Protein AF-0000000078815552 (afdb_homodimer)

Solvent-accessible surface area (backbone atoms only — not comparable to full-atom values): 40279 Å² total; per-residue (Å²): 134,92,68,81,83,82,70,83,75,73,75,78,74,70,74,72,69,67,62,75,64,76,67,77,46,48,68,78,55,46,72,42,76,74,44,77,63,88,58,35,80,41,53,44,34,20,23,29,90,99,52,77,32,37,40,38,39,32,40,37,45,21,59,86,49,72,93,37,74,49,42,36,37,35,36,31,92,84,50,76,76,31,65,83,67,84,56,28,61,30,85,40,57,49,60,27,29,29,32,58,44,54,43,52,50,35,32,32,42,68,57,72,46,49,81,28,51,40,27,32,41,48,63,73,41,54,68,53,65,68,58,59,75,42,44,90,73,35,43,63,34,39,41,90,92,56,60,40,59,69,58,48,58,72,62,58,48,47,31,35,42,38,58,28,63,84,36,76,44,86,57,51,65,58,32,58,73,68,70,41,27,50,44,66,52,43,37,88,72,38,45,35,52,62,11,25,31,49,48,29,31,58,57,18,45,48,49,67,36,38,69,52,16,48,57,57,49,59,54,44,60,55,56,31,50,51,50,32,48,54,44,68,70,43,91,67,79,62,52,30,32,33,70,47,59,73,54,77,80,24,29,62,41,58,11,55,58,31,32,66,38,45,44,37,43,50,28,41,33,33,60,65,60,73,83,37,76,56,92,51,64,42,69,40,49,51,69,46,48,46,55,51,39,41,68,14,54,28,35,33,44,47,62,65,35,77,26,48,65,27,39,36,36,43,43,56,87,55,52,80,19,47,12,51,68,70,51,36,31,31,25,51,59,55,41,49,49,97,70,62,18,44,34,46,71,19,50,37,45,71,31,43,42,56,55,35,47,29,45,22,28,71,73,38,49,89,79,38,86,70,77,56,67,40,42,38,71,33,95,138,70,92,70,81,69,87,80,83,74,73,78,72,73,74,74,70,69,63,74,65,76,68,78,46,48,66,77,54,45,71,41,74,73,46,78,63,87,57,36,80,43,56,44,35,21,23,28,89,96,51,76,32,36,40,38,40,32,40,38,45,21,58,86,50,72,93,39,74,49,40,35,37,34,36,30,93,85,50,76,76,32,66,85,66,83,57,29,61,30,85,40,58,50,60,25,30,29,30,58,45,55,42,53,48,36,33,31,41,67,57,72,45,49,82,28,51,41,26,32,42,48,62,72,41,51,70,53,64,68,59,59,74,42,44,91,74,36,43,62,33,39,40,89,94,54,60,42,60,70,58,48,57,72,63,58,48,47,31,36,42,40,56,27,63,83,36,75,45,85,57,53,66,58,31,58,74,68,69,42,30,50,45,67,52,43,38,89,73,36,46,35,50,62,11,25,31,51,48,28,31,58,56,19,46,49,50,66,36,39,68,53,15,48,57,56,48,58,53,45,59,54,54,32,51,52,51,33,48,55,44,70,71,43,93,66,78,61,52,31,31,34,69,48,58,75,55,77,80,25,29,62,40,58,12,55,56,31,33,66,37,44,44,36,43,49,30,42,34,32,61,64,60,74,82,37,77,54,91,52,64,42,69,40,51,51,70,46,47,47,56,52,38,41,69,14,53,28,35,34,45,47,62,63,34,76,27,49,65,26,39,38,37,44,43,58,86,51,51,80,18,48,11,51,68,72,50,37,31,32,24,52,59,55,41,47,50,96,70,62,19,44,33,45,70,19,49,38,47,71,30,44,40,56,54,36,46,29,46,22,29,71,73,38,48,89,80,37,86,68,77,58,69,39,44,39,73,35,94

Radius of gyration: 33.68 Å; Cα contacts (8 Å, |Δi|>4): 1562; chains: 2; bounding box: 74×149×119 Å

pLDDT: mean 90.95, std 15.56, range [18.64, 98.88]

Sequence (758 aa):
MNALKNLSLILLLSLAFTGCHNKSSKINDFNLLLYAPEYASGFDIKGAGGKESVLITVRNPWQGADSVTTWLFIVRNGEEVPEGFAGQVLKGDAKRIVAMSSTHIAMLDAIGEVRCITGVSGIDYISNPDIQARRDSIGDVGYEGNINYELLLSLDPDLVLLYGVNGASAMESKLEELDIPFMYVGDYLEESPLGKAEWMVVLSEVTGKREKGEKAFAAIPVRYNALKKKVADSTLGTPSVMLNVPYGDSWFMPSTQSYVARLITDAGGRYIYQKNTGNASIPIDLEEAYLLASDADMWLNVGMANSLDDLKASCPKFTDTRCFKNGEVYNNNARTNTAGGNDYYESAVVNPDIVLRDLVKIFHPELVQEECVYYKQLKMNALKNLSLILLLSLAFTGCHNKSSKINDFNLLLYAPEYASGFDIKGAGGKESVLITVRNPWQGADSVTTWLFIVRNGEEVPEGFAGQVLKGDAKRIVAMSSTHIAMLDAIGEVRCITGVSGIDYISNPDIQARRDSIGDVGYEGNINYELLLSLDPDLVLLYGVNGASAMESKLEELDIPFMYVGDYLEESPLGKAEWMVVLSEVTGKREKGEKAFAAIPVRYNALKKKVADSTLGTPSVMLNVPYGDSWFMPSTQSYVARLITDAGGRYIYQKNTGNASIPIDLEEAYLLASDADMWLNVGMANSLDDLKASCPKFTDTRCFKNGEVYNNNARTNTAGGNDYYESAVVNPDIVLRDLVKIFHPELVQEECVYYKQLK

Nearest PDB structures (foldseek):
  4n01-assembly2_B  TM=7.262E-01  e=2.484E-13  Veillonella parvula DSM 2008
  5y8b-assembly1_A  TM=7.218E-01  e=3.364E-13  Roseiflexus sp. RS-1
  3tny-assembly1_A  TM=6.540E-01  e=5.477E-11  Bacillus cereus
  6all-assembly1_A  TM=6.734E-01  e=1.735E-09  Bacillus anthracis str. 'Ames Ancestor'
  3mwf-assembly1_A  TM=6.225E-01  e=2.818E-09  Staphylococcus aureus subsp. aureus N315

Secondary structure (DSSP, 8-state):
--------------------------GGG--EEEE--SS--SEEEEE-TT---EEEEEES-BTT--S-EEEEEEE-TTPPPPTT--SEEEESS-SSEEESSHHHHHHHHHTT-GGGEEEES-GGG---HHHHHTGGGSEE---TTS--HHHHHHT--SEEEE-BSSSS-TTHHHHHHTT--EEE--GGG-SSHHHHHHHHHHHHHHTT-HHHHHHHHHHHHHHHHHHHHHHHTS-----EEEE---BTTEEEEPPTTSHHHHHHHHTT-EES-----SSS-EEEEHHHHHHHHHH-SEEE--TT--SHHHHHHH-GGGTTSHHHHTT-EEES-SSB-TT--BGGGTGGGG-HHHHHHHHHHHH-GGG--SPPSS-EE--/--------------------------GGG--EEEE--SS--SEEEEE-TT---EEEEEES-BTT--S-EEEEEEE-TTPPPPTT--SEEEESS-SSEEESSHHHHHHHHHTT-GGGEEEES-GGG---HHHHHTGGGSEE---TTS--HHHHHHT--SEEEE-BSSSS-TTHHHHHHTT--EEE--GGG-SSHHHHHHHHHHHHHHTT-HHHHHHHHHHHHHHHHHHHHHHHTS-----EEEE---BTTEEEEPPTTSHHHHHHHHTT-EES-----SSS-EEEEHHHHHHHHHH-SEEE--TT--SHHHHHHH-GGGTTSHHHHTT-EEES-SSB-TT--BGGGTGGGG-HHHHHHHHHHHH-GGG--SPPSS-EE--

InterPro domains:
  IPR002491 ABC transporter periplasmic binding domain [PF01497] (97-331)
  IPR002491 ABC transporter periplasmic binding domain [PS50983] (96-367)
  IPR050902 ABC Transporter Solute-Binding [PTHR30535] (1-378)

Organism: NCBI:txid997873

Structure (mmCIF, N/CA/C/O backbone):
data_AF-0000000078815552-model_v1
#
loop_
_entity.id
_entity.type
_entity.pdbx_description
1 polymer 'Fe/B12 periplasmic-binding domain-containing protein'
#
loop_
_atom_site.group_PDB
_atom_site.id
_atom_site.type_symbol
_atom_site.label_atom_id
_atom_site.label_alt_id
_atom_site.label_comp_id
_atom_site.label_asym_id
_atom_site.label_entity_id
_atom_site.label_seq_id
_atom_site.pdbx_PDB_ins_code
_atom_site.Cartn_x
_atom_site.Cartn_y
_atom_site.Cartn_z
_atom_site.occupancy
_atom_site.B_iso_or_equiv
_atom_site.auth_seq_id
_atom_site.auth_comp_id
_atom_site.auth_asym_id
_atom_site.auth_atom_id
_atom_site.pdbx_PDB_model_num
ATOM 1 N N . MET A 1 1 ? 38.625 44.469 90.438 1 23.88 1 MET A N 1
ATOM 2 C CA . MET A 1 1 ? 38.625 43.25 89.625 1 23.88 1 MET A CA 1
ATOM 3 C C . MET A 1 1 ? 37.375 43.188 88.75 1 23.88 1 MET A C 1
ATOM 5 O O . MET A 1 1 ? 37.062 42.094 88.25 1 23.88 1 MET A O 1
ATOM 9 N N . ASN A 1 2 ? 36.656 44.219 88.75 1 23.06 2 ASN A N 1
ATOM 10 C CA . ASN A 1 2 ? 35.5 44.781 88.125 1 23.06 2 ASN A CA 1
ATOM 11 C C . ASN A 1 2 ? 35.688 44.906 86.562 1 23.06 2 ASN A C 1
ATOM 13 O O . ASN A 1 2 ? 35.438 45.938 86 1 23.06 2 ASN A O 1
ATOM 17 N N . ALA A 1 3 ? 36.906 44.125 86.125 1 24.45 3 ALA A N 1
ATOM 18 C CA . ALA A 1 3 ? 37.531 44.188 84.812 1 24.45 3 ALA A CA 1
ATOM 19 C C . ALA A 1 3 ? 36.469 43.938 83.688 1 24.45 3 ALA A C 1
ATOM 21 O O . ALA A 1 3 ? 36.469 44.656 82.688 1 24.45 3 ALA A O 1
ATOM 22 N N . LEU A 1 4 ? 36.062 42.688 83.562 1 22.42 4 LEU A N 1
ATOM 23 C CA . LEU A 1 4 ? 36.031 41.969 82.312 1 22.42 4 LEU A CA 1
ATOM 24 C C . LEU A 1 4 ? 34.938 42.469 81.375 1 22.42 4 LEU A C 1
ATOM 26 O O . LEU A 1 4 ? 34 43.125 81.875 1 22.42 4 LEU A O 1
ATOM 30 N N . LYS A 1 5 ? 34.25 41.25 80.688 1 27.47 5 LYS A N 1
ATOM 31 C CA . LYS A 1 5 ? 33.969 40.656 79.375 1 27.47 5 LYS A CA 1
ATOM 32 C C . LYS A 1 5 ? 32.656 41.188 78.812 1 27.47 5 LYS A C 1
ATOM 34 O O . LYS A 1 5 ? 31.578 40.719 79.188 1 27.47 5 LYS A O 1
ATOM 39 N N . ASN A 1 6 ? 32.344 42.469 78.875 1 28.77 6 ASN A N 1
ATOM 40 C CA . ASN A 1 6 ? 31.266 43.094 78.125 1 28.77 6 ASN A CA 1
ATOM 41 C C . ASN A 1 6 ? 31.359 42.719 76.625 1 28.77 6 ASN A C 1
ATOM 43 O O . ASN A 1 6 ? 31.812 43.531 75.812 1 28.77 6 ASN A O 1
ATOM 47 N N . LEU A 1 7 ? 31.984 41.562 76.312 1 31.48 7 LEU A N 1
ATOM 48 C CA . LEU A 1 7 ? 32.188 41.094 74.938 1 31.48 7 LEU A CA 1
ATOM 49 C C . LEU A 1 7 ? 30.922 41.281 74.125 1 31.48 7 LEU A C 1
ATOM 51 O O . LEU A 1 7 ? 29.812 41.375 74.625 1 31.48 7 LEU A O 1
ATOM 55 N N . SER A 1 8 ? 31.078 41.125 72.625 1 32.03 8 SER A N 1
ATOM 56 C CA . SER A 1 8 ? 30.75 41.312 71.188 1 32.03 8 SER A CA 1
ATOM 57 C C . SER A 1 8 ? 29.484 40.531 70.812 1 32.03 8 SER A C 1
ATOM 59 O O . SER A 1 8 ? 29.531 39.344 70.562 1 32.03 8 SER A O 1
ATOM 61 N N . LEU A 1 9 ? 28.453 40.562 71.625 1 33 9 LEU A N 1
ATOM 62 C CA . LEU A 1 9 ? 27.25 39.906 71.125 1 33 9 LEU A CA 1
ATOM 63 C C . LEU A 1 9 ? 26.828 40.438 69.75 1 33 9 LEU A C 1
ATOM 65 O O . LEU A 1 9 ? 26.125 41.469 69.688 1 33 9 LEU A O 1
ATOM 69 N N . ILE A 1 10 ? 27.734 40.969 68.938 1 35.53 10 ILE A N 1
ATOM 70 C CA . ILE A 1 10 ? 27.188 41.25 67.625 1 35.53 10 ILE A CA 1
ATOM 71 C C . ILE A 1 10 ? 26.438 40 67.125 1 35.53 10 ILE A C 1
ATOM 73 O O . ILE A 1 10 ? 27.031 38.938 66.938 1 35.53 10 ILE A O 1
ATOM 77 N N . LEU A 1 11 ? 25.219 39.812 67.5 1 32.69 11 LEU A N 1
ATOM 78 C CA . LEU A 1 11 ? 24.203 38.906 66.938 1 32.69 11 LEU A CA 1
ATOM 79 C C . LEU A 1 11 ? 24.203 38.906 65.438 1 32.69 11 LEU A C 1
ATOM 81 O O . LEU A 1 11 ? 24.016 39.969 64.812 1 32.69 11 LEU A O 1
ATOM 85 N N . LEU A 1 12 ? 24.969 37.938 64.75 1 35.16 12 LEU A N 1
ATOM 86 C CA . LEU A 1 12 ? 24.938 37.406 63.406 1 35.16 12 LEU A CA 1
ATOM 87 C C . LEU A 1 12 ? 23.516 37.219 62.938 1 35.16 12 LEU A C 1
ATOM 89 O O . LEU A 1 12 ? 22.781 36.344 63.438 1 35.16 12 LEU A O 1
ATOM 93 N N . LEU A 1 13 ? 22.734 38.344 62.75 1 35.47 13 LEU A N 1
ATOM 94 C CA . LEU A 1 13 ? 21.531 38.156 61.969 1 35.47 13 LEU A CA 1
ATOM 95 C C . LEU A 1 13 ? 21.828 37.375 60.688 1 35.47 13 LEU A C 1
ATOM 97 O O . LEU A 1 13 ? 22.5 37.875 59.781 1 35.47 13 LEU A O 1
ATOM 101 N N . SER A 1 14 ? 22.234 36.094 60.812 1 34.97 14 SER A N 1
ATOM 102 C CA . SER A 1 14 ? 22.219 35.219 59.656 1 34.97 14 SER A CA 1
ATOM 103 C C . SER A 1 14 ? 20.984 35.438 58.812 1 34.97 14 SER A C 1
ATOM 105 O O . SER A 1 14 ? 19.859 35.281 59.281 1 34.97 14 SER A O 1
ATOM 107 N N . LEU A 1 15 ? 21 36.469 57.969 1 38.94 15 LEU A N 1
ATOM 108 C CA . LEU A 1 15 ? 20.078 36.562 56.812 1 38.94 15 LEU A CA 1
ATOM 109 C C . LEU A 1 15 ? 19.859 35.156 56.219 1 38.94 15 LEU A C 1
ATOM 111 O O . LEU A 1 15 ? 20.797 34.562 55.688 1 38.94 15 LEU A O 1
ATOM 115 N N . ALA A 1 16 ? 19.094 34.312 56.844 1 37.41 16 ALA A N 1
ATOM 116 C CA . ALA A 1 16 ? 18.516 33.156 56.125 1 37.41 16 ALA A CA 1
ATOM 117 C C . ALA A 1 16 ? 18.047 33.562 54.719 1 37.41 16 ALA A C 1
ATOM 119 O O . ALA A 1 16 ? 16.984 34.156 54.562 1 37.41 16 ALA A O 1
ATOM 120 N N . PHE A 1 17 ? 19.016 34.031 53.938 1 37.47 17 PHE A N 1
ATOM 121 C CA . PHE A 1 17 ? 18.609 33.844 52.562 1 37.47 17 PHE A CA 1
ATOM 122 C C . PHE A 1 17 ? 17.969 32.469 52.344 1 37.47 17 PHE A C 1
ATOM 124 O O . PHE A 1 17 ? 18.656 31.469 52.281 1 37.47 17 PHE A O 1
ATOM 131 N N . THR A 1 18 ? 16.891 32.188 53.094 1 37.22 18 THR A N 1
ATOM 132 C CA . THR A 1 18 ? 16.125 31.109 52.438 1 37.22 18 THR A CA 1
ATOM 133 C C . THR A 1 18 ? 16.125 31.281 50.938 1 37.22 18 THR A C 1
ATOM 135 O O . THR A 1 18 ? 15.445 32.156 50.406 1 37.22 18 THR A O 1
ATOM 138 N N . GLY A 1 19 ? 17.281 31.344 50.375 1 36.75 19 GLY A N 1
ATOM 139 C CA . GLY A 1 19 ? 17.203 31.078 48.938 1 36.75 19 GLY A CA 1
ATOM 140 C C . GLY A 1 19 ? 16.062 30.125 48.562 1 36.75 19 GLY A C 1
ATOM 141 O O . GLY A 1 19 ? 16.016 29 49.062 1 36.75 19 GLY A O 1
ATOM 142 N N . CYS A 1 20 ? 14.797 30.562 48.594 1 39.09 20 CYS A N 1
ATOM 143 C CA . CYS A 1 20 ? 13.883 29.766 47.781 1 39.09 20 CYS A CA 1
ATOM 144 C C . CYS A 1 20 ? 14.641 29.031 46.688 1 39.09 20 CYS A C 1
ATOM 146 O O . CYS A 1 20 ? 14.961 29.609 45.656 1 39.09 20 CYS A O 1
ATOM 148 N N . HIS A 1 21 ? 15.633 28.25 47 1 41.62 21 HIS A N 1
ATOM 149 C CA . HIS A 1 21 ? 16.094 27.328 46 1 41.62 21 HIS A CA 1
ATOM 150 C C . HIS A 1 21 ? 14.945 26.828 45.125 1 41.62 21 HIS A C 1
ATOM 152 O O . HIS A 1 21 ? 14.008 26.203 45.625 1 41.62 21 HIS A O 1
ATOM 158 N N . ASN A 1 22 ? 14.484 27.594 44.219 1 47.69 22 ASN A N 1
ATOM 159 C CA . ASN A 1 22 ? 13.68 27.062 43.125 1 47.69 22 ASN A CA 1
ATOM 160 C C . ASN A 1 22 ? 13.953 25.578 42.875 1 47.69 22 ASN A C 1
ATOM 162 O O . ASN A 1 22 ? 15.031 25.203 42.438 1 47.69 22 ASN A O 1
ATOM 166 N N . LYS A 1 23 ? 13.609 24.75 43.719 1 53.34 23 LYS A N 1
ATOM 167 C CA . LYS A 1 23 ? 13.727 23.312 43.594 1 53.34 23 LYS A CA 1
ATOM 168 C C . LYS A 1 23 ? 13.5 22.859 42.156 1 53.34 23 LYS A C 1
ATOM 170 O O . LYS A 1 23 ? 12.531 23.281 41.531 1 53.34 23 LYS A O 1
ATOM 175 N N . SER A 1 24 ? 14.547 22.312 41.656 1 64.81 24 SER A N 1
ATOM 176 C CA . SER A 1 24 ? 14.508 21.672 40.312 1 64.81 24 SER A CA 1
ATOM 177 C C . SER A 1 24 ? 13.289 20.766 40.188 1 64.81 24 SER A C 1
ATOM 179 O O . SER A 1 24 ? 13.016 19.953 41.062 1 64.81 24 SER A O 1
ATOM 181 N N . SER A 1 25 ? 12.25 21.125 39.375 1 72.69 25 SER A N 1
ATOM 182 C CA . SER A 1 25 ? 11.047 20.344 39.125 1 72.69 25 SER A CA 1
ATOM 183 C C . SER A 1 25 ? 11.375 19 38.5 1 72.69 25 SER A C 1
ATOM 185 O O . SER A 1 25 ? 12.422 18.844 37.875 1 72.69 25 SER A O 1
ATOM 187 N N . LYS A 1 26 ? 10.664 17.953 38.938 1 82.06 26 LYS A N 1
ATOM 188 C CA . LYS A 1 26 ? 10.688 16.641 38.281 1 82.06 26 LYS A CA 1
ATOM 189 C C . LYS A 1 26 ? 9.625 16.547 37.188 1 82.06 26 LYS A C 1
ATOM 191 O O . LYS A 1 26 ? 8.617 17.25 37.219 1 82.06 26 LYS A O 1
ATOM 196 N N . ILE A 1 27 ? 9.922 15.836 36.219 1 87.06 27 ILE A N 1
ATOM 197 C CA . ILE A 1 27 ? 9 15.703 35.094 1 87.06 27 ILE A CA 1
ATOM 198 C C . ILE A 1 27 ? 7.621 15.289 35.594 1 87.06 27 ILE A C 1
ATOM 200 O O . ILE A 1 27 ? 6.602 15.695 35.031 1 87.06 27 ILE A O 1
ATOM 204 N N . ASN A 1 28 ? 7.594 14.57 36.719 1 89.31 28 ASN A N 1
ATOM 205 C CA . ASN A 1 28 ? 6.336 14.086 37.281 1 89.31 28 ASN A CA 1
ATOM 206 C C . ASN A 1 28 ? 5.508 15.219 37.875 1 89.31 28 ASN A C 1
ATOM 208 O O . ASN A 1 28 ? 4.309 15.055 38.125 1 89.31 28 ASN A O 1
ATOM 212 N N . ASP A 1 29 ? 6.129 16.312 38.125 1 91.81 29 ASP A N 1
ATOM 213 C CA . ASP A 1 29 ? 5.391 17.484 38.594 1 91.81 29 ASP A CA 1
ATOM 214 C C . ASP A 1 29 ? 4.457 18.031 37.531 1 91.81 29 ASP A C 1
ATOM 216 O O . ASP A 1 29 ? 3.518 18.766 37.812 1 91.81 29 ASP A O 1
ATOM 220 N N . PHE A 1 30 ? 4.715 17.719 36.312 1 94.5 30 PHE A N 1
ATOM 221 C CA . PHE A 1 30 ? 3.893 18.188 35.188 1 94.5 30 PHE A CA 1
ATOM 222 C C . PHE A 1 30 ? 2.727 17.219 34.969 1 94.5 30 PHE A C 1
ATOM 224 O O . PHE A 1 30 ? 2.688 16.531 33.938 1 94.5 30 PHE A O 1
ATOM 231 N N . ASN A 1 31 ? 1.735 17.25 35.812 1 94.06 31 ASN A N 1
ATOM 232 C CA . ASN A 1 31 ? 0.604 16.328 35.812 1 94.06 31 ASN A CA 1
ATOM 233 C C . ASN A 1 31 ? -0.723 17.078 35.688 1 94.06 31 ASN A C 1
ATOM 235 O O . ASN A 1 31 ? -1.789 16.453 35.688 1 94.06 31 ASN A O 1
ATOM 239 N N . LEU A 1 32 ? -0.614 18.469 35.594 1 95.75 32 LEU A N 1
ATOM 240 C CA . LEU A 1 32 ? -1.825 19.25 35.375 1 95.75 32 LEU A CA 1
ATOM 241 C C . LEU A 1 32 ? -2.191 19.312 33.906 1 95.75 32 LEU A C 1
ATOM 243 O O . LEU A 1 32 ? -1.433 19.844 33.094 1 95.75 32 LEU A O 1
ATOM 247 N N . LEU A 1 33 ? -3.357 18.781 33.625 1 96 33 LEU A N 1
ATOM 248 C CA . LEU A 1 33 ? -3.828 18.812 32.25 1 96 33 LEU A CA 1
ATOM 249 C C . LEU A 1 33 ? -4.262 20.219 31.844 1 96 33 LEU A C 1
ATOM 251 O O . LEU A 1 33 ? -5.293 20.703 32.312 1 96 33 LEU A O 1
ATOM 255 N N . LEU A 1 34 ? -3.461 20.859 31.062 1 96.88 34 LEU A N 1
ATOM 256 C CA . LEU A 1 34 ? -3.777 22.203 30.609 1 96.88 34 LEU A CA 1
ATOM 257 C C . LEU A 1 34 ? -4.773 22.172 29.453 1 96.88 34 LEU A C 1
ATOM 259 O O . LEU A 1 34 ? -5.551 23.109 29.266 1 96.88 34 LEU A O 1
ATOM 263 N N . TYR A 1 35 ? -4.656 21.156 28.625 1 96.62 35 TYR A N 1
ATOM 264 C CA . TYR A 1 35 ? -5.57 20.922 27.516 1 96.62 35 TYR A CA 1
ATOM 265 C C . TYR A 1 35 ? -5.84 19.438 27.328 1 96.62 35 TYR A C 1
ATOM 267 O O . TYR A 1 35 ? -4.906 18.641 27.188 1 96.62 35 TYR A O 1
ATOM 275 N N . ALA A 1 36 ? -7.078 19.141 27.312 1 91.62 36 ALA A N 1
ATOM 276 C CA . ALA A 1 36 ? -7.531 17.781 27.062 1 91.62 36 ALA A CA 1
ATOM 277 C C . ALA A 1 36 ? -8.18 17.656 25.688 1 91.62 36 ALA A C 1
ATOM 279 O O . ALA A 1 36 ? -9.312 18.125 25.484 1 91.62 36 ALA A O 1
ATOM 280 N N . PRO A 1 37 ? -7.457 17.016 24.75 1 96.94 37 PRO A N 1
ATOM 281 C CA . PRO A 1 37 ? -8.094 16.859 23.453 1 96.94 37 PRO A CA 1
ATOM 282 C C . PRO A 1 37 ? -9.422 16.109 23.531 1 96.94 37 PRO A C 1
ATOM 284 O O . PRO A 1 37 ? -9.547 15.156 24.312 1 96.94 37 PRO A O 1
ATOM 287 N N . GLU A 1 38 ? -10.359 16.516 22.75 1 97 38 GLU A N 1
ATOM 288 C CA . GLU A 1 38 ? -11.672 15.875 22.719 1 97 38 GLU A CA 1
ATOM 289 C C . GLU A 1 38 ? -11.75 14.82 21.609 1 97 38 GLU A C 1
ATOM 291 O O . GLU A 1 38 ? -12.469 13.828 21.734 1 97 38 GLU A O 1
ATOM 296 N N . TYR A 1 39 ? -11.008 15.039 20.547 1 97.81 39 TYR A N 1
ATOM 297 C CA . TYR A 1 39 ? -11.141 14.203 19.375 1 97.81 39 TYR A CA 1
ATOM 298 C C . TYR A 1 39 ? -9.828 13.5 19.047 1 97.81 39 TYR A C 1
ATOM 300 O O . TYR A 1 39 ? -9.828 12.352 18.578 1 97.81 39 TYR A O 1
ATOM 308 N N . ALA A 1 40 ? -8.695 14.18 19.266 1 97.75 40 ALA A N 1
ATOM 309 C CA . ALA A 1 40 ? -7.379 13.617 18.984 1 97.75 40 ALA A CA 1
ATOM 310 C C . ALA A 1 40 ? -6.941 12.648 20.078 1 97.75 40 ALA A C 1
ATOM 312 O O . ALA A 1 40 ? -7.309 12.812 21.234 1 97.75 40 ALA A O 1
ATOM 313 N N . SER A 1 41 ? -6.137 11.656 19.719 1 95.94 41 SER A N 1
ATOM 314 C CA . SER A 1 41 ? -5.648 10.68 20.688 1 95.94 41 SER A CA 1
ATOM 315 C C . SER A 1 41 ? -4.133 10.75 20.812 1 95.94 41 SER A C 1
ATOM 317 O O . SER A 1 41 ? -3.564 10.18 21.75 1 95.94 41 SER A O 1
ATOM 319 N N . GLY A 1 42 ? -3.486 11.5 19.969 1 96.94 42 GLY A N 1
ATOM 320 C CA . GLY A 1 42 ? -2.047 11.344 19.828 1 96.94 42 GLY A CA 1
ATOM 321 C C . GLY A 1 42 ? -1.249 12.328 20.656 1 96.94 42 GLY A C 1
ATOM 322 O O . GLY A 1 42 ? -0.017 12.32 20.625 1 96.94 42 GLY A O 1
ATOM 323 N N . PHE A 1 43 ? -1.991 13.219 21.531 1 98.06 43 PHE A N 1
ATOM 324 C CA . PHE A 1 43 ? -1.191 14.195 22.266 1 98.06 43 PHE A CA 1
ATOM 325 C C . PHE A 1 43 ? -1.891 14.609 23.547 1 98.06 43 PHE A C 1
ATOM 327 O O . PHE A 1 43 ? -3.08 14.344 23.734 1 98.06 43 PHE A O 1
ATOM 334 N N . ASP A 1 44 ? -1.136 15.188 24.406 1 97.5 44 ASP A N 1
ATOM 335 C CA . ASP A 1 44 ? -1.666 15.992 25.5 1 97.5 44 ASP A CA 1
ATOM 336 C C . ASP A 1 44 ? -0.716 17.125 25.859 1 97.5 44 ASP A C 1
ATOM 338 O O . ASP A 1 44 ? 0.418 17.172 25.375 1 97.5 44 ASP A O 1
ATOM 342 N N . ILE A 1 45 ? -1.256 18.109 26.594 1 98.31 45 ILE A N 1
ATOM 343 C CA . ILE A 1 45 ? -0.52 19.281 27.062 1 98.31 45 ILE A CA 1
ATOM 344 C C . ILE A 1 45 ? -0.674 19.391 28.578 1 98.31 45 ILE A C 1
ATOM 346 O O . ILE A 1 45 ? -1.787 19.562 29.094 1 98.31 45 ILE A O 1
ATOM 350 N N . LYS A 1 46 ? 0.483 19.328 29.25 1 97.94 46 LYS A N 1
ATOM 351 C CA . LYS A 1 46 ? 0.422 19.344 30.703 1 97.94 46 LYS A CA 1
ATOM 352 C C . LYS A 1 46 ? 1.297 20.469 31.281 1 97.94 46 LYS A C 1
ATOM 354 O O . LYS A 1 46 ? 2.307 20.828 30.672 1 97.94 46 LYS A O 1
ATOM 359 N N . GLY A 1 47 ? 0.832 21 32.344 1 97.12 47 GLY A N 1
ATOM 360 C CA . GLY A 1 47 ? 1.58 21.953 33.125 1 97.12 47 GLY A CA 1
ATOM 361 C C . GLY A 1 47 ? 1.837 21.484 34.562 1 97.12 47 GLY A C 1
ATOM 362 O O . GLY A 1 47 ? 1.619 20.297 34.875 1 97.12 47 GLY A O 1
ATOM 363 N N . ALA A 1 48 ? 2.457 22.344 35.281 1 95.62 48 ALA A N 1
ATOM 364 C CA . ALA A 1 48 ? 2.713 22.109 36.688 1 95.62 48 ALA A CA 1
ATOM 365 C C . ALA A 1 48 ? 2.271 23.312 37.531 1 95.62 48 ALA A C 1
ATOM 367 O O . ALA A 1 48 ? 2.246 24.438 37.062 1 95.62 48 ALA A O 1
ATOM 368 N N . GLY A 1 49 ? 1.891 22.969 38.812 1 93.69 49 GLY A N 1
ATOM 369 C CA . GLY A 1 49 ? 1.46 24.031 39.688 1 93.69 49 GLY A CA 1
ATOM 370 C C . GLY A 1 49 ? 2.492 25.125 39.844 1 93.69 49 GLY A C 1
ATOM 371 O O . GLY A 1 49 ? 3.648 24.859 40.188 1 93.69 49 GLY A O 1
ATOM 372 N N . GLY A 1 50 ? 1.997 26.375 39.656 1 93.5 50 GLY A N 1
ATOM 373 C CA . GLY A 1 50 ? 2.855 27.531 39.875 1 93.5 50 GLY A CA 1
ATOM 374 C C . GLY A 1 50 ? 3.873 27.719 38.75 1 93.5 50 GLY A C 1
ATOM 375 O O . GLY A 1 50 ? 4.766 28.562 38.875 1 93.5 50 GLY A O 1
ATOM 376 N N . LYS A 1 51 ? 3.828 26.953 37.719 1 95 51 LYS A N 1
ATOM 377 C CA . LYS A 1 51 ? 4.781 27.047 36.625 1 95 51 LYS A CA 1
ATOM 378 C C . LYS A 1 51 ? 4.094 27.5 35.344 1 95 51 LYS A C 1
ATOM 380 O O . LYS A 1 51 ? 2.883 27.328 35.188 1 95 51 LYS A O 1
ATOM 385 N N . GLU A 1 52 ? 4.91 28.125 34.469 1 96.44 52 GLU A N 1
ATOM 386 C CA . GLU A 1 52 ? 4.422 28.547 33.156 1 96.44 52 GLU A CA 1
ATOM 387 C C . GLU A 1 52 ? 4.914 27.609 32.062 1 96.44 52 GLU A C 1
ATOM 389 O O . GLU A 1 52 ? 4.352 27.578 30.984 1 96.44 52 GLU A O 1
ATOM 394 N N . SER A 1 53 ? 5.953 26.812 32.375 1 97.5 53 SER A N 1
ATOM 395 C CA . SER A 1 53 ? 6.48 25.844 31.422 1 97.5 53 SER A CA 1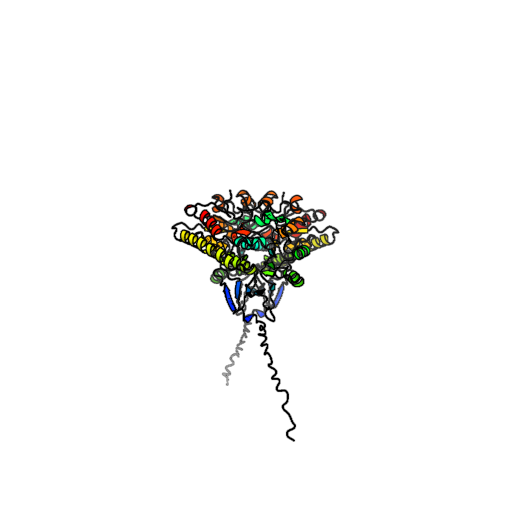
ATOM 396 C C . SER A 1 53 ? 5.473 24.734 31.156 1 97.5 53 SER A C 1
ATOM 398 O O . SER A 1 53 ? 4.602 24.469 32 1 97.5 53 SER A O 1
ATOM 400 N N . VAL A 1 54 ? 5.609 24.203 29.953 1 97.56 54 VAL A N 1
ATOM 401 C CA . VAL A 1 54 ? 4.617 23.219 29.516 1 97.56 54 VAL A CA 1
ATOM 402 C C . VAL A 1 54 ? 5.324 21.984 28.969 1 97.56 54 VAL A C 1
ATOM 404 O O . VAL A 1 54 ? 6.434 22.078 28.438 1 97.56 54 VAL A O 1
ATOM 407 N N . LEU A 1 55 ? 4.66 20.812 29.203 1 98 55 LEU A N 1
ATOM 408 C CA . LEU A 1 55 ? 5.09 19.547 28.625 1 98 55 LEU A CA 1
ATOM 409 C C . LEU A 1 55 ? 4.094 19.062 27.578 1 98 55 LEU A C 1
ATOM 411 O O . LEU A 1 55 ? 2.916 18.859 27.891 1 98 55 LEU A O 1
ATOM 415 N N . ILE A 1 56 ? 4.57 18.938 26.328 1 98.38 56 ILE A N 1
ATOM 416 C CA . ILE A 1 56 ? 3.779 18.328 25.266 1 98.38 56 ILE A CA 1
ATOM 417 C C . ILE A 1 56 ? 4.199 16.875 25.094 1 98.38 56 ILE A C 1
ATOM 419 O O . ILE A 1 56 ? 5.383 16.578 24.906 1 98.38 56 ILE A O 1
ATOM 423 N N . THR A 1 57 ? 3.225 16.031 25.203 1 97.75 57 THR A N 1
ATOM 424 C CA . THR A 1 57 ? 3.447 14.609 24.969 1 97.75 57 THR A CA 1
ATOM 425 C C . THR A 1 57 ? 2.816 14.172 23.656 1 97.75 57 THR A C 1
ATOM 427 O O . THR A 1 57 ? 1.653 14.484 23.391 1 97.75 57 THR A O 1
ATOM 430 N N . VAL A 1 58 ? 3.617 13.516 22.797 1 97.81 58 VAL A N 1
ATOM 431 C CA . VAL A 1 58 ? 3.117 12.922 21.562 1 97.81 58 VAL A CA 1
ATOM 432 C C . VAL A 1 58 ? 3.234 11.406 21.641 1 97.81 58 VAL A C 1
ATOM 434 O O . VAL A 1 58 ? 4.305 10.867 21.953 1 97.81 58 VAL A O 1
ATOM 437 N N . ARG A 1 59 ? 2.096 10.75 21.328 1 96.94 59 ARG A N 1
ATOM 438 C CA . ARG A 1 59 ? 2.051 9.289 21.422 1 96.94 59 ARG A CA 1
ATOM 439 C C . ARG A 1 59 ? 1.921 8.656 20.047 1 96.94 59 ARG A C 1
ATOM 441 O O . ARG A 1 59 ? 1.148 9.125 19.203 1 96.94 59 ARG A O 1
ATOM 448 N N . ASN A 1 60 ? 2.711 7.609 19.766 1 93.94 60 ASN A N 1
ATOM 449 C CA . ASN A 1 60 ? 2.713 6.836 18.531 1 93.94 60 ASN A CA 1
ATOM 450 C C . ASN A 1 60 ? 2.756 7.746 17.312 1 93.94 60 ASN A C 1
ATOM 452 O O . ASN A 1 60 ? 1.854 7.711 16.469 1 93.94 60 ASN A O 1
ATOM 456 N N . PRO A 1 61 ? 3.891 8.461 17.188 1 94.5 61 PRO A N 1
ATOM 457 C CA . PRO A 1 61 ? 3.982 9.562 16.234 1 94.5 61 PRO A CA 1
ATOM 458 C C . PRO A 1 61 ? 4.215 9.086 14.805 1 94.5 61 PRO A C 1
ATOM 460 O O . PRO A 1 61 ? 4.348 9.898 13.891 1 94.5 61 PRO A O 1
ATOM 463 N N . TRP A 1 62 ? 4.27 7.797 14.547 1 89.31 62 TRP A N 1
ATOM 464 C CA . TRP A 1 62 ? 4.402 7.277 13.188 1 89.31 62 TRP A CA 1
ATOM 465 C C . TRP A 1 62 ? 3.666 5.953 13.039 1 89.31 62 TRP A C 1
ATOM 467 O O . TRP A 1 62 ? 3.291 5.324 14.031 1 89.31 62 TRP A O 1
ATOM 477 N N . GLN A 1 63 ? 3.445 5.629 11.781 1 77.62 63 GLN A N 1
ATOM 478 C CA . GLN A 1 63 ? 2.725 4.391 11.5 1 77.62 63 GLN A CA 1
ATOM 479 C C . GLN A 1 63 ? 3.445 3.186 12.094 1 77.62 63 GLN A C 1
ATOM 481 O O . GLN A 1 63 ? 4.664 3.053 11.953 1 77.62 63 GLN A O 1
ATOM 486 N N . GLY A 1 64 ? 2.744 2.377 12.75 1 74.06 64 GLY A N 1
ATOM 487 C CA . GLY A 1 64 ? 3.307 1.159 13.312 1 74.06 64 GLY A CA 1
ATOM 488 C C . GLY A 1 64 ? 3.877 1.352 14.703 1 74.06 64 GLY A C 1
ATOM 489 O O . GLY A 1 64 ? 4.242 0.38 15.375 1 74.06 64 GLY A O 1
ATOM 490 N N . ALA A 1 65 ? 3.975 2.586 15.086 1 85.25 65 ALA A N 1
ATOM 491 C CA . ALA A 1 65 ? 4.465 2.834 16.438 1 85.25 65 ALA A CA 1
ATOM 492 C C . ALA A 1 65 ? 3.512 2.262 17.484 1 85.25 65 ALA A C 1
ATOM 494 O O . ALA A 1 65 ? 2.291 2.352 17.328 1 85.25 65 ALA A O 1
ATOM 495 N N . ASP A 1 66 ? 4.156 1.548 18.375 1 86.56 66 ASP A N 1
ATOM 496 C CA . ASP A 1 66 ? 3.432 1.011 19.531 1 86.56 66 ASP A CA 1
ATOM 497 C C . ASP A 1 66 ? 4.125 1.385 20.828 1 86.56 66 ASP A C 1
ATOM 499 O O . ASP A 1 66 ? 5.281 1.019 21.062 1 86.56 66 ASP A O 1
ATOM 503 N N . SER A 1 67 ? 3.424 2.127 21.609 1 92.81 67 SER A N 1
ATOM 504 C CA . SER A 1 67 ? 3.916 2.539 22.906 1 92.81 67 SER A CA 1
ATOM 505 C C . SER A 1 67 ? 5.145 3.432 22.781 1 92.81 67 SER A C 1
ATOM 507 O O . SER A 1 67 ? 6.098 3.301 23.562 1 92.81 67 SER A O 1
ATOM 509 N N . VAL A 1 68 ? 5.168 4.164 21.766 1 94.69 68 VAL A N 1
ATOM 510 C CA . VAL A 1 68 ? 6.227 5.152 21.594 1 94.69 68 VAL A CA 1
ATOM 511 C C . VAL A 1 68 ? 5.734 6.527 22.031 1 94.69 68 VAL A C 1
ATOM 513 O O . VAL A 1 68 ? 4.652 6.965 21.625 1 94.69 68 VAL A O 1
ATOM 516 N N . THR A 1 69 ? 6.543 7.129 22.875 1 96.25 69 THR A N 1
ATOM 517 C CA . THR A 1 69 ? 6.203 8.469 23.344 1 96.25 69 THR A CA 1
ATOM 518 C C . THR A 1 69 ? 7.363 9.43 23.125 1 96.25 69 THR A C 1
ATOM 520 O O . THR A 1 69 ? 8.523 9.078 23.344 1 96.25 69 THR A O 1
ATOM 523 N N . THR A 1 70 ? 7.082 10.57 22.625 1 96.81 70 THR A N 1
ATOM 524 C CA . THR A 1 70 ? 8.055 11.656 22.516 1 96.81 70 THR A CA 1
ATOM 525 C C . THR A 1 70 ? 7.57 12.891 23.266 1 96.81 70 THR A C 1
ATOM 527 O O . THR A 1 70 ? 6.371 13.047 23.516 1 96.81 70 THR A O 1
ATOM 530 N N . TRP A 1 71 ? 8.586 13.719 23.719 1 97.44 71 TRP A N 1
ATOM 531 C CA . TRP A 1 71 ? 8.234 14.859 24.562 1 97.44 71 TRP A CA 1
ATOM 532 C C . TRP A 1 71 ? 8.906 16.141 24.062 1 97.44 71 TRP A C 1
ATOM 534 O O . TRP A 1 71 ? 10.039 16.094 23.578 1 97.44 71 TRP A O 1
ATOM 544 N N . LEU A 1 72 ? 8.156 17.172 24.188 1 98.5 72 LEU A N 1
ATOM 545 C CA . LEU A 1 72 ? 8.703 18.531 24.062 1 98.5 72 LEU A CA 1
ATOM 546 C C . LEU A 1 72 ? 8.422 19.344 25.328 1 98.5 72 LEU A C 1
ATOM 548 O O . LEU A 1 72 ? 7.266 19.484 25.734 1 98.5 72 LEU A O 1
ATOM 552 N N . PHE A 1 73 ? 9.492 19.766 26 1 98.31 73 PHE A N 1
ATOM 553 C CA . PHE A 1 73 ? 9.383 20.656 27.141 1 98.31 73 PHE A CA 1
ATOM 554 C C . PHE A 1 73 ? 9.609 22.109 26.719 1 98.31 73 PHE A C 1
ATOM 556 O O . PHE A 1 73 ? 10.664 22.438 26.172 1 98.31 73 PHE A O 1
ATOM 563 N N . ILE A 1 74 ? 8.594 22.953 26.891 1 98.5 74 ILE A N 1
ATOM 564 C CA . ILE A 1 74 ? 8.703 24.359 26.562 1 98.5 74 ILE A CA 1
ATOM 565 C C . ILE A 1 74 ? 9.008 25.172 27.828 1 98.5 74 ILE A C 1
ATOM 567 O O . ILE A 1 74 ? 8.164 25.281 28.719 1 98.5 74 ILE A O 1
ATOM 571 N N . VAL A 1 75 ? 10.148 25.781 27.875 1 97.81 75 VAL A N 1
ATOM 572 C CA . VAL A 1 75 ? 10.609 26.547 29.031 1 97.81 75 VAL A CA 1
ATOM 573 C C . VAL A 1 75 ? 10.078 27.984 28.953 1 97.81 75 VAL A C 1
ATOM 575 O O . VAL A 1 75 ? 10.328 28.688 27.984 1 97.81 75 VAL A O 1
ATOM 578 N N . ARG A 1 76 ? 9.391 28.344 29.969 1 97.25 76 ARG A N 1
ATOM 579 C CA . ARG A 1 76 ? 8.883 29.719 30.031 1 97.25 76 ARG A CA 1
ATOM 580 C C . ARG A 1 76 ? 9.266 30.375 31.359 1 97.25 76 ARG A C 1
ATOM 582 O O . ARG A 1 76 ? 9.492 29.688 32.344 1 97.25 76 ARG A O 1
ATOM 589 N N . ASN A 1 77 ? 9.438 31.703 31.312 1 95.25 77 ASN A N 1
ATOM 590 C CA . ASN A 1 77 ? 9.68 32.531 32.469 1 95.25 77 ASN A CA 1
ATOM 591 C C . ASN A 1 77 ? 11 32.156 33.156 1 95.25 77 ASN A C 1
ATOM 593 O O . ASN A 1 77 ? 11.078 32.156 34.406 1 95.25 77 ASN A O 1
ATOM 597 N N . GLY A 1 78 ? 11.891 31.719 32.375 1 92.38 78 GLY A N 1
ATOM 598 C CA . GLY A 1 78 ? 13.211 31.406 32.875 1 92.38 78 GLY A CA 1
ATOM 599 C C . GLY A 1 78 ? 13.227 30.203 33.812 1 92.38 78 GLY A C 1
ATOM 600 O O . GLY A 1 78 ? 14.18 29.984 34.531 1 92.38 78 GLY A O 1
ATOM 601 N N . GLU A 1 79 ? 12.234 29.391 33.688 1 94.94 79 GLU A N 1
ATOM 602 C CA . GLU A 1 79 ? 12.156 28.188 34.5 1 94.94 79 GLU A CA 1
ATOM 603 C C . GLU A 1 79 ? 13.172 27.141 34.062 1 94.94 79 GLU A C 1
ATOM 605 O O . GLU A 1 79 ? 13.695 27.219 32.938 1 94.94 79 GLU A O 1
ATOM 610 N N . GLU A 1 80 ? 13.484 26.25 35.031 1 93.88 80 GLU A N 1
ATOM 611 C CA . GLU A 1 80 ? 14.477 25.219 34.75 1 93.88 80 GLU A CA 1
ATOM 612 C C . GLU A 1 80 ? 13.82 23.969 34.156 1 93.88 80 GLU A C 1
ATOM 614 O O . GLU A 1 80 ? 12.68 23.641 34.5 1 93.88 80 GLU A O 1
ATOM 619 N N . VAL A 1 81 ? 14.602 23.344 33.25 1 95.25 81 VAL A N 1
ATOM 620 C CA . VAL A 1 81 ? 14.18 22.047 32.75 1 95.25 81 VAL A CA 1
ATOM 621 C C . VAL A 1 81 ? 14.25 21 33.875 1 95.25 81 VAL A C 1
ATOM 623 O O . VAL A 1 81 ? 15.188 21.016 34.688 1 95.25 81 VAL A O 1
ATOM 626 N N . PRO A 1 82 ? 13.25 20.172 33.938 1 92.56 82 PRO A N 1
ATOM 627 C CA . PRO A 1 82 ? 13.305 19.141 34.969 1 92.56 82 PRO A CA 1
ATOM 628 C C . PRO A 1 82 ? 14.578 18.281 34.875 1 92.56 82 PRO A C 1
ATOM 630 O O . PRO A 1 82 ? 15.047 17.984 33.781 1 92.56 82 PRO A O 1
ATOM 633 N N . GLU A 1 83 ? 15.023 17.938 36.062 1 88.62 83 GLU A N 1
ATOM 634 C CA . GLU A 1 83 ? 16.234 17.125 36.125 1 88.62 83 GLU A CA 1
ATOM 635 C C . GLU A 1 83 ? 16.031 15.789 35.406 1 88.62 83 GLU A C 1
ATOM 637 O O . GLU A 1 83 ? 15 15.133 35.562 1 88.62 83 GLU A O 1
ATOM 642 N N . GLY A 1 84 ? 16.984 15.461 34.562 1 89.81 84 GLY A N 1
ATOM 643 C CA . GLY A 1 84 ? 16.953 14.156 33.938 1 89.81 84 GLY A CA 1
ATOM 644 C C . GLY A 1 84 ? 16.016 14.102 32.75 1 89.81 84 GLY A C 1
ATOM 645 O O . GLY A 1 84 ? 15.797 13.031 32.156 1 89.81 84 GLY A O 1
ATOM 646 N N . PHE A 1 85 ? 15.539 15.219 32.406 1 93.88 85 PHE A N 1
ATOM 647 C CA . PHE A 1 85 ? 14.609 15.234 31.281 1 93.88 85 PHE A CA 1
ATOM 648 C C . PHE A 1 85 ? 15.312 14.812 29.984 1 93.88 85 PHE A C 1
ATOM 650 O O . PHE A 1 85 ? 16.328 15.398 29.625 1 93.88 85 PHE A O 1
ATOM 657 N N . ALA A 1 86 ? 14.727 13.719 29.266 1 90.88 86 ALA A N 1
ATOM 658 C CA . ALA A 1 86 ? 15.367 13.133 28.094 1 90.88 86 ALA A CA 1
ATOM 659 C C . ALA A 1 86 ? 14.648 13.531 26.812 1 90.88 86 ALA A C 1
ATOM 661 O O . ALA A 1 86 ? 15.039 13.117 25.719 1 90.88 86 ALA A O 1
ATOM 662 N N . GLY A 1 87 ? 13.75 14.383 26.828 1 96.12 87 GLY A N 1
ATOM 663 C CA . GLY A 1 87 ? 13.047 14.82 25.625 1 96.12 87 GLY A CA 1
ATOM 664 C C . GLY A 1 87 ? 13.625 16.078 25.016 1 96.12 87 GLY A C 1
ATOM 665 O O . GLY A 1 87 ? 14.766 16.453 25.312 1 96.12 87 GLY A O 1
ATOM 666 N N . GLN A 1 88 ? 12.906 16.656 24.094 1 98 88 GLN A N 1
ATOM 667 C CA . GLN A 1 88 ? 13.32 17.891 23.438 1 98 88 GLN A CA 1
ATOM 668 C C . GLN A 1 88 ? 12.953 19.109 24.266 1 98 88 GLN A C 1
ATOM 670 O O . GLN A 1 88 ? 11.953 19.109 24.984 1 98 88 GLN A O 1
ATOM 675 N N . VAL A 1 89 ? 13.812 20.125 24.172 1 98 89 VAL A N 1
ATOM 676 C CA . VAL A 1 89 ? 13.594 21.328 24.953 1 98 89 VAL A CA 1
ATOM 677 C C . VAL A 1 89 ? 13.508 22.531 24.016 1 98 89 VAL A C 1
ATOM 679 O O . VAL A 1 89 ? 14.398 22.766 23.203 1 98 89 VAL A O 1
ATOM 682 N N . LEU A 1 90 ? 12.414 23.203 24.078 1 98.44 90 LEU A N 1
ATOM 683 C CA . LEU A 1 90 ? 12.227 24.484 23.406 1 98.44 90 LEU A CA 1
ATOM 684 C C . LEU A 1 90 ? 12.352 25.656 24.391 1 98.44 90 LEU A C 1
ATOM 686 O O . LEU A 1 90 ? 11.586 25.734 25.359 1 98.44 90 LEU A O 1
ATOM 690 N N . LYS A 1 91 ? 13.289 26.516 24.156 1 96.62 91 LYS A N 1
ATOM 691 C CA . LYS A 1 91 ? 13.492 27.656 25.031 1 96.62 91 LYS A CA 1
ATOM 692 C C . LYS A 1 91 ? 12.586 28.828 24.641 1 96.62 91 LYS A C 1
ATOM 694 O O . LYS A 1 91 ? 12.938 29.609 23.75 1 96.62 91 LYS A O 1
ATOM 699 N N . GLY A 1 92 ? 11.484 28.969 25.328 1 96.56 92 GLY A N 1
ATOM 700 C CA . GLY A 1 92 ? 10.508 29.984 25 1 96.56 92 GLY A CA 1
ATOM 701 C C . GLY A 1 92 ? 9.562 29.578 23.891 1 96.56 92 GLY A C 1
ATOM 702 O O . GLY A 1 92 ? 9.555 28.422 23.469 1 96.56 92 GLY A O 1
ATOM 703 N N . ASP A 1 93 ? 8.766 30.562 23.469 1 97.69 93 ASP A N 1
ATOM 704 C CA . ASP A 1 93 ? 7.832 30.312 22.375 1 97.69 93 ASP A CA 1
ATOM 705 C C . ASP A 1 93 ? 8.547 30.312 21.016 1 97.69 93 ASP A C 1
ATOM 707 O O . ASP A 1 93 ? 9.453 31.125 20.781 1 97.69 93 ASP A O 1
ATOM 711 N N . ALA A 1 94 ? 8.219 29.406 20.203 1 98.38 94 ALA A N 1
ATOM 712 C CA . ALA A 1 94 ? 8.883 29.281 18.906 1 98.38 94 ALA A CA 1
ATOM 713 C C . ALA A 1 94 ? 8.586 30.484 18.016 1 98.38 94 ALA A C 1
ATOM 715 O O . ALA A 1 94 ? 7.426 30.891 17.875 1 98.38 94 ALA A O 1
ATOM 716 N N . LYS A 1 95 ? 9.656 31.016 17.406 1 98.06 95 LYS A N 1
ATOM 717 C CA . LYS A 1 95 ? 9.531 32.156 16.5 1 98.06 95 LYS A CA 1
ATOM 718 C C . LYS A 1 95 ? 10.039 31.812 15.109 1 98.06 95 LYS A C 1
ATOM 720 O O . LYS A 1 95 ? 9.727 32.5 14.141 1 98.06 95 LYS A O 1
ATOM 725 N N . ARG A 1 96 ? 10.867 30.859 15 1 98.69 96 ARG A N 1
ATOM 726 C CA . ARG A 1 96 ? 11.422 30.344 13.758 1 98.69 96 ARG A CA 1
ATOM 727 C C . ARG A 1 96 ? 11.219 28.828 13.648 1 98.69 96 ARG A C 1
ATOM 729 O O . ARG A 1 96 ? 11.992 28.062 14.211 1 98.69 96 ARG A O 1
ATOM 736 N N . ILE A 1 97 ? 10.25 28.453 12.836 1 98.81 97 ILE A N 1
ATOM 737 C CA . ILE A 1 97 ? 9.859 27.047 12.742 1 98.81 97 ILE A CA 1
ATOM 738 C C . ILE A 1 97 ? 10.148 26.531 11.336 1 98.81 97 ILE A C 1
ATOM 740 O O . ILE A 1 97 ? 9.898 27.219 10.344 1 98.81 97 ILE A O 1
ATOM 744 N N . VAL A 1 98 ? 10.758 25.391 11.25 1 98.75 98 VAL A N 1
ATOM 745 C CA . VAL A 1 98 ? 10.836 24.641 10 1 98.75 98 VAL A CA 1
ATOM 746 C C . VAL A 1 98 ? 9.742 23.578 9.977 1 98.75 98 VAL A C 1
ATOM 748 O O . VAL A 1 98 ? 9.672 22.734 10.875 1 98.75 98 VAL A O 1
ATOM 751 N N . ALA A 1 99 ? 8.859 23.625 9.008 1 98.38 99 ALA A N 1
ATOM 752 C CA . ALA A 1 99 ? 7.738 22.703 8.859 1 98.38 99 ALA A CA 1
ATOM 753 C C . ALA A 1 99 ? 8.023 21.656 7.789 1 98.38 99 ALA A C 1
ATOM 755 O O . ALA A 1 99 ? 8.117 21.984 6.602 1 98.38 99 ALA A O 1
ATOM 756 N N . MET A 1 100 ? 7.996 20.406 8.172 1 95.94 100 MET A N 1
ATOM 757 C CA . MET A 1 100 ? 8.375 19.359 7.23 1 95.94 100 MET A CA 1
ATOM 758 C C . MET A 1 100 ? 7.148 18.766 6.543 1 95.94 100 MET A C 1
ATOM 760 O O . MET A 1 100 ? 7.27 18 5.594 1 95.94 100 MET A O 1
ATOM 764 N N . SER A 1 101 ? 5.945 19.109 6.973 1 95.19 101 SER A N 1
ATOM 765 C CA . SER A 1 101 ? 4.684 18.719 6.348 1 95.19 101 SER A CA 1
ATOM 766 C C . SER A 1 101 ? 3.838 19.938 6 1 95.19 101 SER A C 1
ATOM 768 O O . SER A 1 101 ? 3.824 20.922 6.742 1 95.19 101 SER A O 1
ATOM 770 N N . SER A 1 102 ? 3.096 19.812 4.918 1 95.69 102 SER A N 1
ATOM 771 C CA . SER A 1 102 ? 2.221 20.906 4.535 1 95.69 102 SER A CA 1
ATOM 772 C C . SER A 1 102 ? 1.084 21.078 5.539 1 95.69 102 SER A C 1
ATOM 774 O O . SER A 1 102 ? 0.544 22.188 5.684 1 95.69 102 SER A O 1
ATOM 776 N N . THR A 1 103 ? 0.743 20.047 6.27 1 97.69 103 THR A N 1
ATOM 777 C CA . THR A 1 103 ? -0.299 20.188 7.281 1 97.69 103 THR A CA 1
ATOM 778 C C . THR A 1 103 ? 0.171 21.078 8.422 1 97.69 103 THR A C 1
ATOM 780 O O . THR A 1 103 ? -0.631 21.797 9.023 1 97.69 103 THR A O 1
ATOM 783 N N . HIS A 1 104 ? 1.501 21.109 8.711 1 98.56 104 HIS A N 1
ATOM 784 C CA . HIS A 1 104 ? 2.039 22.031 9.711 1 98.56 104 HIS A CA 1
ATOM 785 C C . HIS A 1 104 ? 1.783 23.484 9.328 1 98.56 104 HIS A C 1
ATOM 787 O O . HIS A 1 104 ? 1.408 24.297 10.18 1 98.56 104 HIS A O 1
ATOM 793 N N . ILE A 1 105 ? 1.921 23.703 8.102 1 98.69 105 ILE A N 1
ATOM 794 C CA . ILE A 1 105 ? 1.739 25.047 7.562 1 98.69 105 ILE A CA 1
ATOM 795 C C . ILE A 1 105 ? 0.276 25.469 7.695 1 98.69 105 ILE A C 1
ATOM 797 O O . ILE A 1 105 ? -0.023 26.562 8.172 1 98.69 105 ILE A O 1
ATOM 801 N N . ALA A 1 106 ? -0.566 24.578 7.328 1 98.62 106 ALA A N 1
ATOM 802 C CA . ALA A 1 106 ? -1.997 24.859 7.402 1 98.62 106 ALA A CA 1
ATOM 803 C C . ALA A 1 106 ? -2.43 25.125 8.836 1 98.62 106 ALA A C 1
ATOM 805 O O . ALA A 1 106 ? -3.229 26.031 9.094 1 98.62 106 ALA A O 1
ATOM 806 N N . MET A 1 107 ? -1.923 24.375 9.75 1 98.69 107 MET A N 1
ATOM 807 C CA . MET A 1 107 ? -2.283 24.547 11.156 1 98.69 107 MET A CA 1
ATOM 808 C C . MET A 1 107 ? -1.775 25.875 11.688 1 98.69 107 MET A C 1
ATOM 810 O O . MET A 1 107 ? -2.502 26.594 12.383 1 98.69 107 MET A O 1
ATOM 814 N N . LEU A 1 108 ? -0.553 26.234 11.391 1 98.69 108 LEU A N 1
ATOM 815 C CA . LEU A 1 108 ? 0.003 27.5 11.828 1 98.69 108 LEU A CA 1
ATOM 816 C C . LEU A 1 108 ? -0.728 28.672 11.18 1 98.69 108 LEU A C 1
ATOM 818 O O . LEU A 1 108 ? -0.945 29.703 11.812 1 98.69 108 LEU A O 1
ATOM 822 N N . ASP A 1 109 ? -1.126 28.484 9.984 1 98.44 109 ASP A N 1
ATOM 823 C CA . ASP A 1 109 ? -1.904 29.516 9.297 1 98.44 109 ASP A CA 1
ATOM 824 C C . ASP A 1 109 ? -3.271 29.703 9.945 1 98.44 109 ASP A C 1
ATOM 826 O O . ASP A 1 109 ? -3.738 30.828 10.117 1 98.44 109 ASP A O 1
ATOM 830 N N . ALA A 1 110 ? -3.9 28.641 10.289 1 98 110 ALA A N 1
ATOM 831 C CA . ALA A 1 110 ? -5.234 28.656 10.883 1 98 110 ALA A CA 1
ATOM 832 C C . ALA A 1 110 ? -5.246 29.469 12.18 1 98 110 ALA A C 1
ATOM 834 O O . ALA A 1 110 ? -6.277 30.031 12.555 1 98 110 ALA A O 1
ATOM 835 N N . ILE A 1 111 ? -4.113 29.562 12.812 1 97.75 111 ILE A N 1
ATOM 836 C CA . ILE A 1 111 ? -4.066 30.297 14.078 1 97.75 111 ILE A CA 1
ATOM 837 C C . ILE A 1 111 ? -3.361 31.641 13.875 1 97.75 111 ILE A C 1
ATOM 839 O O . ILE A 1 111 ? -3.002 32.312 14.844 1 97.75 111 ILE A O 1
ATOM 843 N N . GLY A 1 112 ? -3.07 31.953 12.672 1 96.88 112 GLY A N 1
ATOM 844 C CA . GLY A 1 112 ? -2.531 33.25 12.328 1 96.88 112 GLY A CA 1
ATOM 845 C C . GLY A 1 112 ? -1.043 33.375 12.602 1 96.88 112 GLY A C 1
ATOM 846 O O . GLY A 1 112 ? -0.534 34.469 12.828 1 96.88 112 GLY A O 1
ATOM 847 N N . GLU A 1 113 ? -0.322 32.25 12.617 1 97.25 113 GLU A N 1
ATOM 848 C CA . GLU A 1 113 ? 1.092 32.281 12.984 1 97.25 113 GLU A CA 1
ATOM 849 C C . GLU A 1 113 ? 1.964 31.75 11.844 1 97.25 113 GLU A C 1
ATOM 851 O O . GLU A 1 113 ? 3.004 31.141 12.086 1 97.25 113 GLU A O 1
ATOM 856 N N . VAL A 1 114 ? 1.553 31.922 10.617 1 97.06 114 VAL A N 1
ATOM 857 C CA . VAL A 1 114 ? 2.285 31.391 9.469 1 97.06 114 VAL A CA 1
ATOM 858 C C . VAL A 1 114 ? 3.623 32.125 9.344 1 97.06 114 VAL A C 1
ATOM 860 O O . VAL A 1 114 ? 4.586 31.562 8.805 1 97.06 114 VAL A O 1
ATOM 863 N N . ARG A 1 115 ? 3.771 33.312 9.906 1 96.75 115 ARG A N 1
ATOM 864 C CA . ARG A 1 115 ? 4.969 34.125 9.773 1 96.75 115 ARG A CA 1
ATOM 865 C C . ARG A 1 115 ? 6.145 33.531 10.523 1 96.75 115 ARG A C 1
ATOM 867 O O . ARG A 1 115 ? 7.301 33.844 10.234 1 96.75 115 ARG A O 1
ATOM 874 N N . CYS A 1 116 ? 5.863 32.625 11.438 1 98.12 116 CYS A N 1
ATOM 875 C CA . CYS A 1 116 ? 6.949 32.031 12.195 1 98.12 116 CYS A CA 1
ATOM 876 C C . CYS A 1 116 ? 7.645 30.938 11.375 1 98.12 116 CYS A C 1
ATOM 878 O O . CYS A 1 116 ? 8.695 30.438 11.773 1 98.12 116 CYS A O 1
ATOM 880 N N . ILE A 1 117 ? 7.121 30.594 10.219 1 98.69 117 ILE A N 1
ATOM 881 C CA . ILE A 1 117 ? 7.723 29.562 9.375 1 98.69 117 ILE A CA 1
ATOM 882 C C . ILE A 1 117 ? 8.898 30.141 8.602 1 98.69 117 ILE A C 1
ATOM 884 O O . ILE A 1 117 ? 8.734 31.109 7.844 1 98.69 117 ILE A O 1
ATOM 888 N N . THR A 1 118 ? 10.062 29.594 8.781 1 98.56 118 THR A N 1
ATOM 889 C CA . THR A 1 118 ? 11.266 30.078 8.109 1 98.56 118 THR A CA 1
ATOM 890 C C . THR A 1 118 ? 11.773 29.047 7.109 1 98.56 118 THR A C 1
ATOM 892 O O . THR A 1 118 ? 12.602 29.359 6.25 1 98.56 118 THR A O 1
ATOM 895 N N . GLY A 1 119 ? 11.336 27.797 7.219 1 98.62 119 GLY A N 1
ATOM 896 C CA . GLY A 1 119 ? 11.734 26.734 6.32 1 98.62 119 GLY A CA 1
ATOM 897 C C . GLY A 1 119 ? 10.633 25.719 6.082 1 98.62 119 GLY A C 1
ATOM 898 O O . GLY A 1 119 ? 9.781 25.5 6.949 1 98.62 119 GLY A O 1
ATOM 899 N N . VAL A 1 120 ? 10.641 25.141 4.922 1 97.94 120 VAL A N 1
ATOM 900 C CA . VAL A 1 120 ? 9.641 24.156 4.547 1 97.94 120 VAL A CA 1
ATOM 901 C C . VAL A 1 120 ? 10.305 23.031 3.738 1 97.94 120 VAL A C 1
ATOM 903 O O . VAL A 1 120 ? 11.477 23.141 3.377 1 97.94 120 VAL A O 1
ATOM 906 N N . SER A 1 121 ? 9.531 21.953 3.559 1 94.88 121 SER A N 1
ATOM 907 C CA . SER A 1 121 ? 9.914 20.859 2.674 1 94.88 121 SER A CA 1
ATOM 908 C C . SER A 1 121 ? 9.117 20.891 1.374 1 94.88 121 SER A C 1
ATOM 910 O O . SER A 1 121 ? 7.91 20.656 1.372 1 94.88 121 SER A O 1
ATOM 912 N N . GLY A 1 122 ? 9.727 21.266 0.3 1 91.81 122 GLY A N 1
ATOM 913 C CA . GLY A 1 122 ? 9.047 21.266 -0.988 1 91.81 122 GLY A CA 1
ATOM 914 C C . GLY A 1 122 ? 8.172 22.484 -1.189 1 91.81 122 GLY A C 1
ATOM 915 O O . GLY A 1 122 ? 6.957 22.375 -1.349 1 91.81 122 GLY A O 1
ATOM 916 N N . ILE A 1 123 ? 8.805 23.562 -1.324 1 94.94 123 ILE A N 1
ATOM 917 C CA . ILE A 1 123 ? 8.086 24.844 -1.323 1 94.94 123 ILE A CA 1
ATOM 918 C C . ILE A 1 123 ? 7.199 24.938 -2.562 1 94.94 123 ILE A C 1
ATOM 920 O O . ILE A 1 123 ? 6.121 25.531 -2.52 1 94.94 123 ILE A O 1
ATOM 924 N N . ASP A 1 124 ? 7.57 24.312 -3.666 1 91.12 124 ASP A N 1
ATOM 925 C CA . ASP A 1 124 ? 6.816 24.375 -4.914 1 91.12 124 ASP A CA 1
ATOM 926 C C . ASP A 1 124 ? 5.445 23.719 -4.762 1 91.12 124 ASP A C 1
ATOM 928 O O . ASP A 1 124 ? 4.492 24.094 -5.449 1 91.12 124 ASP A O 1
ATOM 932 N N . TYR A 1 125 ? 5.309 22.844 -3.844 1 90.19 125 TYR A N 1
ATOM 933 C CA . TYR A 1 125 ? 4.098 22.031 -3.729 1 90.19 125 TYR A CA 1
ATOM 934 C C . TYR A 1 125 ? 3.162 22.594 -2.666 1 90.19 125 TYR A C 1
ATOM 936 O O . TYR A 1 125 ? 2.041 22.125 -2.494 1 90.19 125 TYR A O 1
ATOM 944 N N . ILE A 1 126 ? 3.627 23.609 -1.968 1 95.75 126 ILE A N 1
ATOM 945 C CA . ILE A 1 126 ? 2.834 24.234 -0.916 1 95.75 126 ILE A CA 1
ATOM 946 C C . ILE A 1 126 ? 1.804 25.188 -1.536 1 95.75 126 ILE A C 1
ATOM 948 O O . ILE A 1 126 ? 2.137 25.984 -2.412 1 95.75 126 ILE A O 1
ATOM 952 N N . SER A 1 127 ? 0.58 25.109 -1.093 1 96.25 127 SER A N 1
ATOM 953 C CA . SER A 1 127 ? -0.518 25.906 -1.642 1 96.25 127 SER A CA 1
ATOM 954 C C . SER A 1 127 ? -0.728 27.188 -0.845 1 96.25 127 SER A C 1
ATOM 956 O O . SER A 1 127 ? -1.333 28.141 -1.341 1 96.25 127 SER A O 1
ATOM 958 N N . ASN A 1 128 ? -0.266 27.25 0.323 1 97.88 128 ASN A N 1
ATOM 959 C CA . ASN A 1 128 ? -0.52 28.406 1.191 1 97.88 128 ASN A CA 1
ATOM 960 C C . ASN A 1 128 ? -0.064 29.703 0.545 1 97.88 128 ASN A C 1
ATOM 962 O O . ASN A 1 128 ? 1.112 29.859 0.212 1 97.88 128 ASN A O 1
ATOM 966 N N . PRO A 1 129 ? -1.01 30.641 0.444 1 96.88 129 PRO A N 1
ATOM 967 C CA . PRO A 1 129 ? -0.673 31.859 -0.303 1 96.88 129 PRO A CA 1
ATOM 968 C C . PRO A 1 129 ? 0.388 32.719 0.395 1 96.88 129 PRO A C 1
ATOM 970 O O . PRO A 1 129 ? 1.191 33.375 -0.269 1 96.88 129 PRO A O 1
ATOM 973 N N . ASP A 1 130 ? 0.415 32.688 1.675 1 97.25 130 ASP A N 1
ATOM 974 C CA . ASP A 1 130 ? 1.411 33.469 2.402 1 97.25 130 ASP A CA 1
ATOM 975 C C . ASP A 1 130 ? 2.816 32.938 2.164 1 97.25 130 ASP A C 1
ATOM 977 O O . ASP A 1 130 ? 3.748 33.688 1.902 1 97.25 130 ASP A O 1
ATOM 981 N N . ILE A 1 131 ? 2.947 31.625 2.262 1 98.12 131 ILE A N 1
ATOM 982 C CA . ILE A 1 131 ? 4.234 30.984 2.01 1 98.12 131 ILE A CA 1
ATOM 983 C C . ILE A 1 131 ? 4.688 31.281 0.583 1 98.12 131 ILE A C 1
ATOM 985 O O . ILE A 1 131 ? 5.848 31.641 0.355 1 98.12 131 ILE A O 1
ATOM 989 N N . GLN A 1 132 ? 3.777 31.203 -0.338 1 97.06 132 GLN A N 1
ATOM 990 C CA . GLN A 1 132 ? 4.133 31.438 -1.732 1 97.06 132 GLN A CA 1
ATOM 991 C C . GLN A 1 132 ? 4.508 32.906 -1.966 1 97.06 132 GLN A C 1
ATOM 993 O O . GLN A 1 132 ? 5.418 33.188 -2.738 1 97.06 132 GLN A O 1
ATOM 998 N N . ALA A 1 133 ? 3.848 33.812 -1.312 1 96.81 133 ALA A N 1
ATOM 999 C CA . ALA A 1 133 ? 4.133 35.219 -1.452 1 96.81 133 ALA A CA 1
ATOM 1000 C C . ALA A 1 133 ? 5.531 35.562 -0.945 1 96.81 133 ALA A C 1
ATOM 1002 O O . ALA A 1 133 ? 6.184 36.469 -1.456 1 96.81 133 ALA A O 1
ATOM 1003 N N . ARG A 1 134 ? 6.023 34.812 -0.024 1 96.75 134 ARG A N 1
ATOM 1004 C CA . ARG A 1 134 ? 7.332 35.094 0.558 1 96.75 134 ARG A CA 1
ATOM 1005 C C . ARG A 1 134 ? 8.305 33.938 0.255 1 96.75 134 ARG A C 1
ATOM 1007 O O . ARG A 1 134 ? 9.188 33.656 1.061 1 96.75 134 ARG A O 1
ATOM 1014 N N . ARG A 1 135 ? 8.117 33.25 -0.77 1 96.25 135 ARG A N 1
ATOM 1015 C CA . ARG A 1 135 ? 8.852 32.031 -1.09 1 96.25 135 ARG A CA 1
ATOM 1016 C C . ARG A 1 135 ? 10.359 32.281 -1.116 1 96.25 135 ARG A C 1
ATOM 1018 O O . ARG A 1 135 ? 11.148 31.391 -0.762 1 96.25 135 ARG A O 1
ATOM 1025 N N . ASP A 1 136 ? 10.766 33.531 -1.468 1 96 136 ASP A N 1
ATOM 1026 C CA . ASP A 1 136 ? 12.188 33.844 -1.571 1 96 136 ASP A CA 1
ATOM 1027 C C . ASP A 1 136 ? 12.82 34 -0.189 1 96 136 ASP A C 1
ATOM 1029 O O . ASP A 1 136 ? 14.039 33.938 -0.049 1 96 136 ASP A O 1
ATOM 1033 N N . SER A 1 137 ? 12 34.219 0.805 1 96.44 137 SER A N 1
ATOM 1034 C CA . SER A 1 137 ? 12.5 34.406 2.162 1 96.44 137 SER A CA 1
ATOM 1035 C C . SER A 1 137 ? 12.359 33.125 2.992 1 96.44 137 SER A C 1
ATOM 1037 O O . SER A 1 137 ? 12.758 33.094 4.156 1 96.44 137 SER A O 1
ATOM 1039 N N . ILE A 1 138 ? 11.797 32.094 2.463 1 97.81 138 ILE A N 1
ATOM 1040 C CA . ILE A 1 138 ? 11.594 30.812 3.139 1 97.81 138 ILE A CA 1
ATOM 1041 C C . ILE A 1 138 ? 12.578 29.766 2.596 1 97.81 138 ILE A C 1
ATOM 1043 O O . ILE A 1 138 ? 12.727 29.625 1.381 1 97.81 138 ILE A O 1
ATOM 1047 N N . GLY A 1 139 ? 13.281 29.109 3.496 1 98.12 139 GLY A N 1
ATOM 1048 C CA . GLY A 1 139 ? 14.211 28.094 3.061 1 98.12 139 GLY A CA 1
ATOM 1049 C C . GLY A 1 139 ? 13.531 26.781 2.717 1 98.12 139 GLY A C 1
ATOM 1050 O O . GLY A 1 139 ? 12.766 26.234 3.52 1 98.12 139 GLY A O 1
ATOM 1051 N N . ASP A 1 140 ? 13.719 26.297 1.539 1 97.19 140 ASP A N 1
ATOM 1052 C CA . ASP A 1 140 ? 13.352 24.922 1.203 1 97.19 140 ASP A CA 1
ATOM 1053 C C . ASP A 1 140 ? 14.461 23.953 1.578 1 97.19 140 ASP A C 1
ATOM 1055 O O . ASP A 1 140 ? 15.453 23.828 0.86 1 97.19 140 ASP A O 1
ATOM 1059 N N . VAL A 1 141 ? 14.211 23.188 2.617 1 96.81 141 VAL A N 1
ATOM 1060 C CA . VAL A 1 141 ? 15.312 22.422 3.193 1 96.81 141 VAL A CA 1
ATOM 1061 C C . VAL A 1 141 ? 15.383 21.047 2.521 1 96.81 141 VAL A C 1
ATOM 1063 O O . VAL A 1 141 ? 16.25 20.234 2.846 1 96.81 141 VAL A O 1
ATOM 1066 N N . GLY A 1 142 ? 14.469 20.797 1.658 1 91.75 142 GLY A N 1
ATOM 1067 C CA . GLY A 1 142 ? 14.492 19.516 0.952 1 91.75 142 GLY A CA 1
ATOM 1068 C C . GLY A 1 142 ? 13.562 18.484 1.559 1 91.75 142 GLY A C 1
ATOM 1069 O O . GLY A 1 142 ? 12.578 18.844 2.213 1 91.75 142 GLY A O 1
ATOM 1070 N N . TYR A 1 143 ? 13.758 17.125 1.184 1 85.19 143 TYR A N 1
ATOM 1071 C CA . TYR A 1 143 ? 12.922 16.016 1.603 1 85.19 143 TYR A CA 1
ATOM 1072 C C . TYR A 1 143 ? 13.727 15 2.4 1 85.19 143 TYR A C 1
ATOM 1074 O O . TYR A 1 143 ? 14.961 15.07 2.447 1 85.19 143 TYR A O 1
ATOM 1082 N N . GLU A 1 144 ? 12.812 14.062 2.883 1 73.94 144 GLU A N 1
ATOM 1083 C CA . GLU A 1 144 ? 13.492 13.039 3.67 1 73.94 144 GLU A CA 1
ATOM 1084 C C . GLU A 1 144 ? 14.508 12.273 2.822 1 73.94 144 GLU A C 1
ATOM 1086 O O . GLU A 1 144 ? 14.211 11.898 1.686 1 73.94 144 GLU A O 1
ATOM 1091 N N . GLY A 1 145 ? 15.711 12.242 3.012 1 71.38 145 GLY A N 1
ATOM 1092 C CA . GLY A 1 145 ? 16.797 11.578 2.311 1 71.38 145 GLY A CA 1
ATOM 1093 C C . GLY A 1 145 ? 17.75 12.547 1.629 1 71.38 145 GLY A C 1
ATOM 1094 O O . GLY A 1 145 ? 18.859 12.164 1.234 1 71.38 145 GLY A O 1
ATOM 1095 N N . ASN A 1 146 ? 17.203 13.734 1.42 1 82.5 146 ASN A N 1
ATOM 1096 C CA . ASN A 1 146 ? 18.047 14.742 0.787 1 82.5 146 ASN A CA 1
ATOM 1097 C C . ASN A 1 146 ? 17.891 16.109 1.455 1 82.5 146 ASN A C 1
ATOM 1099 O O . ASN A 1 146 ? 17.625 17.109 0.783 1 82.5 146 ASN A O 1
ATOM 1103 N N . ILE A 1 147 ? 18.125 16.094 2.717 1 92.25 147 ILE A N 1
ATOM 1104 C CA . ILE A 1 147 ? 17.953 17.328 3.479 1 92.25 147 ILE A CA 1
ATOM 1105 C C . ILE A 1 147 ? 19.203 18.188 3.354 1 92.25 147 ILE A C 1
ATOM 1107 O O . ILE A 1 147 ? 20.328 17.688 3.459 1 92.25 147 ILE A O 1
ATOM 1111 N N . ASN A 1 148 ? 19.062 19.453 3.105 1 95.25 148 ASN A N 1
ATOM 1112 C CA . ASN A 1 148 ? 20.141 20.438 3.15 1 95.25 148 ASN A CA 1
ATOM 1113 C C . ASN A 1 148 ? 20.359 20.969 4.562 1 95.25 148 ASN A C 1
ATOM 1115 O O . ASN A 1 148 ? 19.844 22.047 4.914 1 95.25 148 ASN A O 1
ATOM 1119 N N . TYR A 1 149 ? 21.203 20.312 5.309 1 96.44 149 TYR A N 1
ATOM 1120 C CA . TYR A 1 149 ? 21.391 20.656 6.715 1 96.44 149 TYR A CA 1
ATOM 1121 C C . TYR A 1 149 ? 22.141 21.969 6.863 1 96.44 149 TYR A C 1
ATOM 1123 O O . TYR A 1 149 ? 21.953 22.688 7.844 1 96.44 149 TYR A O 1
ATOM 1131 N N . GLU A 1 150 ? 23 22.297 5.898 1 97.19 150 GLU A N 1
ATOM 1132 C CA . GLU A 1 150 ? 23.641 23.594 5.934 1 97.19 150 GLU A CA 1
ATOM 1133 C C . GLU A 1 150 ? 22.625 24.734 5.883 1 97.19 150 GLU A C 1
ATOM 1135 O O . GLU A 1 150 ? 22.703 25.688 6.656 1 97.19 150 GLU A O 1
ATOM 1140 N N . LEU A 1 151 ? 21.703 24.578 4.988 1 97.75 151 LEU A N 1
ATOM 1141 C CA . LEU A 1 151 ? 20.625 25.562 4.906 1 97.75 151 LEU A CA 1
ATOM 1142 C C . LEU A 1 151 ? 19.781 25.562 6.184 1 97.75 151 LEU A C 1
ATOM 1144 O O . LEU A 1 151 ? 19.469 26.625 6.719 1 97.75 151 LEU A O 1
ATOM 1148 N N . LEU A 1 152 ? 19.484 24.406 6.645 1 98.06 152 LEU A N 1
ATOM 1149 C CA . LEU A 1 152 ? 18.688 24.281 7.863 1 98.06 152 LEU A CA 1
ATOM 1150 C C . LEU A 1 152 ? 19.344 25.047 9.016 1 98.06 152 LEU A C 1
ATOM 1152 O O . LEU A 1 152 ? 18.688 25.797 9.734 1 98.06 152 LEU A O 1
ATOM 1156 N N . LEU A 1 153 ? 20.641 24.906 9.148 1 97.62 153 LEU A N 1
ATOM 1157 C CA . LEU A 1 153 ? 21.391 25.578 10.211 1 97.62 153 LEU A CA 1
ATOM 1158 C C . LEU A 1 153 ? 21.344 27.094 10.031 1 97.62 153 LEU A C 1
ATOM 1160 O O . LEU A 1 153 ? 21.234 27.844 11.008 1 97.62 153 LEU A O 1
ATOM 1164 N N . SER A 1 154 ? 21.438 27.469 8.797 1 97.75 154 SER A N 1
ATOM 1165 C CA . SER A 1 154 ? 21.484 28.891 8.508 1 97.75 154 SER A CA 1
ATOM 1166 C C . SER A 1 154 ? 20.156 29.578 8.859 1 97.75 154 SER A C 1
ATOM 1168 O O . SER A 1 154 ? 20.125 30.781 9.125 1 97.75 154 SER A O 1
ATOM 1170 N N . LEU A 1 155 ? 19.094 28.844 8.836 1 98.19 155 LEU A N 1
ATOM 1171 C CA . LEU A 1 155 ? 17.781 29.375 9.164 1 98.19 155 LEU A CA 1
ATOM 1172 C C . LEU A 1 155 ? 17.625 29.578 10.672 1 98.19 155 LEU A C 1
ATOM 1174 O O . LEU A 1 155 ? 16.688 30.219 11.125 1 98.19 155 LEU A O 1
ATOM 1178 N N . ASP A 1 156 ? 18.484 29.016 11.414 1 97.75 156 ASP A N 1
ATOM 1179 C CA . ASP A 1 156 ? 18.531 29.125 12.875 1 97.75 156 ASP A CA 1
ATOM 1180 C C . ASP A 1 156 ? 17.156 28.828 13.484 1 97.75 156 ASP A C 1
ATOM 1182 O O . ASP A 1 156 ? 16.609 29.656 14.219 1 97.75 156 ASP A O 1
ATOM 1186 N N . PRO A 1 157 ? 16.641 27.656 13.211 1 98.56 157 PRO A N 1
ATOM 1187 C CA . PRO A 1 157 ? 15.305 27.359 13.727 1 98.56 157 PRO A CA 1
ATOM 1188 C C . PRO A 1 157 ? 15.297 27.141 15.242 1 98.56 157 PRO A C 1
ATOM 1190 O O . PRO A 1 157 ? 16.25 26.609 15.805 1 98.56 157 PRO A O 1
ATOM 1193 N N . ASP A 1 158 ? 14.094 27.578 15.867 1 98.06 158 ASP A N 1
ATOM 1194 C CA . ASP A 1 158 ? 13.828 27.234 17.266 1 98.06 158 ASP A CA 1
ATOM 1195 C C . ASP A 1 158 ? 13.336 25.797 17.391 1 98.06 158 ASP A C 1
ATOM 1197 O O . ASP A 1 158 ? 13.539 25.156 18.422 1 98.06 158 ASP A O 1
ATOM 1201 N N . LEU A 1 159 ? 12.68 25.422 16.344 1 98.81 159 LEU A N 1
ATOM 1202 C CA . LEU A 1 159 ? 11.992 24.141 16.375 1 98.81 159 LEU A CA 1
ATOM 1203 C C . LEU A 1 159 ? 11.781 23.609 14.961 1 98.81 159 LEU A C 1
ATOM 1205 O O . LEU A 1 159 ? 11.445 24.375 14.047 1 98.81 159 LEU A O 1
ATOM 1209 N N . VAL A 1 160 ? 12.039 22.344 14.773 1 98.75 160 VAL A N 1
ATOM 1210 C CA . V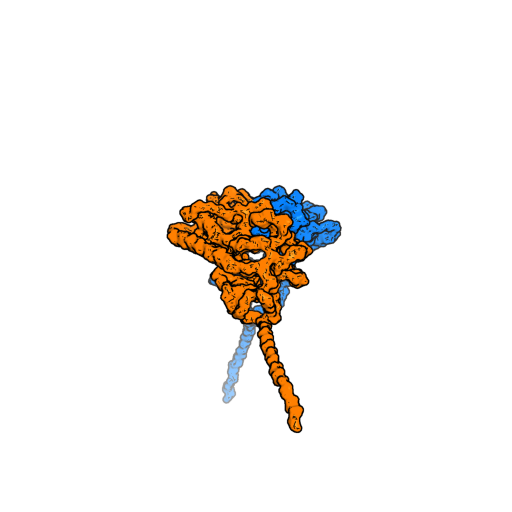AL A 1 160 ? 11.664 21.641 13.547 1 98.75 160 VAL A CA 1
ATOM 1211 C C . VAL A 1 160 ? 10.469 20.734 13.82 1 98.75 160 VAL A C 1
ATOM 1213 O O . VAL A 1 160 ? 10.492 19.922 14.75 1 98.75 160 VAL A O 1
ATOM 1216 N N . LEU A 1 161 ? 9.375 20.906 13.055 1 98.62 161 LEU A N 1
ATOM 1217 C CA . LEU A 1 161 ? 8.234 20 13.125 1 98.62 161 LEU A CA 1
ATOM 1218 C C . LEU A 1 161 ? 8.43 18.812 12.188 1 98.62 161 LEU A C 1
ATOM 1220 O O . LEU A 1 161 ? 8.656 19 10.984 1 98.62 161 LEU A O 1
ATOM 1224 N N . LEU A 1 162 ? 8.305 17.641 12.789 1 96.75 162 LEU A N 1
ATOM 1225 C CA . LEU A 1 162 ? 8.57 16.406 12.055 1 96.75 162 LEU A CA 1
ATOM 1226 C C . LEU A 1 162 ? 7.316 15.547 11.969 1 96.75 162 LEU A C 1
ATOM 1228 O O . LEU A 1 162 ? 6.34 15.789 12.688 1 96.75 162 LEU A O 1
ATOM 1232 N N . TYR A 1 163 ? 7.355 14.656 11.031 1 92.75 163 TYR A N 1
ATOM 1233 C CA . TYR A 1 163 ? 6.453 13.508 10.969 1 92.75 163 TYR A CA 1
ATOM 1234 C C . TYR A 1 163 ? 7.211 12.242 10.594 1 92.75 163 TYR A C 1
ATOM 1236 O O . TYR A 1 163 ? 8.312 12.305 10.055 1 92.75 163 TYR A O 1
ATOM 1244 N N . GLY A 1 164 ? 6.625 11.094 11.062 1 85.25 164 GLY A N 1
ATOM 1245 C CA . GLY A 1 164 ? 7.223 9.812 10.711 1 85.25 164 GLY A CA 1
ATOM 1246 C C . GLY A 1 164 ? 6.344 8.977 9.805 1 85.25 164 GLY A C 1
ATOM 1247 O O . GLY A 1 164 ? 5.121 8.953 9.961 1 85.25 164 GLY A O 1
ATOM 1248 N N . VAL A 1 165 ? 6.965 8.344 8.852 1 76.31 165 VAL A N 1
ATOM 1249 C CA . VAL A 1 165 ? 6.195 7.48 7.965 1 76.31 165 VAL A CA 1
ATOM 1250 C C . VAL A 1 165 ? 6.531 6.02 8.242 1 76.31 165 VAL A C 1
ATOM 1252 O O . VAL A 1 165 ? 5.664 5.242 8.648 1 76.31 165 VAL A O 1
ATOM 1255 N N . ASN A 1 166 ? 7.766 5.703 8.047 1 74.81 166 ASN A N 1
ATOM 1256 C CA . ASN A 1 166 ? 8.266 4.371 8.367 1 74.81 166 ASN A CA 1
ATOM 1257 C C . ASN A 1 166 ? 9.219 4.398 9.562 1 74.81 166 ASN A C 1
ATOM 1259 O O . ASN A 1 166 ? 10.398 4.066 9.43 1 74.81 166 ASN A O 1
ATOM 1263 N N . GLY A 1 167 ? 8.562 4.691 10.695 1 80 167 GLY A N 1
ATOM 1264 C CA . GLY A 1 167 ? 9.406 4.871 11.867 1 80 167 GLY A CA 1
ATOM 1265 C C . GLY A 1 167 ? 9.773 6.32 12.125 1 80 167 GLY A C 1
ATOM 1266 O O . GLY A 1 167 ? 9.109 7.23 11.633 1 80 167 GLY A O 1
ATOM 1267 N N . ALA A 1 168 ? 10.773 6.449 12.961 1 85.81 168 ALA A N 1
ATOM 1268 C CA . ALA A 1 168 ? 11.25 7.789 13.289 1 85.81 168 ALA A CA 1
ATOM 1269 C C . ALA A 1 168 ? 11.844 8.477 12.07 1 85.81 168 ALA A C 1
ATOM 1271 O O . ALA A 1 168 ? 12.352 7.816 11.156 1 85.81 168 ALA A O 1
ATOM 1272 N N . SER A 1 169 ? 11.719 9.766 12.078 1 89.44 169 SER A N 1
ATOM 1273 C CA . SER A 1 169 ? 12.289 10.555 10.992 1 89.44 169 SER A CA 1
ATOM 1274 C C . SER A 1 169 ? 13.797 10.328 10.875 1 89.44 169 SER A C 1
ATOM 1276 O O . SER A 1 169 ? 14.492 10.242 11.891 1 89.44 169 SER A O 1
ATOM 1278 N N . ALA A 1 170 ? 14.242 10.305 9.695 1 84.25 170 ALA A N 1
ATOM 1279 C CA . ALA A 1 170 ? 15.672 10.18 9.445 1 84.25 170 ALA A CA 1
ATOM 1280 C C . ALA A 1 170 ? 16.422 11.422 9.906 1 84.25 170 ALA A C 1
ATOM 1282 O O . ALA A 1 170 ? 17.641 11.391 10.07 1 84.25 170 ALA A O 1
ATOM 1283 N N . MET A 1 171 ? 15.711 12.469 10.148 1 93.19 171 MET A N 1
ATOM 1284 C CA . MET A 1 171 ? 16.312 13.734 10.547 1 93.19 171 MET A CA 1
ATOM 1285 C C . MET A 1 171 ? 16.641 13.734 12.039 1 93.19 171 MET A C 1
ATOM 1287 O O . MET A 1 171 ? 17.375 14.594 12.516 1 93.19 171 MET A O 1
ATOM 1291 N N . GLU A 1 172 ? 16.062 12.828 12.734 1 94.06 172 GLU A N 1
ATOM 1292 C CA . GLU A 1 172 ? 16.094 12.883 14.195 1 94.06 172 GLU A CA 1
ATOM 1293 C C . GLU A 1 172 ? 17.531 12.93 14.711 1 94.06 172 GLU A C 1
ATOM 1295 O O . GLU A 1 172 ? 17.891 13.836 15.461 1 94.06 172 GLU A O 1
ATOM 1300 N N . SER A 1 173 ? 18.328 12 14.312 1 94.12 173 SER A N 1
ATOM 1301 C CA . SER A 1 173 ? 19.703 11.875 14.82 1 94.12 173 SER A CA 1
ATOM 1302 C C . SER A 1 173 ? 20.516 13.117 14.5 1 94.12 173 SER A C 1
ATOM 1304 O O . SER A 1 173 ? 21.266 13.609 15.352 1 94.12 173 SER A O 1
ATOM 1306 N N . LYS A 1 174 ? 20.406 13.586 13.305 1 95.62 174 LYS A N 1
ATOM 1307 C CA . LYS A 1 174 ? 21.172 14.758 12.898 1 95.62 174 LYS A CA 1
ATOM 1308 C C . LYS A 1 174 ? 20.719 16 13.656 1 95.62 174 LYS A C 1
ATOM 1310 O O . LYS A 1 174 ? 21.531 16.844 14.016 1 95.62 174 LYS A O 1
ATOM 1315 N N . LEU A 1 175 ? 19.469 16.141 13.859 1 97.62 175 LEU A N 1
ATOM 1316 C CA . LEU A 1 175 ? 18.953 17.281 14.617 1 97.62 175 LEU A CA 1
ATOM 1317 C C . LEU A 1 175 ? 19.469 17.25 16.047 1 97.62 175 LEU A C 1
ATOM 1319 O O . LEU A 1 175 ? 19.812 18.281 16.609 1 97.62 175 LEU A O 1
ATOM 1323 N N . GLU A 1 176 ? 19.531 16.062 16.625 1 96.56 176 GLU A N 1
ATOM 1324 C CA . GLU A 1 176 ? 20.078 15.906 17.969 1 96.56 176 GLU A CA 1
ATOM 1325 C C . GLU A 1 176 ? 21.547 16.312 18 1 96.56 176 GLU A C 1
ATOM 1327 O O . GLU A 1 176 ? 21.984 17.016 18.906 1 96.56 176 GLU A O 1
ATOM 1332 N N . GLU A 1 177 ? 22.234 15.875 17.016 1 96.5 177 GLU A N 1
ATOM 1333 C CA . GLU A 1 177 ? 23.656 16.219 16.906 1 96.5 177 GLU A CA 1
ATOM 1334 C C . GLU A 1 177 ? 23.844 17.734 16.812 1 96.5 177 GLU A C 1
ATOM 1336 O O . GLU A 1 177 ? 24.797 18.266 17.391 1 96.5 177 GLU A O 1
ATOM 1341 N N . LEU A 1 178 ? 23 18.359 16.141 1 96.69 178 LEU A N 1
ATOM 1342 C CA . LEU A 1 178 ? 23.109 19.781 15.898 1 96.69 178 LEU A CA 1
ATOM 1343 C C . LEU A 1 178 ? 22.453 20.578 17.031 1 96.69 178 LEU A C 1
ATOM 1345 O O . LEU A 1 178 ? 22.469 21.812 17.016 1 96.69 178 LEU A O 1
ATOM 1349 N N . ASP A 1 179 ? 21.875 19.938 17.938 1 96.25 179 ASP A N 1
ATOM 1350 C CA . ASP A 1 179 ? 21.188 20.531 19.078 1 96.25 179 ASP A CA 1
ATOM 1351 C C . ASP A 1 179 ? 20.047 21.438 18.609 1 96.25 179 ASP A C 1
ATOM 1353 O O . ASP A 1 179 ? 19.922 22.578 19.078 1 96.25 179 ASP A O 1
ATOM 1357 N N . ILE A 1 180 ? 19.328 21 17.625 1 97.94 180 ILE A N 1
ATOM 1358 C CA . ILE A 1 180 ? 18.109 21.688 17.156 1 97.94 180 ILE A CA 1
ATOM 1359 C C . ILE A 1 180 ? 16.875 20.938 17.656 1 97.94 180 ILE A C 1
ATOM 1361 O O . ILE A 1 180 ? 16.656 19.781 17.281 1 97.94 180 ILE A O 1
ATOM 1365 N N . PRO A 1 181 ? 16.062 21.578 18.453 1 98.31 181 PRO A N 1
ATOM 1366 C CA . PRO A 1 181 ? 14.867 20.922 18.969 1 98.31 181 PRO A CA 1
ATOM 1367 C C . PRO A 1 181 ? 13.883 20.547 17.875 1 98.31 181 PRO A C 1
ATOM 1369 O O . PRO A 1 181 ? 13.742 21.281 16.891 1 98.31 181 PRO A O 1
ATOM 1372 N N . PHE A 1 182 ? 13.188 19.406 18.031 1 98.62 182 PHE A N 1
ATOM 1373 C CA . PHE A 1 182 ? 12.148 19 17.094 1 98.62 182 PHE A CA 1
ATOM 1374 C C . PHE A 1 182 ? 10.953 18.406 17.844 1 98.62 182 PHE A C 1
ATOM 1376 O O . PHE A 1 182 ? 11.047 18.094 19.031 1 98.62 182 PHE A O 1
ATOM 1383 N N . MET A 1 183 ? 9.828 18.359 17.203 1 98.56 183 MET A N 1
ATOM 1384 C CA . MET A 1 183 ? 8.602 17.75 17.703 1 98.56 183 MET A CA 1
ATOM 1385 C C . MET A 1 183 ? 7.871 17 16.594 1 98.56 183 MET A C 1
ATOM 1387 O O . MET A 1 183 ? 7.785 17.484 15.461 1 98.56 183 MET A O 1
ATOM 1391 N N . TYR A 1 184 ? 7.41 15.836 16.938 1 97.81 184 TYR A N 1
ATOM 1392 C CA . TYR A 1 184 ? 6.57 15.109 15.984 1 97.81 184 TYR A CA 1
ATOM 1393 C C . TYR A 1 184 ? 5.133 15.617 16.031 1 97.81 184 TYR A C 1
ATOM 1395 O O . TYR A 1 184 ? 4.602 15.906 17.094 1 97.81 184 TYR A O 1
ATOM 1403 N N . VAL A 1 185 ? 4.609 15.766 14.883 1 98 185 VAL A N 1
ATOM 1404 C CA . VAL A 1 185 ? 3.188 16.031 14.711 1 98 185 VAL A CA 1
ATOM 1405 C C . VAL A 1 185 ? 2.5 14.836 14.07 1 98 185 VAL A C 1
ATOM 1407 O O . VAL A 1 185 ? 2.809 14.469 12.938 1 98 185 VAL A O 1
ATOM 1410 N N . GLY A 1 186 ? 1.552 14.219 14.812 1 96.19 186 GLY A N 1
ATOM 1411 C CA . GLY A 1 186 ? 0.96 12.969 14.367 1 96.19 186 GLY A CA 1
ATOM 1412 C C . GLY A 1 186 ? -0.464 13.125 13.875 1 96.19 186 GLY A C 1
ATOM 1413 O O . GLY A 1 186 ? -1.289 12.227 14.047 1 96.19 186 GLY A O 1
ATOM 1414 N N . ASP A 1 187 ? -0.731 14.242 13.25 1 96.62 187 ASP A N 1
ATOM 1415 C CA . ASP A 1 187 ? -2.094 14.547 12.828 1 96.62 187 ASP A CA 1
ATOM 1416 C C . ASP A 1 187 ? -2.613 13.492 11.852 1 96.62 187 ASP A C 1
ATOM 1418 O O . ASP A 1 187 ? -3.764 13.055 11.945 1 96.62 187 ASP A O 1
ATOM 1422 N N . TYR A 1 188 ? -1.824 13.039 10.938 1 90.94 188 TYR A N 1
ATOM 1423 C CA . TYR A 1 188 ? -2.26 12.156 9.859 1 90.94 188 TYR A CA 1
ATOM 1424 C C . TYR A 1 188 ? -2.607 10.773 10.391 1 90.94 188 TYR A C 1
ATOM 1426 O O . TYR A 1 188 ? -3.232 9.977 9.688 1 90.94 188 TYR A O 1
ATOM 1434 N N . LEU A 1 189 ? -2.281 10.508 11.609 1 91.31 189 LEU A N 1
ATOM 1435 C CA . LEU A 1 189 ? -2.512 9.203 12.219 1 91.31 189 LEU A CA 1
ATOM 1436 C C . LEU A 1 189 ? -3.863 9.156 12.922 1 91.31 189 LEU A C 1
ATOM 1438 O O . LEU A 1 189 ? -4.336 8.086 13.305 1 91.31 189 LEU A O 1
ATOM 1442 N N . GLU A 1 190 ? -4.465 10.312 13.094 1 94.75 190 GLU A N 1
ATOM 1443 C CA . GLU A 1 190 ? -5.762 10.367 13.766 1 94.75 190 GLU A CA 1
ATOM 1444 C C . GLU A 1 190 ? -6.852 9.719 12.906 1 94.75 190 GLU A C 1
ATOM 1446 O O . GLU A 1 190 ? -6.91 9.945 11.695 1 94.75 190 GLU A O 1
ATOM 1451 N N . GLU A 1 191 ? -7.734 8.953 13.5 1 92.38 191 GLU A N 1
ATOM 1452 C CA . GLU A 1 191 ? -8.859 8.359 12.789 1 92.38 191 GLU A CA 1
ATOM 1453 C C . GLU A 1 191 ? -10.047 9.32 12.719 1 92.38 191 GLU A C 1
ATOM 1455 O O . GLU A 1 191 ? -10.945 9.148 11.898 1 92.38 191 GLU A O 1
ATOM 1460 N N . SER A 1 192 ? -10.039 10.305 13.531 1 95.62 192 SER A N 1
ATOM 1461 C CA . SER A 1 192 ? -11.078 11.328 13.539 1 95.62 192 SER A CA 1
ATOM 1462 C C . SER A 1 192 ? -10.68 12.531 12.688 1 95.62 192 SER A C 1
ATOM 1464 O O . SER A 1 192 ? -9.609 13.109 12.883 1 95.62 192 SER A O 1
ATOM 1466 N N . PRO A 1 193 ? -11.609 12.867 11.773 1 97.44 193 PRO A N 1
ATOM 1467 C CA . PRO A 1 193 ? -11.312 14.094 11.039 1 97.44 193 PRO A CA 1
ATOM 1468 C C . PRO A 1 193 ? -11.117 15.297 11.961 1 97.44 193 PRO A C 1
ATOM 1470 O O . PRO A 1 193 ? -10.227 16.125 11.727 1 97.44 193 PRO A O 1
ATOM 1473 N N . LEU A 1 194 ? -11.914 15.367 13.016 1 98.62 194 LEU A N 1
ATOM 1474 C CA . LEU A 1 194 ? -11.789 16.453 13.977 1 98.62 194 LEU A CA 1
ATOM 1475 C C . LEU A 1 194 ? -10.516 16.297 14.805 1 98.62 194 LEU A C 1
ATOM 1477 O O . LEU A 1 194 ? -9.898 17.297 15.188 1 98.62 194 LEU A O 1
ATOM 1481 N N . GLY A 1 195 ? -10.172 15.07 15.062 1 98.38 195 GLY A N 1
ATOM 1482 C CA . GLY A 1 195 ? -8.922 14.82 15.766 1 98.38 195 GLY A CA 1
ATOM 1483 C C . GLY A 1 195 ? -7.707 15.328 15.008 1 98.38 195 GLY A C 1
ATOM 1484 O O . GLY A 1 195 ? -6.762 15.836 15.617 1 98.38 195 GLY A O 1
ATOM 1485 N N . LYS A 1 196 ? -7.742 15.203 13.672 1 98.12 196 LYS A N 1
ATOM 1486 C CA . LYS A 1 196 ? -6.664 15.75 12.844 1 98.12 196 LYS A CA 1
ATOM 1487 C C . LYS A 1 196 ? -6.555 17.266 13.016 1 98.12 196 LYS A C 1
ATOM 1489 O O . LYS A 1 196 ? -5.461 17.781 13.242 1 98.12 196 LYS A O 1
ATOM 1494 N N . ALA A 1 197 ? -7.625 17.891 13.016 1 98.69 197 ALA A N 1
ATOM 1495 C CA . ALA A 1 197 ? -7.664 19.344 13.117 1 98.69 197 ALA A CA 1
ATOM 1496 C C . ALA A 1 197 ? -7.219 19.812 14.5 1 98.69 197 ALA A C 1
ATOM 1498 O O . ALA A 1 197 ? -6.609 20.875 14.641 1 98.69 197 ALA A O 1
ATOM 1499 N N . GLU A 1 198 ? -7.508 19.016 15.469 1 98.75 198 GLU A N 1
ATOM 1500 C CA . GLU A 1 198 ? -7.277 19.406 16.859 1 98.75 198 GLU A CA 1
ATOM 1501 C C . GLU A 1 198 ? -5.789 19.578 17.141 1 98.75 198 GLU A C 1
ATOM 1503 O O . GLU A 1 198 ? -5.406 20.234 18.109 1 98.75 198 GLU A O 1
ATOM 1508 N N . TRP A 1 199 ? -4.965 19.094 16.297 1 98.69 199 TRP A N 1
ATOM 1509 C CA . TRP A 1 199 ? -3.518 19.234 16.438 1 98.69 199 TRP A CA 1
ATOM 1510 C C . TRP A 1 199 ? -3.084 20.688 16.281 1 98.69 199 TRP A C 1
ATOM 1512 O O . TRP A 1 199 ? -1.977 21.062 16.672 1 98.69 199 TRP A O 1
ATOM 1522 N N . MET A 1 200 ? -3.951 21.531 15.734 1 98.69 200 MET A N 1
ATOM 1523 C CA . MET A 1 200 ? -3.613 22.953 15.633 1 98.69 200 MET A CA 1
ATOM 1524 C C . MET A 1 200 ? -3.426 23.562 17.016 1 98.69 200 MET A C 1
ATOM 1526 O O . MET A 1 200 ? -2.686 24.531 17.172 1 98.69 200 MET A O 1
ATOM 1530 N N . VAL A 1 201 ? -4.031 22.938 18.016 1 98.69 201 VAL A N 1
ATOM 1531 C CA . VAL A 1 201 ? -3.902 23.438 19.375 1 98.69 201 VAL A CA 1
ATOM 1532 C C . VAL A 1 201 ? -2.479 23.203 19.875 1 98.69 201 VAL A C 1
ATOM 1534 O O . VAL A 1 201 ? -1.907 24.062 20.562 1 98.69 201 VAL A O 1
ATOM 1537 N N . VAL A 1 202 ? -1.914 22.094 19.547 1 98.62 202 VAL A N 1
ATOM 1538 C CA . VAL A 1 202 ? -0.534 21.797 19.922 1 98.62 202 VAL A CA 1
ATOM 1539 C C . VAL A 1 202 ? 0.397 22.844 19.312 1 98.62 202 VAL A C 1
ATOM 1541 O O . VAL A 1 202 ? 1.27 23.375 20.016 1 98.62 202 VAL A O 1
ATOM 1544 N N . LEU A 1 203 ? 0.189 23.141 18.062 1 98.69 203 LEU A N 1
ATOM 1545 C CA . LEU A 1 203 ? 1.065 24.094 17.391 1 98.69 203 LEU A CA 1
ATOM 1546 C C . LEU A 1 203 ? 0.853 25.5 17.938 1 98.69 203 LEU A C 1
ATOM 1548 O O . LEU A 1 203 ? 1.788 26.312 17.984 1 98.69 203 LEU A O 1
ATOM 1552 N N . SER A 1 204 ? -0.364 25.766 18.391 1 98.62 204 SER A N 1
ATOM 1553 C CA . SER A 1 204 ? -0.597 27.047 19.047 1 98.62 204 SER A CA 1
ATOM 1554 C C . SER A 1 204 ? 0.133 27.125 20.391 1 98.62 204 SER A C 1
ATOM 1556 O O . SER A 1 204 ? 0.63 28.188 20.766 1 98.62 204 SER A O 1
ATOM 1558 N N . GLU A 1 205 ? 0.21 26.031 21.094 1 98.5 205 GLU A N 1
ATOM 1559 C CA . GLU A 1 205 ? 0.976 26 22.328 1 98.5 205 GLU A CA 1
ATOM 1560 C C . GLU A 1 205 ? 2.453 26.281 22.078 1 98.5 205 GLU A C 1
ATOM 1562 O O . GLU A 1 205 ? 3.078 27.047 22.797 1 98.5 205 GLU A O 1
ATOM 1567 N N . VAL A 1 206 ? 2.949 25.75 21.047 1 98.19 206 VAL A N 1
ATOM 1568 C CA . VAL A 1 206 ? 4.359 25.859 20.688 1 98.19 206 VAL A CA 1
ATOM 1569 C C . VAL A 1 206 ? 4.691 27.328 20.391 1 98.19 206 VAL A C 1
ATOM 1571 O O . VAL A 1 206 ? 5.797 27.781 20.688 1 98.19 206 VAL A O 1
ATOM 1574 N N . THR A 1 207 ? 3.74 28.078 19.906 1 98.31 207 THR A N 1
ATOM 1575 C CA . THR A 1 207 ? 3.961 29.469 19.547 1 98.31 207 THR A CA 1
ATOM 1576 C C . THR A 1 207 ? 3.504 30.406 20.656 1 98.31 207 THR A C 1
ATOM 1578 O O . THR A 1 207 ? 3.48 31.625 20.484 1 98.31 207 THR A O 1
ATOM 1581 N N . GLY A 1 208 ? 3.051 29.891 21.734 1 97.5 208 GLY A N 1
ATOM 1582 C CA . GLY A 1 208 ? 2.652 30.688 22.875 1 97.5 208 GLY A CA 1
ATOM 1583 C C . GLY A 1 208 ? 1.272 31.297 22.734 1 97.5 208 GLY A C 1
ATOM 1584 O O . GLY A 1 208 ? 0.982 32.344 23.344 1 97.5 208 GLY A O 1
ATOM 1585 N N . LYS A 1 209 ? 0.474 30.703 21.922 1 97 209 LYS A N 1
ATOM 1586 C CA . LYS A 1 209 ? -0.847 31.25 21.609 1 97 209 LYS A CA 1
ATOM 1587 C C . LYS A 1 209 ? -1.927 30.172 21.766 1 97 209 LYS A C 1
ATOM 1589 O O . LYS A 1 209 ? -2.791 30.016 20.906 1 97 209 LYS A O 1
ATOM 1594 N N . ARG A 1 210 ? -1.873 29.422 22.844 1 97.31 210 ARG A N 1
ATOM 1595 C CA . ARG A 1 210 ? -2.785 28.297 23 1 97.31 210 ARG A CA 1
ATOM 1596 C C . ARG A 1 210 ? -4.238 28.75 22.938 1 97.31 210 ARG A C 1
ATOM 1598 O O . ARG A 1 210 ? -5.07 28.109 22.297 1 97.31 210 ARG A O 1
ATOM 1605 N N . GLU A 1 211 ? -4.57 29.844 23.594 1 96.19 211 GLU A N 1
ATOM 1606 C CA . GLU A 1 211 ? -5.945 30.328 23.625 1 96.19 211 GLU A CA 1
ATOM 1607 C C . GLU A 1 211 ? -6.461 30.625 22.219 1 96.19 211 GLU A C 1
ATOM 1609 O O . GLU A 1 211 ? -7.621 30.344 21.906 1 96.19 211 GLU A O 1
ATOM 1614 N N . LYS A 1 212 ? -5.609 31.156 21.438 1 95.94 212 LYS A N 1
ATOM 1615 C CA . LYS A 1 212 ? -5.977 31.422 20.047 1 95.94 212 LYS A CA 1
ATOM 1616 C C . LYS A 1 212 ? -6.293 30.141 19.297 1 95.94 212 LYS A C 1
ATOM 1618 O O . LYS A 1 212 ? -7.246 30.078 18.516 1 95.94 212 LYS A O 1
ATOM 1623 N N . GLY A 1 213 ? -5.449 29.141 19.516 1 97.75 213 GLY A N 1
ATOM 1624 C CA . GLY A 1 213 ? -5.672 27.859 18.891 1 97.75 213 GLY A CA 1
ATOM 1625 C C . GLY A 1 213 ? -6.945 27.172 19.344 1 97.75 213 GLY A C 1
ATOM 1626 O O . GLY A 1 213 ? -7.68 26.594 18.547 1 97.75 213 GLY A O 1
ATOM 1627 N N . GLU A 1 214 ? -7.203 27.234 20.641 1 97.94 214 GLU A N 1
ATOM 1628 C CA . GLU A 1 214 ? -8.43 26.672 21.188 1 97.94 214 GLU A CA 1
ATOM 1629 C C . GLU A 1 214 ? -9.664 27.328 20.578 1 97.94 214 GLU A C 1
ATOM 1631 O O . GLU A 1 214 ? -10.633 26.641 20.234 1 97.94 214 GLU A O 1
ATOM 1636 N N . LYS A 1 215 ? -9.586 28.625 20.484 1 97.19 215 LYS A N 1
ATOM 1637 C CA . LYS A 1 215 ? -10.703 29.375 19.906 1 97.19 215 LYS A CA 1
ATOM 1638 C C . LYS A 1 215 ? -10.898 29.016 18.438 1 97.19 215 LYS A C 1
ATOM 1640 O O . LYS A 1 215 ? -12.031 28.812 17.984 1 97.19 215 LYS A O 1
ATOM 1645 N N . ALA A 1 216 ? -9.82 28.969 17.688 1 97.12 216 ALA A N 1
ATOM 1646 C CA . ALA A 1 216 ? -9.883 28.625 16.266 1 97.12 216 ALA A CA 1
ATOM 1647 C C . ALA A 1 216 ? -10.469 27.234 16.062 1 97.12 216 ALA A C 1
ATOM 1649 O O . ALA A 1 216 ? -11.281 27.016 15.164 1 97.12 216 ALA A O 1
ATOM 1650 N N . PHE A 1 217 ? -10.07 26.312 16.969 1 98.38 217 PHE A N 1
ATOM 1651 C CA . PHE A 1 217 ? -10.547 24.938 16.844 1 98.38 217 PHE A CA 1
ATOM 1652 C C . PHE A 1 217 ? -12.008 24.828 17.266 1 98.38 217 PHE A C 1
ATOM 1654 O O . PHE A 1 217 ? -12.781 24.078 16.672 1 98.38 217 PHE A O 1
ATOM 1661 N N . ALA A 1 218 ? -12.43 25.531 18.219 1 97.69 218 ALA A N 1
ATOM 1662 C CA . ALA A 1 218 ? -13.734 25.391 18.875 1 97.69 218 ALA A CA 1
ATOM 1663 C C . ALA A 1 218 ? -14.867 25.562 17.859 1 97.69 218 ALA A C 1
ATOM 1665 O O . ALA A 1 218 ? -15.922 24.938 17.984 1 97.69 218 ALA A O 1
ATOM 1666 N N . ALA A 1 219 ? -14.641 26.328 16.844 1 97.25 219 ALA A N 1
ATOM 1667 C CA . ALA A 1 219 ? -15.68 26.625 15.859 1 97.25 219 ALA A CA 1
ATOM 1668 C C . ALA A 1 219 ? -15.859 25.469 14.883 1 97.25 219 ALA A C 1
ATOM 1670 O O . ALA A 1 219 ? -16.938 25.297 14.297 1 97.25 219 ALA A O 1
ATOM 1671 N N . ILE A 1 220 ? -14.906 24.656 14.672 1 98.56 220 ILE A N 1
ATOM 1672 C CA . ILE A 1 220 ? -14.875 23.641 13.625 1 98.56 220 ILE A CA 1
ATOM 1673 C C . ILE A 1 220 ? -15.844 22.516 13.977 1 98.56 220 ILE A C 1
ATOM 1675 O O . ILE A 1 220 ? -16.719 22.172 13.188 1 98.56 220 ILE A O 1
ATOM 1679 N N . PRO A 1 221 ? -15.789 21.969 15.203 1 98.56 221 PRO A N 1
ATOM 1680 C CA . PRO A 1 221 ? -16.734 20.906 15.547 1 98.56 221 PRO A CA 1
ATOM 1681 C C . PRO A 1 221 ? -18.188 21.375 15.508 1 98.56 221 PRO A C 1
ATOM 1683 O O . PRO A 1 221 ? -19.094 20.609 15.188 1 98.56 221 PRO A O 1
ATOM 1686 N N . VAL A 1 222 ? -18.422 22.641 15.82 1 98.44 222 VAL A N 1
ATOM 1687 C CA . VAL A 1 222 ? -19.781 23.172 15.789 1 98.44 222 VAL A CA 1
ATOM 1688 C C . VAL A 1 222 ? -20.328 23.109 14.367 1 98.44 222 VAL A C 1
ATOM 1690 O O . VAL A 1 222 ? -21.422 22.609 14.148 1 98.44 222 VAL A O 1
ATOM 1693 N N . ARG A 1 223 ? -19.531 23.594 13.438 1 98.38 223 ARG A N 1
ATOM 1694 C CA . ARG A 1 223 ? -19.969 23.578 12.039 1 98.38 223 ARG A CA 1
ATOM 1695 C C . ARG A 1 223 ? -20.062 22.156 11.516 1 98.38 223 ARG A C 1
ATOM 1697 O O . ARG A 1 223 ? -21.031 21.797 10.836 1 98.38 223 ARG A O 1
ATOM 1704 N N . TYR A 1 224 ? -19.109 21.312 11.852 1 98.75 224 TYR A N 1
ATOM 1705 C CA . TYR A 1 224 ? -19.078 19.922 11.422 1 98.75 224 TYR A CA 1
ATOM 1706 C C . TYR A 1 224 ? -20.297 19.172 11.914 1 98.75 224 TYR A C 1
ATOM 1708 O O . TYR A 1 224 ? -21 18.516 11.125 1 98.75 224 TYR A O 1
ATOM 1716 N N . ASN A 1 225 ? -20.578 19.281 13.18 1 98.56 225 ASN A N 1
ATOM 1717 C CA . ASN A 1 225 ? -21.656 18.5 13.789 1 98.56 225 ASN A CA 1
ATOM 1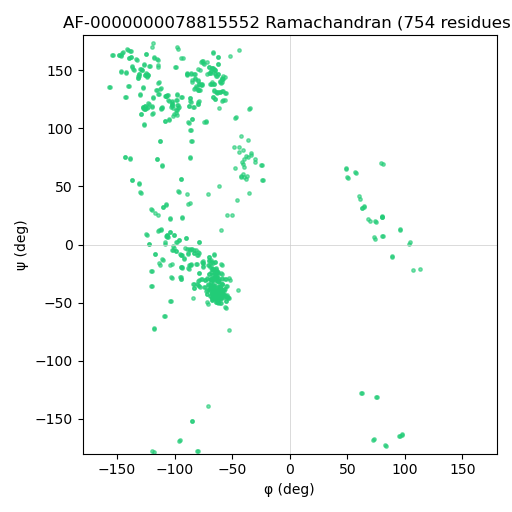718 C C . ASN A 1 225 ? -23.031 19.031 13.391 1 98.56 225 ASN A C 1
ATOM 1720 O O . ASN A 1 225 ? -23.984 18.25 13.289 1 98.56 225 ASN A O 1
ATOM 1724 N N . ALA A 1 226 ? -23.109 20.312 13.148 1 98.25 226 ALA A N 1
ATOM 1725 C CA . ALA A 1 226 ? -24.375 20.859 12.648 1 98.25 226 ALA A CA 1
ATOM 1726 C C . ALA A 1 226 ? -24.734 20.25 11.305 1 98.25 226 ALA A C 1
ATOM 1728 O O . ALA A 1 226 ? -25.891 19.891 11.07 1 98.25 226 ALA A O 1
ATOM 1729 N N . LEU A 1 227 ? -23.781 20.188 10.469 1 98.25 227 LEU A N 1
ATOM 1730 C CA . LEU A 1 227 ? -24.016 19.609 9.148 1 98.25 227 LEU A CA 1
ATOM 1731 C C . LEU A 1 227 ? -24.312 18.109 9.25 1 98.25 227 LEU A C 1
ATOM 1733 O O . LEU A 1 227 ? -25.203 17.609 8.578 1 98.25 227 LEU A O 1
ATOM 1737 N N . LYS A 1 228 ? -23.578 17.422 10.031 1 98.19 228 LYS A N 1
ATOM 1738 C CA . LYS A 1 228 ? -23.797 15.992 10.281 1 98.19 228 LYS A CA 1
ATOM 1739 C C . LYS A 1 228 ? -25.234 15.734 10.75 1 98.19 228 LYS A C 1
ATOM 1741 O O . LYS A 1 228 ? -25.891 14.805 10.273 1 98.19 228 LYS A O 1
ATOM 1746 N N . LYS A 1 229 ? -25.672 16.547 11.641 1 97.88 229 LYS A N 1
ATOM 1747 C CA . LYS A 1 229 ? -27.031 16.422 12.148 1 97.88 229 LYS A CA 1
ATOM 1748 C C . LYS A 1 229 ? -28.062 16.688 11.055 1 97.88 229 LYS A C 1
ATOM 1750 O O . LYS A 1 229 ? -29.078 16 10.961 1 97.88 229 LYS A O 1
ATOM 1755 N N . LYS A 1 230 ? -27.781 17.688 10.297 1 97.69 230 LYS A N 1
ATOM 1756 C CA . LYS A 1 230 ? -28.672 18 9.18 1 97.69 230 LYS A CA 1
ATOM 1757 C C . LYS A 1 230 ? -28.828 16.797 8.25 1 97.69 230 LYS A C 1
ATOM 1759 O O . LYS A 1 230 ? -29.922 16.516 7.785 1 97.69 230 LYS A O 1
ATOM 1764 N N . VAL A 1 231 ? -27.766 16.141 7.965 1 97.94 231 VAL A N 1
ATOM 1765 C CA . VAL A 1 231 ? -27.766 14.961 7.105 1 97.94 231 VAL A CA 1
ATOM 1766 C C . VAL A 1 231 ? -28.578 13.844 7.77 1 97.94 231 VAL A C 1
ATOM 1768 O O . VAL A 1 231 ? -29.438 13.227 7.133 1 97.94 231 VAL A O 1
ATOM 1771 N N . ALA A 1 232 ? -28.297 13.57 9.008 1 95.88 232 ALA A N 1
ATOM 1772 C CA . ALA A 1 232 ? -28.969 12.508 9.75 1 95.88 232 ALA A CA 1
ATOM 1773 C C . ALA A 1 232 ? -30.469 12.742 9.812 1 95.88 232 ALA A C 1
ATOM 1775 O O . ALA A 1 232 ? -31.266 11.789 9.797 1 95.88 232 ALA A O 1
ATOM 1776 N N . ASP A 1 233 ? -30.797 13.977 9.875 1 95.88 233 ASP A N 1
ATOM 1777 C CA . ASP A 1 233 ? -32.219 14.344 10 1 95.88 233 ASP A CA 1
ATOM 1778 C C . ASP A 1 233 ? -32.906 14.266 8.648 1 95.88 233 ASP A C 1
ATOM 1780 O O . ASP A 1 233 ? -34.156 14.281 8.594 1 95.88 233 ASP A O 1
ATOM 1784 N N . SER A 1 234 ? -32.062 14.086 7.734 1 91.06 234 SER A N 1
ATOM 1785 C CA . SER A 1 234 ? -32.656 14.047 6.406 1 91.06 234 SER A CA 1
ATOM 1786 C C . SER A 1 234 ? -33.156 12.648 6.07 1 91.06 234 SER A C 1
ATOM 1788 O O . SER A 1 234 ? -32.75 11.664 6.688 1 91.06 234 SER A O 1
ATOM 1790 N N . THR A 1 235 ? -34.312 12.391 5.422 1 84.69 235 THR A N 1
ATOM 1791 C CA . THR A 1 235 ? -34.875 11.117 5.008 1 84.69 235 THR A CA 1
ATOM 1792 C C . THR A 1 235 ? -34.344 10.711 3.633 1 84.69 235 THR A C 1
ATOM 1794 O O . THR A 1 235 ? -35.031 10.047 2.863 1 84.69 235 THR A O 1
ATOM 1797 N N . LEU A 1 236 ? -33.094 11.047 3.443 1 88.94 236 LEU A N 1
ATOM 1798 C CA . LEU A 1 236 ? -32.562 10.781 2.119 1 88.94 236 LEU A CA 1
ATOM 1799 C C . LEU A 1 236 ? -31.859 9.422 2.08 1 88.94 236 LEU A C 1
ATOM 1801 O O . LEU A 1 236 ? -31.578 8.836 3.127 1 88.94 236 LEU A O 1
ATOM 1805 N N . GLY A 1 237 ? -31.688 8.875 0.871 1 92.94 237 GLY A N 1
ATOM 1806 C CA . GLY A 1 237 ? -31.016 7.602 0.688 1 92.94 237 GLY A CA 1
ATOM 1807 C C . GLY A 1 237 ? -29.531 7.648 1.041 1 92.94 237 GLY A C 1
ATOM 1808 O O . GLY A 1 237 ? -28.984 8.719 1.279 1 92.94 237 GLY A O 1
ATOM 1809 N N . THR A 1 238 ? -28.953 6.504 1.183 1 97 238 THR A N 1
ATOM 1810 C CA . THR A 1 238 ? -27.547 6.348 1.531 1 97 238 THR A CA 1
ATOM 1811 C C . THR A 1 238 ? -26.766 5.738 0.37 1 97 238 THR A C 1
ATOM 1813 O O . THR A 1 238 ? -26.656 4.516 0.269 1 97 238 THR A O 1
ATOM 1816 N N . PRO A 1 239 ? -26.281 6.625 -0.488 1 98 239 PRO A N 1
ATOM 1817 C CA . PRO A 1 239 ? -25.516 6.078 -1.618 1 98 239 PRO A CA 1
ATOM 1818 C C . PRO A 1 239 ? -24.312 5.262 -1.178 1 98 239 PRO A C 1
ATOM 1820 O O . PRO A 1 239 ? -23.625 5.621 -0.21 1 98 239 PRO A O 1
ATOM 1823 N N . SER A 1 240 ? -24.031 4.109 -1.857 1 98.44 240 SER A N 1
ATOM 1824 C CA . SER A 1 240 ? -22.844 3.301 -1.629 1 98.44 240 SER A CA 1
ATOM 1825 C C . SER A 1 240 ? -21.625 3.908 -2.318 1 98.44 240 SER A C 1
ATOM 1827 O O . SER A 1 240 ? -21.719 4.406 -3.443 1 98.44 240 SER A O 1
ATOM 1829 N N . VAL A 1 241 ? -20.484 3.891 -1.607 1 98.69 241 VAL A N 1
ATOM 1830 C CA . VAL A 1 241 ? -19.328 4.664 -2.074 1 98.69 241 VAL A CA 1
ATOM 1831 C C . VAL A 1 241 ? -18.094 3.77 -2.148 1 98.69 241 VAL A C 1
ATOM 1833 O O . VAL A 1 241 ? -17.688 3.176 -1.146 1 98.69 241 VAL A O 1
ATOM 1836 N N . MET A 1 242 ? -17.5 3.584 -3.338 1 98.31 242 MET A N 1
ATOM 1837 C CA . MET A 1 242 ? -16.203 2.961 -3.547 1 98.31 242 MET A CA 1
ATOM 1838 C C . MET A 1 242 ? -15.078 3.984 -3.402 1 98.31 242 MET A C 1
ATOM 1840 O O . MET A 1 242 ? -15.289 5.176 -3.637 1 98.31 242 MET A O 1
ATOM 1844 N N . LEU A 1 243 ? -13.883 3.5 -2.881 1 97.5 243 LEU A N 1
ATOM 1845 C CA . LEU A 1 243 ? -12.75 4.391 -2.652 1 97.5 243 LEU A CA 1
ATOM 1846 C C . LEU A 1 243 ? -11.516 3.91 -3.412 1 97.5 243 LEU A C 1
ATOM 1848 O O . LEU A 1 243 ? -11.305 2.705 -3.559 1 97.5 243 LEU A O 1
ATOM 1852 N N . ASN A 1 244 ? -10.719 4.891 -3.865 1 95.88 244 ASN A N 1
ATOM 1853 C CA . ASN A 1 244 ? -9.352 4.68 -4.328 1 95.88 244 ASN A CA 1
ATOM 1854 C C . ASN A 1 244 ? -9.32 3.979 -5.684 1 95.88 244 ASN A C 1
ATOM 1856 O O . ASN A 1 244 ? -10.289 4.047 -6.445 1 95.88 244 ASN A O 1
ATOM 1860 N N . VAL A 1 245 ? -8.117 3.506 -6.07 1 94 245 VAL A N 1
ATOM 1861 C CA . VAL A 1 245 ? -7.859 2.871 -7.359 1 94 245 VAL A CA 1
ATOM 1862 C C . VAL A 1 245 ? -6.949 1.66 -7.172 1 94 245 VAL A C 1
ATOM 1864 O O . VAL A 1 245 ? -6.371 1.474 -6.098 1 94 245 VAL A O 1
ATOM 1867 N N . PRO A 1 246 ? -6.887 0.878 -8.195 1 91.62 246 PRO A N 1
ATOM 1868 C CA . PRO A 1 246 ? -5.992 -0.275 -8.102 1 91.62 246 PRO A CA 1
ATOM 1869 C C . PRO A 1 246 ? -4.527 0.128 -7.934 1 91.62 246 PRO A C 1
ATOM 1871 O O . PRO A 1 246 ? -4.109 1.177 -8.43 1 91.62 246 PRO A O 1
ATOM 1874 N N . TYR A 1 247 ? -3.781 -0.681 -7.203 1 88.94 247 TYR A N 1
ATOM 1875 C CA . TYR A 1 247 ? -2.328 -0.623 -7.102 1 88.94 247 TYR A CA 1
ATOM 1876 C C . TYR A 1 247 ? -1.707 -1.991 -7.359 1 88.94 247 TYR A C 1
ATOM 1878 O O . TYR A 1 247 ? -1.84 -2.904 -6.543 1 88.94 247 TYR A O 1
ATOM 1886 N N . GLY A 1 248 ? -1.011 -1.985 -8.523 1 80.12 248 GLY A N 1
ATOM 1887 C CA . GLY A 1 248 ? -0.598 -3.312 -8.953 1 80.12 248 GLY A CA 1
ATOM 1888 C C . GLY A 1 248 ? -1.765 -4.234 -9.242 1 80.12 248 GLY A C 1
ATOM 1889 O O . GLY A 1 248 ? -2.67 -3.881 -10 1 80.12 248 GLY A O 1
ATOM 1890 N N . ASP A 1 249 ? -1.707 -5.434 -8.602 1 78.62 249 ASP A N 1
ATOM 1891 C CA . ASP A 1 249 ? -2.758 -6.422 -8.82 1 78.62 249 ASP A CA 1
ATOM 1892 C C . ASP A 1 249 ? -3.705 -6.492 -7.629 1 78.62 249 ASP A C 1
ATOM 1894 O O . ASP A 1 249 ? -4.355 -7.516 -7.402 1 78.62 249 ASP A O 1
ATOM 1898 N N . SER A 1 250 ? -3.707 -5.441 -6.906 1 86.81 250 SER A N 1
ATOM 1899 C CA . SER A 1 250 ? -4.547 -5.418 -5.715 1 86.81 250 SER A CA 1
ATOM 1900 C C . SER A 1 250 ? -5.266 -4.082 -5.57 1 86.81 250 SER A C 1
ATOM 1902 O O . SER A 1 250 ? -4.973 -3.129 -6.297 1 86.81 250 SER A O 1
ATOM 1904 N N . TRP A 1 251 ? -6.277 -4.133 -4.785 1 92.25 251 TRP A N 1
ATOM 1905 C CA . TRP A 1 251 ? -7.016 -2.947 -4.367 1 92.25 251 TRP A CA 1
ATOM 1906 C C . TRP A 1 251 ? -6.969 -2.787 -2.85 1 92.25 251 TRP A C 1
ATOM 1908 O O . TRP A 1 251 ? -7.484 -3.631 -2.115 1 92.25 251 TRP A O 1
ATOM 1918 N N . PHE A 1 252 ? -6.395 -1.676 -2.379 1 92.44 252 PHE A N 1
ATOM 1919 C CA . PHE A 1 252 ? -6.27 -1.475 -0.94 1 92.44 252 PHE A CA 1
ATOM 1920 C C . PHE A 1 252 ? -7.52 -0.81 -0.377 1 92.44 252 PHE A C 1
ATOM 1922 O O . PHE A 1 252 ? -7.867 0.307 -0.769 1 92.44 252 PHE A O 1
ATOM 1929 N N . MET A 1 253 ? -8.125 -1.533 0.509 1 94.75 253 MET A N 1
ATOM 1930 C CA . MET A 1 253 ? -9.375 -1.047 1.098 1 94.75 253 MET A CA 1
ATOM 1931 C C . MET A 1 253 ? -9.133 -0.484 2.494 1 94.75 253 MET A C 1
ATOM 1933 O O . MET A 1 253 ? -8.672 -1.2 3.385 1 94.75 253 MET A O 1
ATOM 1937 N N . PRO A 1 254 ? -9.5 0.785 2.705 1 94.81 254 PRO A N 1
ATOM 1938 C CA . PRO A 1 254 ? -9.383 1.358 4.047 1 94.81 254 PRO A CA 1
ATOM 1939 C C . PRO A 1 254 ? -10.25 0.643 5.078 1 94.81 254 PRO A C 1
ATOM 1941 O O . PRO A 1 254 ? -11.203 -0.053 4.711 1 94.81 254 PRO A O 1
ATOM 1944 N N . SER A 1 255 ? -9.891 0.855 6.348 1 94.44 255 SER A N 1
ATOM 1945 C CA . SER A 1 255 ? -10.695 0.376 7.465 1 94.44 255 SER A CA 1
ATOM 1946 C C . SER A 1 255 ? -12 1.154 7.578 1 94.44 255 SER A C 1
ATOM 1948 O O . SER A 1 255 ? -12.07 2.324 7.191 1 94.44 255 SER A O 1
ATOM 1950 N N . THR A 1 256 ? -12.992 0.463 8.141 1 95.88 256 THR A N 1
ATOM 1951 C CA . THR A 1 256 ? -14.258 1.139 8.406 1 95.88 256 THR A CA 1
ATOM 1952 C C . THR A 1 256 ? -14.086 2.223 9.469 1 95.88 256 THR A C 1
ATOM 1954 O O . THR A 1 256 ? -14.961 3.07 9.648 1 95.88 256 THR A O 1
ATOM 1957 N N . GLN A 1 257 ? -12.898 2.252 10.086 1 92.81 257 GLN A N 1
ATOM 1958 C CA . GLN A 1 257 ? -12.617 3.227 11.133 1 92.81 257 GLN A CA 1
ATOM 1959 C C . GLN A 1 257 ? -11.758 4.371 10.609 1 92.81 257 GLN A C 1
ATOM 1961 O O . GLN A 1 257 ? -11.469 5.324 11.336 1 92.81 257 GLN A O 1
ATOM 1966 N N . SER A 1 258 ? -11.352 4.258 9.398 1 93.88 258 SER A N 1
ATOM 1967 C CA . SER A 1 258 ? -10.5 5.289 8.82 1 93.88 258 SER A CA 1
ATOM 1968 C C . SER A 1 258 ? -11.219 6.637 8.766 1 93.88 258 SER A C 1
ATOM 1970 O O . SER A 1 258 ? -12.453 6.688 8.766 1 93.88 258 SER A O 1
ATOM 1972 N N . TYR A 1 259 ? -10.469 7.715 8.758 1 94.56 259 TYR A N 1
ATOM 1973 C CA . TYR A 1 259 ? -11.055 9.055 8.719 1 94.56 259 TYR A CA 1
ATOM 1974 C C . TYR A 1 259 ? -11.914 9.234 7.477 1 94.56 259 TYR A C 1
ATOM 1976 O O . TYR A 1 259 ? -12.961 9.891 7.531 1 94.56 259 TYR A O 1
ATOM 1984 N N . VAL A 1 260 ? -11.531 8.609 6.363 1 96.38 260 VAL A N 1
ATOM 1985 C CA . VAL A 1 260 ? -12.289 8.773 5.125 1 96.38 260 VAL A CA 1
ATOM 1986 C C . VAL A 1 260 ? -13.617 8.031 5.227 1 96.38 260 VAL A C 1
ATOM 1988 O O . VAL A 1 260 ? -14.648 8.539 4.793 1 96.38 260 VAL A O 1
ATOM 1991 N N . ALA A 1 261 ? -13.594 6.805 5.789 1 97.19 261 ALA A N 1
ATOM 1992 C CA . ALA A 1 261 ? -14.836 6.066 5.988 1 97.19 261 ALA A CA 1
ATOM 1993 C C . ALA A 1 261 ? -15.789 6.82 6.918 1 97.19 261 ALA A C 1
ATOM 1995 O O . ALA A 1 261 ? -17 6.863 6.68 1 97.19 261 ALA A O 1
ATOM 1996 N N . ARG A 1 262 ? -15.258 7.422 7.902 1 96.88 262 ARG A N 1
ATOM 1997 C CA . ARG A 1 262 ? -16.062 8.203 8.836 1 96.88 262 ARG A CA 1
ATOM 1998 C C . ARG A 1 262 ? -16.688 9.414 8.148 1 96.88 262 ARG A C 1
ATOM 2000 O O . ARG A 1 262 ? -17.859 9.727 8.352 1 96.88 262 ARG A O 1
ATOM 2007 N N . LEU A 1 263 ? -15.898 10.094 7.383 1 98.56 263 LEU A N 1
ATOM 2008 C CA . LEU A 1 263 ? -16.406 11.242 6.637 1 98.56 263 LEU A CA 1
ATOM 2009 C C . LEU A 1 263 ? -17.547 10.828 5.715 1 98.56 263 LEU A C 1
ATOM 2011 O O . LEU A 1 263 ? -18.547 11.531 5.613 1 98.56 263 LEU A O 1
ATOM 2015 N N . ILE A 1 264 ? -17.375 9.703 5.039 1 98.56 264 ILE A N 1
ATOM 2016 C CA . ILE A 1 264 ? -18.406 9.195 4.141 1 98.56 264 ILE A CA 1
ATOM 2017 C C . ILE A 1 264 ? -19.688 8.93 4.93 1 98.56 264 ILE A C 1
ATOM 2019 O O . ILE A 1 264 ? -20.781 9.352 4.527 1 98.56 264 ILE A O 1
ATOM 2023 N N . THR A 1 265 ? -19.562 8.281 6.078 1 97.88 265 THR A N 1
ATOM 2024 C CA . THR A 1 265 ? -20.703 7.961 6.922 1 97.88 265 THR A CA 1
ATOM 2025 C C . THR A 1 265 ? -21.375 9.227 7.438 1 97.88 265 THR A C 1
ATOM 2027 O O . THR A 1 265 ? -22.594 9.367 7.367 1 97.88 265 THR A O 1
ATOM 2030 N N . ASP A 1 266 ? -20.578 10.148 7.914 1 98.12 266 ASP A N 1
ATOM 2031 C CA . ASP A 1 266 ? -21.094 11.398 8.461 1 98.12 266 ASP A CA 1
ATOM 2032 C C . ASP A 1 266 ? -21.797 12.211 7.375 1 98.12 266 ASP A C 1
ATOM 2034 O O . ASP A 1 266 ? -22.719 12.984 7.664 1 98.12 266 ASP A O 1
ATOM 2038 N N . ALA A 1 267 ? -21.391 12.055 6.164 1 98.62 267 ALA A N 1
ATOM 2039 C CA . ALA A 1 267 ? -21.953 12.797 5.039 1 98.62 267 ALA A CA 1
ATOM 2040 C C . ALA A 1 267 ? -23.203 12.094 4.5 1 98.62 267 ALA A C 1
ATOM 2042 O O . ALA A 1 267 ? -23.828 12.578 3.561 1 98.62 267 ALA A O 1
ATOM 2043 N N . GLY A 1 268 ? -23.547 10.922 5.035 1 98.25 268 GLY A N 1
ATOM 2044 C CA . GLY A 1 268 ? -24.766 10.227 4.637 1 98.25 268 GLY A CA 1
ATOM 2045 C C . GLY A 1 268 ? -24.531 9.18 3.564 1 98.25 268 GLY A C 1
ATOM 2046 O O . GLY A 1 268 ? -25.484 8.727 2.912 1 98.25 268 GLY A O 1
ATOM 2047 N N . GLY A 1 269 ? -23.297 8.844 3.32 1 98.31 269 GLY A N 1
ATOM 2048 C CA . GLY A 1 269 ? -22.969 7.75 2.426 1 98.31 269 GLY A CA 1
ATOM 2049 C C . GLY A 1 269 ? -22.672 6.449 3.154 1 98.31 269 GLY A C 1
ATOM 2050 O O . GLY A 1 269 ? -22.609 6.426 4.383 1 98.31 269 GLY A O 1
ATOM 2051 N N . ARG A 1 270 ? -22.578 5.379 2.375 1 98.19 270 ARG A N 1
ATOM 2052 C CA . ARG A 1 270 ? -22.188 4.074 2.895 1 98.19 270 ARG A CA 1
ATOM 2053 C C . ARG A 1 270 ? -20.906 3.576 2.217 1 98.19 270 ARG A C 1
ATOM 2055 O O . ARG A 1 270 ? -20.906 3.289 1.018 1 98.19 270 ARG A O 1
ATOM 2062 N N . TYR A 1 271 ? -19.859 3.506 3.016 1 98.06 271 TYR A N 1
ATOM 2063 C CA . TYR A 1 271 ? -18.641 2.895 2.516 1 98.06 271 TYR A CA 1
ATOM 2064 C C . TYR A 1 271 ? -18.875 1.43 2.16 1 98.06 271 TYR A C 1
ATOM 2066 O O . TYR A 1 271 ? -19.359 0.655 2.98 1 98.06 271 TYR A O 1
ATOM 2074 N N . ILE A 1 272 ? -18.438 1.077 0.987 1 97.38 272 ILE A N 1
ATOM 2075 C CA . ILE A 1 272 ? -18.938 -0.147 0.369 1 97.38 272 ILE A CA 1
ATOM 2076 C C . ILE A 1 272 ? -18.266 -1.359 1.006 1 97.38 272 ILE A C 1
ATOM 2078 O O . ILE A 1 272 ? -18.844 -2.449 1.049 1 97.38 272 ILE A O 1
ATOM 2082 N N . TYR A 1 273 ? -17.078 -1.217 1.469 1 96.19 273 TYR A N 1
ATOM 2083 C CA . TYR A 1 273 ? -16.344 -2.354 1.997 1 96.19 273 TYR A CA 1
ATOM 2084 C C . TYR A 1 273 ? -16.391 -2.375 3.52 1 96.19 273 TYR A C 1
ATOM 2086 O O . TYR A 1 273 ? -15.602 -1.688 4.18 1 96.19 273 TYR A O 1
ATOM 2094 N N . GLN A 1 274 ? -17.062 -3.348 4.086 1 94.19 274 GLN A N 1
ATOM 2095 C CA . GLN A 1 274 ? -17.375 -3.348 5.516 1 94.19 274 GLN A CA 1
ATOM 2096 C C . GLN A 1 274 ? -16.547 -4.402 6.25 1 94.19 274 GLN A C 1
ATOM 2098 O O . GLN A 1 274 ? -16.547 -4.445 7.484 1 94.19 274 GLN A O 1
ATOM 2103 N N . LYS A 1 275 ? -15.727 -5.105 5.57 1 88.06 275 LYS A N 1
ATOM 2104 C CA . LYS A 1 275 ? -15.094 -6.277 6.16 1 88.06 275 LYS A CA 1
ATOM 2105 C C . LYS A 1 275 ? -13.805 -5.898 6.891 1 88.06 275 LYS A C 1
ATOM 2107 O O . LYS A 1 275 ? -13.289 -6.68 7.691 1 88.06 275 LYS A O 1
ATOM 2112 N N . ASN A 1 276 ? -13.227 -4.766 6.555 1 91.5 276 ASN A N 1
ATOM 2113 C CA . ASN A 1 276 ? -12.008 -4.328 7.215 1 91.5 276 ASN A CA 1
ATOM 2114 C C . ASN A 1 276 ? -12.305 -3.533 8.484 1 91.5 276 ASN A C 1
ATOM 2116 O O . ASN A 1 276 ? -12.641 -2.35 8.414 1 91.5 276 ASN A O 1
ATOM 2120 N N . THR A 1 277 ? -12.102 -4.164 9.656 1 88.5 277 THR A N 1
ATOM 2121 C CA . THR A 1 277 ? -12.391 -3.506 10.922 1 88.5 277 THR A CA 1
ATOM 2122 C C . THR A 1 277 ? -11.102 -3.219 11.688 1 88.5 277 THR A C 1
ATOM 2124 O O . THR A 1 277 ? -11.148 -2.912 12.883 1 88.5 277 THR A O 1
ATOM 2127 N N . GLY A 1 278 ? -10.07 -3.359 11.008 1 82.75 278 GLY A N 1
ATOM 2128 C CA . GLY A 1 278 ? -8.781 -3.076 11.625 1 82.75 278 GLY A CA 1
ATOM 2129 C C . GLY A 1 278 ? -8.406 -1.605 11.578 1 82.75 278 GLY A C 1
ATOM 2130 O O . GLY A 1 278 ? -9.281 -0.737 11.633 1 82.75 278 GLY A O 1
ATOM 2131 N N . ASN A 1 279 ? -7.07 -1.267 11.562 1 78.88 279 ASN A N 1
ATOM 2132 C CA . ASN A 1 279 ? -6.602 0.116 11.586 1 78.88 279 ASN A CA 1
ATOM 2133 C C . ASN A 1 279 ? -5.695 0.424 10.398 1 78.88 279 ASN A C 1
ATOM 2135 O O . ASN A 1 279 ? -5.016 1.452 10.383 1 78.88 279 ASN A O 1
ATOM 2139 N N . ALA A 1 280 ? -5.668 -0.528 9.547 1 80.75 280 ALA A N 1
ATOM 2140 C CA . ALA A 1 280 ? -4.879 -0.341 8.336 1 80.75 280 ALA A CA 1
ATOM 2141 C C . ALA A 1 280 ? -5.668 -0.754 7.094 1 80.75 280 ALA A C 1
ATOM 2143 O O . ALA A 1 280 ? -6.668 -1.468 7.199 1 80.75 280 ALA A O 1
ATOM 2144 N N . SER A 1 281 ? -5.227 -0.225 5.941 1 88.44 281 SER A N 1
ATOM 2145 C CA . SER A 1 281 ? -5.812 -0.712 4.695 1 88.44 281 SER A CA 1
ATOM 2146 C C . SER A 1 281 ? -5.406 -2.156 4.422 1 88.44 281 SER A C 1
ATOM 2148 O O . SER A 1 281 ? -4.301 -2.572 4.77 1 88.44 281 SER A O 1
ATOM 2150 N N . ILE A 1 282 ? -6.281 -2.838 3.82 1 86.88 282 ILE A N 1
ATOM 2151 C CA . ILE A 1 282 ? -5.973 -4.215 3.457 1 86.88 282 ILE A CA 1
ATOM 2152 C C . ILE A 1 282 ? -6.164 -4.41 1.955 1 86.88 282 ILE A C 1
ATOM 2154 O O . ILE A 1 282 ? -7.062 -3.812 1.357 1 86.88 282 ILE A O 1
ATOM 2158 N N . PRO A 1 283 ? -5.332 -5.227 1.356 1 87.06 283 PRO A N 1
ATOM 2159 C CA . PRO A 1 283 ? -5.496 -5.508 -0.072 1 87.06 283 PRO A CA 1
ATOM 2160 C C . PRO A 1 283 ? -6.586 -6.539 -0.35 1 87.06 283 PRO A C 1
ATOM 2162 O O . PRO A 1 283 ? -6.75 -7.492 0.416 1 87.06 283 PRO A O 1
ATOM 2165 N N . ILE A 1 284 ? -7.371 -6.348 -1.409 1 87.06 284 ILE A N 1
ATOM 2166 C CA . ILE A 1 284 ? -8.273 -7.355 -1.953 1 87.06 284 ILE A CA 1
ATOM 2167 C C . ILE A 1 284 ? -7.969 -7.578 -3.432 1 87.06 284 ILE A C 1
ATOM 2169 O O . ILE A 1 284 ? -7.293 -6.766 -4.062 1 87.06 284 ILE A O 1
ATOM 2173 N N . ASP A 1 285 ? -8.477 -8.672 -3.93 1 81.75 285 ASP A N 1
ATOM 2174 C CA . ASP A 1 285 ? -8.281 -8.984 -5.34 1 81.75 285 ASP A CA 1
ATOM 2175 C C . ASP A 1 285 ? -9.047 -8.008 -6.23 1 81.75 285 ASP A C 1
ATOM 2177 O O . ASP A 1 285 ? -10.117 -7.523 -5.852 1 81.75 285 ASP A O 1
ATOM 2181 N N . LEU A 1 286 ? -8.453 -7.809 -7.402 1 86.31 286 LEU A N 1
ATOM 2182 C CA . LEU A 1 286 ? -9.078 -6.879 -8.336 1 86.31 286 LEU A CA 1
ATOM 2183 C C . LEU A 1 286 ? -10.461 -7.367 -8.75 1 86.31 286 LEU A C 1
ATOM 2185 O O . LEU A 1 286 ? -11.359 -6.562 -9.008 1 86.31 286 LEU A O 1
ATOM 2189 N N . GLU A 1 287 ? -10.664 -8.641 -8.789 1 82.88 287 GLU A N 1
ATOM 2190 C CA . GLU A 1 287 ? -11.961 -9.195 -9.156 1 82.88 287 GLU A CA 1
ATOM 2191 C C . GLU A 1 287 ? -13.016 -8.867 -8.102 1 82.88 287 GLU A C 1
ATOM 2193 O O . GLU A 1 287 ? -14.141 -8.5 -8.43 1 82.88 287 GLU A O 1
ATOM 2198 N N . GLU A 1 288 ? -12.586 -9.047 -6.879 1 86.31 288 GLU A N 1
ATOM 2199 C CA . GLU A 1 288 ? -13.484 -8.648 -5.801 1 86.31 288 GLU A CA 1
ATOM 2200 C C . GLU A 1 288 ? -13.766 -7.148 -5.844 1 86.31 288 GLU A C 1
ATOM 2202 O O . GLU A 1 288 ? -14.906 -6.715 -5.664 1 86.31 288 GLU A O 1
ATOM 2207 N N . ALA A 1 289 ? -12.758 -6.402 -6.07 1 92.62 289 ALA A N 1
ATOM 2208 C CA . ALA A 1 289 ? -12.906 -4.953 -6.152 1 92.62 289 ALA A CA 1
ATOM 2209 C C . ALA A 1 289 ? -13.852 -4.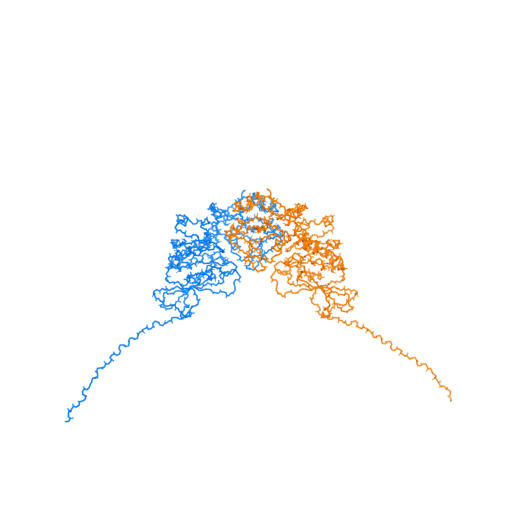559 -7.281 1 92.62 289 ALA A C 1
ATOM 2211 O O . ALA A 1 289 ? -14.648 -3.631 -7.137 1 92.62 289 ALA A O 1
ATOM 2212 N N . TYR A 1 290 ? -13.781 -5.27 -8.352 1 91.12 290 TYR A N 1
ATOM 2213 C CA . TYR A 1 290 ? -14.648 -4.996 -9.492 1 91.12 290 TYR A CA 1
ATOM 2214 C C . TYR A 1 290 ? -16.109 -5.184 -9.117 1 91.12 290 TYR A C 1
ATOM 2216 O O . TYR A 1 290 ? -16.969 -4.367 -9.484 1 91.12 290 TYR A O 1
ATOM 2224 N N . LEU A 1 291 ? -16.391 -6.234 -8.445 1 90.31 291 LEU A N 1
ATOM 2225 C CA . LEU A 1 291 ? -17.766 -6.492 -8.016 1 90.31 291 LEU A CA 1
ATOM 2226 C C . LEU A 1 291 ? -18.266 -5.391 -7.086 1 90.31 291 LEU A C 1
ATOM 2228 O O . LEU A 1 291 ? -19.391 -4.93 -7.215 1 90.31 291 LEU A O 1
ATOM 2232 N N . LEU A 1 292 ? -17.422 -4.992 -6.195 1 94.31 292 LEU A N 1
ATOM 2233 C CA . LEU A 1 292 ? -17.781 -3.92 -5.273 1 94.31 292 LEU A CA 1
ATOM 2234 C C . LEU A 1 292 ? -18.047 -2.617 -6.023 1 94.31 292 LEU A C 1
ATOM 2236 O O . LEU A 1 292 ? -19.062 -1.956 -5.801 1 94.31 292 LEU A O 1
ATOM 2240 N N . ALA A 1 293 ? -17.125 -2.258 -6.898 1 95.5 293 ALA A N 1
ATOM 2241 C CA . ALA A 1 293 ? -17.281 -1.036 -7.684 1 95.5 293 ALA A CA 1
ATOM 2242 C C . ALA A 1 293 ? -18.531 -1.088 -8.555 1 95.5 293 ALA A C 1
ATOM 2244 O O . ALA A 1 293 ? -19.203 -0.073 -8.742 1 95.5 293 ALA A O 1
ATOM 2245 N N . SER A 1 294 ? -18.828 -2.24 -9.062 1 94.88 294 SER A N 1
ATOM 2246 C CA . SER A 1 294 ? -20 -2.414 -9.914 1 94.88 294 SER A CA 1
ATOM 2247 C C . SER A 1 294 ? -21.297 -2.166 -9.133 1 94.88 294 SER A C 1
ATOM 2249 O O . SER A 1 294 ? -22.297 -1.756 -9.711 1 94.88 294 SER A O 1
ATOM 2251 N N . ASP A 1 295 ? -21.25 -2.375 -7.887 1 95.12 295 ASP A N 1
ATOM 2252 C CA . ASP A 1 295 ? -22.422 -2.197 -7.035 1 95.12 295 ASP A CA 1
ATOM 2253 C C . ASP A 1 295 ? -22.453 -0.8 -6.418 1 95.12 295 ASP A C 1
ATOM 2255 O O . ASP A 1 295 ? -23.453 -0.393 -5.828 1 95.12 295 ASP A O 1
ATOM 2259 N N . ALA A 1 296 ? -21.422 -0.082 -6.57 1 97.94 296 ALA A N 1
ATOM 2260 C CA . ALA A 1 296 ? -21.297 1.209 -5.898 1 97.94 296 ALA A CA 1
ATOM 2261 C C . ALA A 1 296 ? -22.031 2.301 -6.664 1 97.94 296 ALA A C 1
ATOM 2263 O O . ALA A 1 296 ? -22.016 2.324 -7.898 1 97.94 296 ALA A O 1
ATOM 2264 N N . ASP A 1 297 ? -22.656 3.219 -5.93 1 98.19 297 ASP A N 1
ATOM 2265 C CA . ASP A 1 297 ? -23.312 4.379 -6.52 1 98.19 297 ASP A CA 1
ATOM 2266 C C . ASP A 1 297 ? -22.297 5.449 -6.906 1 98.19 297 ASP A C 1
ATOM 2268 O O . ASP A 1 297 ? -22.469 6.141 -7.914 1 98.19 297 ASP A O 1
ATOM 2272 N N . MET A 1 298 ? -21.281 5.594 -6.109 1 98.12 298 MET A N 1
ATOM 2273 C CA . MET A 1 298 ? -20.266 6.637 -6.285 1 98.12 298 MET A CA 1
ATOM 2274 C C . MET A 1 298 ? -18.859 6.074 -6.113 1 98.12 298 MET A C 1
ATOM 2276 O O . MET A 1 298 ? -18.672 5.074 -5.418 1 98.12 298 MET A O 1
ATOM 2280 N N . TRP A 1 299 ? -17.891 6.676 -6.797 1 98.31 299 TRP A N 1
ATOM 2281 C CA . TRP A 1 299 ? -16.484 6.344 -6.727 1 98.31 299 TRP A CA 1
ATOM 2282 C C . TRP A 1 299 ? -15.641 7.578 -6.398 1 98.31 299 TRP A C 1
ATOM 2284 O O . TRP A 1 299 ? -15.633 8.547 -7.16 1 98.31 299 TRP A O 1
ATOM 2294 N N . LEU A 1 300 ? -14.961 7.539 -5.211 1 98.25 300 LEU A N 1
ATOM 2295 C CA . LEU A 1 300 ? -14.227 8.711 -4.734 1 98.25 300 LEU A CA 1
ATOM 2296 C C . LEU A 1 300 ? -12.734 8.43 -4.688 1 98.25 300 LEU A C 1
ATOM 2298 O O . LEU A 1 300 ? -12.312 7.277 -4.598 1 98.25 300 LEU A O 1
ATOM 2302 N N . ASN A 1 301 ? -11.93 9.516 -4.691 1 96.44 301 ASN A N 1
ATOM 2303 C CA . ASN A 1 301 ? -10.492 9.5 -4.465 1 96.44 301 ASN A CA 1
ATOM 2304 C C . ASN A 1 301 ? -9.773 8.602 -5.465 1 96.44 301 ASN A C 1
ATOM 2306 O O . ASN A 1 301 ? -9.039 7.695 -5.07 1 96.44 301 ASN A O 1
ATOM 2310 N N . VAL A 1 302 ? -9.891 8.953 -6.672 1 94.69 302 VAL A N 1
ATOM 2311 C CA . VAL A 1 302 ? -9.461 8.062 -7.75 1 94.69 302 VAL A CA 1
ATOM 2312 C C . VAL A 1 302 ? -8.047 8.438 -8.195 1 94.69 302 VAL A C 1
ATOM 2314 O O . VAL A 1 302 ? -7.781 8.562 -9.391 1 94.69 302 VAL A O 1
ATOM 2317 N N . GLY A 1 303 ? -7.145 8.664 -7.234 1 89.69 303 GLY A N 1
ATOM 2318 C CA . GLY A 1 303 ? -5.738 8.883 -7.52 1 89.69 303 GLY A CA 1
ATOM 2319 C C . GLY A 1 303 ? -5.453 10.273 -8.07 1 89.69 303 GLY A C 1
ATOM 2320 O O . GLY A 1 303 ? -5.875 11.273 -7.484 1 89.69 303 GLY A O 1
ATOM 2321 N N . MET A 1 304 ? -4.699 10.312 -9.172 1 87.69 304 MET A N 1
ATOM 2322 C CA . MET A 1 304 ? -4.297 11.602 -9.727 1 87.69 304 MET A CA 1
ATOM 2323 C C . MET A 1 304 ? -5.168 11.977 -10.922 1 87.69 304 MET A C 1
ATOM 2325 O O . MET A 1 304 ? -4.891 12.961 -11.609 1 87.69 304 MET A O 1
ATOM 2329 N N . ALA A 1 305 ? -6.23 11.211 -11.188 1 91.19 305 ALA A N 1
ATOM 2330 C CA . ALA A 1 305 ? -7.066 11.43 -12.367 1 91.19 305 ALA A CA 1
ATOM 2331 C C . ALA A 1 305 ? -7.793 12.773 -12.281 1 91.19 305 ALA A C 1
ATOM 2333 O O . ALA A 1 305 ? -8.281 13.148 -11.211 1 91.19 305 ALA A O 1
ATOM 2334 N N . ASN A 1 306 ? -7.832 13.477 -13.422 1 92.25 306 ASN A N 1
ATOM 2335 C CA . ASN A 1 306 ? -8.547 14.742 -13.516 1 92.25 306 ASN A CA 1
ATOM 2336 C C . ASN A 1 306 ? -9.789 14.625 -14.391 1 92.25 306 ASN A C 1
ATOM 2338 O O . ASN A 1 306 ? -10.633 15.523 -14.398 1 92.25 306 ASN A O 1
ATOM 2342 N N . SER A 1 307 ? -9.898 13.562 -15.117 1 94.25 307 SER A N 1
ATOM 2343 C CA . SER A 1 307 ? -11.016 13.305 -16.016 1 94.25 307 SER A CA 1
ATOM 2344 C C . SER A 1 307 ? -11.359 11.82 -16.062 1 94.25 307 SER A C 1
ATOM 2346 O O . SER A 1 307 ? -10.586 10.984 -15.602 1 94.25 307 SER A O 1
ATOM 2348 N N . LEU A 1 308 ? -12.516 11.539 -16.609 1 95.44 308 LEU A N 1
ATOM 2349 C CA . LEU A 1 308 ? -12.906 10.141 -16.812 1 95.44 308 LEU A CA 1
ATOM 2350 C C . LEU A 1 308 ? -11.953 9.453 -17.781 1 95.44 308 LEU A C 1
ATOM 2352 O O . LEU A 1 308 ? -11.664 8.258 -17.625 1 95.44 308 LEU A O 1
ATOM 2356 N N . ASP A 1 309 ? -11.438 10.211 -18.688 1 91.81 309 ASP A N 1
ATOM 2357 C CA . ASP A 1 309 ? -10.477 9.648 -19.625 1 91.81 309 ASP A CA 1
ATOM 2358 C C . ASP A 1 309 ? -9.18 9.266 -18.922 1 91.81 309 ASP A C 1
ATOM 2360 O O . ASP A 1 309 ? -8.586 8.219 -19.219 1 91.81 309 ASP A O 1
ATOM 2364 N N . ASP A 1 310 ? -8.742 10.172 -18 1 90.38 310 ASP A N 1
ATOM 2365 C CA . ASP A 1 310 ? -7.57 9.844 -17.203 1 90.38 310 ASP A CA 1
ATOM 2366 C C . ASP A 1 310 ? -7.781 8.539 -16.438 1 90.38 310 ASP A C 1
ATOM 2368 O O . ASP A 1 310 ? -6.887 7.695 -16.375 1 90.38 310 ASP A O 1
ATOM 2372 N N . LEU A 1 311 ? -8.922 8.391 -15.844 1 92.88 311 LEU A N 1
ATOM 2373 C CA . LEU A 1 311 ? -9.234 7.223 -15.023 1 92.88 311 LEU A CA 1
ATOM 2374 C C . LEU A 1 311 ? -9.328 5.965 -15.883 1 92.88 311 LEU A C 1
ATOM 2376 O O . LEU A 1 311 ? -8.844 4.902 -15.484 1 92.88 311 LEU A O 1
ATOM 2380 N N . LYS A 1 312 ? -9.938 6.094 -17.016 1 90.62 312 LYS A N 1
ATOM 2381 C CA . LYS A 1 312 ? -10.031 4.977 -17.953 1 90.62 312 LYS A CA 1
ATOM 2382 C C . LYS A 1 312 ? -8.641 4.469 -18.344 1 90.62 312 LYS A C 1
ATOM 2384 O O . LYS A 1 312 ? -8.43 3.258 -18.453 1 90.62 312 LYS A O 1
ATOM 2389 N N . ALA A 1 313 ? -7.793 5.402 -18.5 1 83.62 313 ALA A N 1
ATOM 2390 C CA . ALA A 1 313 ? -6.43 5.039 -18.891 1 83.62 313 ALA A CA 1
ATOM 2391 C C . ALA A 1 313 ? -5.719 4.312 -17.75 1 83.62 313 ALA A C 1
ATOM 2393 O O . ALA A 1 313 ? -4.918 3.404 -17.984 1 83.62 313 ALA A O 1
ATOM 2394 N N . SER A 1 314 ? -6.027 4.711 -16.578 1 83.75 314 SER A N 1
ATOM 2395 C CA . SER A 1 314 ? -5.32 4.172 -15.422 1 83.75 314 SER A CA 1
ATOM 2396 C C . SER A 1 314 ? -5.922 2.846 -14.977 1 83.75 314 SER A C 1
ATOM 2398 O O . SER A 1 314 ? -5.223 1.997 -14.422 1 83.75 314 SER A O 1
ATOM 2400 N N . CYS A 1 315 ? -7.195 2.709 -15.117 1 87.62 315 CYS A N 1
ATOM 2401 C CA . CYS A 1 315 ? -7.816 1.453 -14.719 1 87.62 315 CYS A CA 1
ATOM 2402 C C . CYS A 1 315 ? -8.945 1.077 -15.664 1 87.62 315 CYS A C 1
ATOM 2404 O O . CYS A 1 315 ? -10.109 1.013 -15.258 1 87.62 315 CYS A O 1
ATOM 2406 N N . PRO A 1 316 ? -8.555 0.632 -16.797 1 84.62 316 PRO A N 1
ATOM 2407 C CA . PRO A 1 316 ? -9.523 0.364 -17.859 1 84.62 316 PRO A CA 1
ATOM 2408 C C . PRO A 1 316 ? -10.516 -0.737 -17.5 1 84.62 316 PRO A C 1
ATOM 2410 O O . PRO A 1 316 ? -11.648 -0.731 -17.969 1 84.62 316 PRO A O 1
ATOM 2413 N N . LYS A 1 317 ? -10.188 -1.571 -16.625 1 84.69 317 LYS A N 1
ATOM 2414 C CA . LYS A 1 317 ? -11.023 -2.705 -16.234 1 84.69 317 LYS A CA 1
ATOM 2415 C C . LYS A 1 317 ? -12.258 -2.24 -15.477 1 84.69 317 LYS A C 1
ATOM 2417 O O . LYS A 1 317 ? -13.219 -2.996 -15.336 1 84.69 317 LYS A O 1
ATOM 2422 N N . PHE A 1 318 ? -12.258 -1.104 -15.086 1 91.5 318 PHE A N 1
ATOM 2423 C CA . PHE A 1 318 ? -13.32 -0.678 -14.18 1 91.5 318 PHE A CA 1
ATOM 2424 C C . PHE A 1 318 ? -14.219 0.352 -14.844 1 91.5 318 PHE A C 1
ATOM 2426 O O . PHE A 1 318 ? -15.07 0.955 -14.188 1 91.5 318 PHE A O 1
ATOM 2433 N N . THR A 1 319 ? -14.102 0.521 -16.141 1 89.12 319 THR A N 1
ATOM 2434 C CA . THR A 1 319 ? -14.812 1.58 -16.844 1 89.12 319 THR A CA 1
ATOM 2435 C C . THR A 1 319 ? -16.234 1.146 -17.172 1 89.12 319 THR A C 1
ATOM 2437 O O . THR A 1 319 ? -17.047 1.946 -17.656 1 89.12 319 THR A O 1
ATOM 2440 N N . ASP A 1 320 ? -16.578 -0.037 -16.953 1 92.38 320 ASP A N 1
ATOM 2441 C CA . ASP A 1 320 ? -17.953 -0.474 -17.203 1 92.38 320 ASP A CA 1
ATOM 2442 C C . ASP A 1 320 ? -18.734 -0.619 -15.898 1 92.38 320 ASP A C 1
ATOM 2444 O O . ASP A 1 320 ? -19.828 -1.164 -15.891 1 92.38 320 ASP A O 1
ATOM 2448 N N . THR A 1 321 ? -18.172 -0.152 -14.867 1 95.25 321 THR A N 1
ATOM 2449 C CA . THR A 1 321 ? -18.859 -0.175 -13.586 1 95.25 321 THR A CA 1
ATOM 2450 C C . THR A 1 321 ? -19.953 0.893 -13.539 1 95.25 321 THR A C 1
ATOM 2452 O O . THR A 1 321 ? -19.906 1.874 -14.289 1 95.25 321 THR A O 1
ATOM 2455 N N . ARG A 1 322 ? -20.953 0.66 -12.68 1 95.44 322 ARG A N 1
ATOM 2456 C CA . ARG A 1 322 ? -22.109 1.527 -12.57 1 95.44 322 ARG A CA 1
ATOM 2457 C C . ARG A 1 322 ? -21.703 2.969 -12.289 1 95.44 322 ARG A C 1
ATOM 2459 O O . ARG A 1 322 ? -22.172 3.893 -12.961 1 95.44 322 ARG A O 1
ATOM 2466 N N . CYS A 1 323 ? -20.859 3.221 -11.367 1 96.5 323 CYS A N 1
ATOM 2467 C CA . CYS A 1 323 ? -20.469 4.57 -10.977 1 96.5 323 CYS A CA 1
ATOM 2468 C C . CYS A 1 323 ? -19.719 5.27 -12.117 1 96.5 323 CYS A C 1
ATOM 2470 O O . CYS A 1 323 ? -19.922 6.461 -12.352 1 96.5 323 CYS A O 1
ATOM 2472 N N . PHE A 1 324 ? -18.891 4.523 -12.789 1 97.06 324 PHE A N 1
ATOM 2473 C CA . PHE A 1 324 ? -18.156 5.113 -13.906 1 97.06 324 PHE A CA 1
ATOM 2474 C C . PHE A 1 324 ? -19.094 5.469 -15.047 1 97.06 324 PHE A C 1
ATOM 2476 O O . PHE A 1 324 ? -19.062 6.59 -15.555 1 97.06 324 PHE A O 1
ATOM 2483 N N . LYS A 1 325 ? -19.969 4.574 -15.43 1 96.56 325 LYS A N 1
ATOM 2484 C CA . LYS A 1 325 ? -20.891 4.77 -16.547 1 96.56 325 LYS A CA 1
ATOM 2485 C C . LYS A 1 325 ? -21.844 5.93 -16.281 1 96.56 325 LYS A C 1
ATOM 2487 O O . LYS A 1 325 ? -22.219 6.664 -17.188 1 96.56 325 LYS A O 1
ATOM 2492 N N . ASN A 1 326 ? -22.266 6.066 -15.055 1 97.12 326 ASN A N 1
ATOM 2493 C CA . ASN A 1 326 ? -23.188 7.129 -14.68 1 97.12 326 ASN A CA 1
ATOM 2494 C C . ASN A 1 326 ? -22.469 8.453 -14.445 1 97.12 326 ASN A C 1
ATOM 2496 O O . ASN A 1 326 ? -23.109 9.469 -14.156 1 97.12 326 ASN A O 1
ATOM 2500 N N . GLY A 1 327 ? -21.141 8.445 -14.508 1 97.38 327 GLY A N 1
ATOM 2501 C CA . GLY A 1 327 ? -20.359 9.656 -14.312 1 97.38 327 GLY A CA 1
ATOM 2502 C C . GLY A 1 327 ? -20.297 10.102 -12.859 1 97.38 327 GLY A C 1
ATOM 2503 O O . GLY A 1 327 ? -20.047 11.273 -12.578 1 97.38 327 GLY A O 1
ATOM 2504 N N . GLU A 1 328 ? -20.562 9.203 -11.914 1 98.25 328 GLU A N 1
ATOM 2505 C CA . GLU A 1 328 ? -20.531 9.508 -10.492 1 98.25 328 GLU A CA 1
ATOM 2506 C C . GLU A 1 328 ? -19.172 9.172 -9.883 1 98.25 328 GLU A C 1
ATOM 2508 O O . GLU A 1 328 ? -19.094 8.422 -8.906 1 98.25 328 GLU A O 1
ATOM 2513 N N . VAL A 1 329 ? -18.156 9.789 -10.477 1 98.5 329 VAL A N 1
ATOM 2514 C CA . VAL A 1 329 ? -16.75 9.641 -10.078 1 98.5 329 VAL A CA 1
ATOM 2515 C C . VAL A 1 329 ? -16.188 10.992 -9.641 1 98.5 329 VAL A C 1
ATOM 2517 O O . VAL A 1 329 ? -16.297 11.977 -10.375 1 98.5 329 VAL A O 1
ATOM 2520 N N . TYR A 1 330 ? -15.625 11.047 -8.43 1 98.62 330 TYR A N 1
ATOM 2521 C CA . TYR A 1 330 ? -15.164 12.297 -7.848 1 98.62 330 TYR A CA 1
ATOM 2522 C C . TYR A 1 330 ? -13.75 12.156 -7.301 1 98.62 330 TYR A C 1
ATOM 2524 O O . TYR A 1 330 ? -13.352 11.07 -6.859 1 98.62 330 TYR A O 1
ATOM 2532 N N . ASN A 1 331 ? -13 13.18 -7.41 1 97.38 331 ASN A N 1
ATOM 2533 C CA . ASN A 1 331 ? -11.648 13.188 -6.871 1 97.38 331 ASN A CA 1
ATOM 2534 C C . ASN A 1 331 ? -11.422 14.383 -5.949 1 97.38 331 ASN A C 1
ATOM 2536 O O . ASN A 1 331 ? -12.086 15.414 -6.086 1 97.38 331 ASN A O 1
ATOM 2540 N N . ASN A 1 332 ? -10.477 14.234 -5.047 1 97.56 332 ASN A N 1
ATOM 2541 C CA . ASN A 1 332 ? -10.195 15.266 -4.055 1 97.56 332 ASN A CA 1
ATOM 2542 C C . ASN A 1 332 ? -9.086 16.203 -4.52 1 97.56 332 ASN A C 1
ATOM 2544 O O . ASN A 1 332 ? -8.43 16.844 -3.699 1 97.56 332 ASN A O 1
ATOM 2548 N N . ASN A 1 333 ? -8.836 16.312 -5.781 1 95.31 333 ASN A N 1
ATOM 2549 C CA . ASN A 1 333 ? -7.719 17.109 -6.277 1 95.31 333 ASN A CA 1
ATOM 2550 C C . ASN A 1 333 ? -8.203 18.375 -6.984 1 95.31 333 ASN A C 1
ATOM 2552 O O . ASN A 1 333 ? -7.578 18.844 -7.934 1 95.31 333 ASN A O 1
ATOM 2556 N N . ALA A 1 334 ? -9.359 18.953 -6.52 1 97.31 334 ALA A N 1
ATOM 2557 C CA . ALA A 1 334 ? -9.922 20.156 -7.125 1 97.31 334 ALA A CA 1
ATOM 2558 C C . ALA A 1 334 ? -8.984 21.344 -6.949 1 97.31 334 ALA A C 1
ATOM 2560 O O . ALA A 1 334 ? -9 22.281 -7.758 1 97.31 334 ALA A O 1
ATOM 2561 N N . ARG A 1 335 ? -8.211 21.328 -5.895 1 96.94 335 ARG A N 1
ATOM 2562 C CA . ARG A 1 335 ? -7.297 22.438 -5.594 1 96.94 335 ARG A CA 1
ATOM 2563 C C . ARG A 1 335 ? -5.844 21.969 -5.672 1 96.94 335 ARG A C 1
ATOM 2565 O O . ARG A 1 335 ? -5.172 21.844 -4.648 1 96.94 335 ARG A O 1
ATOM 2572 N N . THR A 1 336 ? -5.422 21.766 -6.918 1 93.56 336 THR A N 1
ATOM 2573 C CA . THR A 1 336 ? -4.035 21.406 -7.207 1 93.56 336 THR A CA 1
ATOM 2574 C C . THR A 1 336 ? -3.299 22.594 -7.836 1 93.56 336 THR A C 1
ATOM 2576 O O . THR A 1 336 ? -3.801 23.219 -8.773 1 93.56 336 THR A O 1
ATOM 2579 N N . ASN A 1 337 ? -2.18 22.938 -7.273 1 91.62 337 ASN A N 1
ATOM 2580 C CA . ASN A 1 337 ? -1.451 24.062 -7.84 1 91.62 337 ASN A CA 1
ATOM 2581 C C . ASN A 1 337 ? -0.654 23.656 -9.078 1 91.62 337 ASN A C 1
ATOM 2583 O O . ASN A 1 337 ? -0.704 22.5 -9.5 1 91.62 337 ASN A O 1
ATOM 2587 N N . THR A 1 338 ? 0.101 24.562 -9.672 1 85.62 338 THR A N 1
ATOM 2588 C CA . THR A 1 338 ? 0.742 24.359 -10.961 1 85.62 338 THR A CA 1
ATOM 2589 C C . THR A 1 338 ? 1.876 23.344 -10.844 1 85.62 338 THR A C 1
ATOM 2591 O O . THR A 1 338 ? 2.18 22.625 -11.805 1 85.62 338 THR A O 1
ATOM 2594 N N . ALA A 1 339 ? 2.424 23.234 -9.609 1 84.06 339 ALA A N 1
ATOM 2595 C CA . ALA A 1 339 ? 3.531 22.297 -9.406 1 84.06 339 ALA A CA 1
ATOM 2596 C C . ALA A 1 339 ? 3.018 20.906 -9.047 1 84.06 339 ALA A C 1
ATOM 2598 O O . ALA A 1 339 ? 3.791 19.953 -8.992 1 84.06 339 ALA A O 1
ATOM 2599 N N . GLY A 1 340 ? 1.714 20.781 -8.812 1 84.12 340 GLY A N 1
ATOM 2600 C CA . GLY A 1 340 ? 1.12 19.484 -8.531 1 84.12 340 GLY A CA 1
ATOM 2601 C C . GLY A 1 340 ? 0.789 19.281 -7.059 1 84.12 340 GLY A C 1
ATOM 2602 O O . GLY A 1 340 ? 0.331 18.219 -6.656 1 84.12 340 GLY A O 1
ATOM 2603 N N . GLY A 1 341 ? 1.063 20.344 -6.277 1 90.25 341 GLY A N 1
ATOM 2604 C CA . GLY A 1 341 ? 0.65 20.266 -4.883 1 90.25 341 GLY A CA 1
ATOM 2605 C C . GLY A 1 341 ? -0.856 20.25 -4.707 1 90.25 341 GLY A C 1
ATOM 2606 O O . GLY A 1 341 ? -1.565 21.078 -5.293 1 90.25 341 GLY A O 1
ATOM 2607 N N . ASN A 1 342 ? -1.383 19.297 -3.998 1 93.81 342 ASN A N 1
ATOM 2608 C CA . ASN A 1 342 ? -2.811 19.125 -3.744 1 93.81 342 ASN A CA 1
ATOM 2609 C C . ASN A 1 342 ? -3.205 19.688 -2.383 1 93.81 342 ASN A C 1
ATOM 2611 O O . ASN A 1 342 ? -2.842 19.141 -1.345 1 93.81 342 ASN A O 1
ATOM 2615 N N . ASP A 1 343 ? -3.971 20.766 -2.391 1 97.38 343 ASP A N 1
ATOM 2616 C CA . ASP A 1 343 ? -4.336 21.5 -1.188 1 97.38 343 ASP A CA 1
ATOM 2617 C C . ASP A 1 343 ? -5.176 20.641 -0.246 1 97.38 343 ASP A C 1
ATOM 2619 O O . ASP A 1 343 ? -5.316 20.953 0.936 1 97.38 343 ASP A O 1
ATOM 2623 N N . TYR A 1 344 ? -5.816 19.562 -0.758 1 97.19 344 TYR A N 1
ATOM 2624 C CA . TYR A 1 344 ? -6.527 18.625 0.099 1 97.19 344 TYR A CA 1
ATOM 2625 C C . TYR A 1 344 ? -5.613 18.078 1.189 1 97.19 344 TYR A C 1
ATOM 2627 O O . TYR A 1 344 ? -6.035 17.906 2.334 1 97.19 344 TYR A O 1
ATOM 2635 N N . TYR A 1 345 ? -4.402 17.891 0.856 1 95 345 TYR A N 1
ATOM 2636 C CA . TYR A 1 345 ? -3.457 17.297 1.799 1 95 345 TYR A CA 1
ATOM 2637 C C . TYR A 1 345 ? -2.77 18.375 2.625 1 95 345 TYR A C 1
ATOM 2639 O O . TYR A 1 345 ? -1.828 18.094 3.369 1 95 345 TYR A O 1
ATOM 2647 N N . GLU A 1 346 ? -3.188 19.578 2.465 1 97.06 346 GLU A N 1
ATOM 2648 C CA . GLU A 1 346 ? -2.643 20.703 3.215 1 97.06 346 GLU A CA 1
ATOM 2649 C C . GLU A 1 346 ? -3.715 21.359 4.078 1 97.06 346 GLU A C 1
ATOM 2651 O O . GLU A 1 346 ? -3.852 21.031 5.262 1 97.06 346 GLU A O 1
ATOM 2656 N N . SER A 1 347 ? -4.602 22.047 3.463 1 98.5 347 SER A N 1
ATOM 2657 C CA . SER A 1 347 ? -5.504 22.859 4.262 1 98.5 347 SER A CA 1
ATOM 2658 C C . SER A 1 347 ? -6.719 22.062 4.719 1 98.5 347 SER A C 1
ATOM 2660 O O . SER A 1 347 ? -7.43 22.484 5.641 1 98.5 347 SER A O 1
ATOM 2662 N N . ALA A 1 348 ? -7.031 20.922 4.113 1 98.25 348 ALA A N 1
ATOM 2663 C CA . ALA A 1 348 ? -8.203 20.156 4.52 1 98.25 348 ALA A CA 1
ATOM 2664 C C . ALA A 1 348 ? -8.078 19.672 5.961 1 98.25 348 ALA A C 1
ATOM 2666 O O . ALA A 1 348 ? -9.086 19.484 6.652 1 98.25 348 ALA A O 1
ATOM 2667 N N . VAL A 1 349 ? -6.879 19.547 6.445 1 98.25 349 VAL A N 1
ATOM 2668 C CA . VAL A 1 349 ? -6.637 19.016 7.785 1 98.25 349 VAL A CA 1
ATOM 2669 C C . VAL A 1 349 ? -7.277 19.938 8.82 1 98.25 349 VAL A C 1
ATOM 2671 O O . VAL A 1 349 ? -7.73 19.469 9.875 1 98.25 349 VAL A O 1
ATOM 2674 N N . VAL A 1 350 ? -7.395 21.25 8.539 1 98.56 350 VAL A N 1
ATOM 2675 C CA . VAL A 1 350 ? -7.965 22.188 9.492 1 98.56 350 VAL A CA 1
ATOM 2676 C C . VAL A 1 350 ? -9.367 22.594 9.039 1 98.56 350 VAL A C 1
ATOM 2678 O O . VAL A 1 350 ? -9.961 23.516 9.594 1 98.56 350 VAL A O 1
ATOM 2681 N N . ASN A 1 351 ? -9.859 21.969 8.008 1 98.69 351 ASN A N 1
ATOM 2682 C CA . ASN A 1 351 ? -11.195 22.266 7.488 1 98.69 351 ASN A CA 1
ATOM 2683 C C . ASN A 1 351 ? -12.008 20.984 7.277 1 98.69 351 ASN A C 1
ATOM 2685 O O . ASN A 1 351 ? -12.57 20.781 6.203 1 98.69 351 ASN A O 1
ATOM 2689 N N . PRO A 1 352 ? -12.094 20.141 8.32 1 98.75 352 PRO A N 1
ATOM 2690 C CA . PRO A 1 352 ? -12.867 18.922 8.141 1 98.75 352 PRO A CA 1
ATOM 2691 C C . PRO A 1 352 ? -14.352 19.188 7.879 1 98.75 352 PRO A C 1
ATOM 2693 O O . PRO A 1 352 ? -15.023 18.406 7.211 1 98.75 352 PRO A O 1
ATOM 2696 N N . ASP A 1 353 ? -14.891 20.312 8.383 1 98.75 353 ASP A N 1
ATOM 2697 C CA . ASP A 1 353 ? -16.281 20.688 8.133 1 98.75 353 ASP A CA 1
ATOM 2698 C C . ASP A 1 353 ? -16.5 21 6.66 1 98.75 353 ASP A C 1
ATOM 2700 O O . ASP A 1 353 ? -17.578 20.703 6.113 1 98.75 353 ASP A O 1
ATOM 2704 N N . ILE A 1 354 ? -15.516 21.594 6.012 1 98.81 354 ILE A N 1
ATOM 2705 C CA . ILE A 1 354 ? -15.625 21.891 4.59 1 98.81 354 ILE A CA 1
ATOM 2706 C C . ILE A 1 354 ? -15.523 20.609 3.773 1 98.81 354 ILE A C 1
ATOM 2708 O O . ILE A 1 354 ? -16.234 20.438 2.789 1 98.81 354 ILE A O 1
ATOM 2712 N N . VAL A 1 355 ? -14.648 19.688 4.172 1 98.81 355 VAL A N 1
ATOM 2713 C CA . VAL A 1 355 ? -14.547 18.391 3.506 1 98.81 355 VAL A CA 1
ATOM 2714 C C . VAL A 1 355 ? -15.875 17.641 3.621 1 98.81 355 VAL A C 1
ATOM 2716 O O . VAL A 1 355 ? -16.359 17.078 2.641 1 98.81 355 VAL A O 1
ATOM 2719 N N . LEU A 1 356 ? -16.438 17.688 4.832 1 98.88 356 LEU A N 1
ATOM 2720 C CA . LEU A 1 356 ? -17.75 17.078 5.035 1 98.88 356 LEU A CA 1
ATOM 2721 C C . LEU A 1 356 ? -18.797 17.719 4.125 1 98.88 356 LEU A C 1
ATOM 2723 O O . LEU A 1 356 ? -19.609 17.016 3.516 1 98.88 356 LEU A O 1
ATOM 2727 N N . ARG A 1 357 ? -18.75 18.969 4.031 1 98.81 357 ARG A N 1
ATOM 2728 C CA . ARG A 1 357 ? -19.719 19.688 3.199 1 98.81 357 ARG A CA 1
ATOM 2729 C C . ARG A 1 357 ? -19.594 19.281 1.737 1 98.81 357 ARG A C 1
ATOM 2731 O O . ARG A 1 357 ? -20.594 19.094 1.05 1 98.81 357 ARG A O 1
ATOM 2738 N N . ASP A 1 358 ? -18.344 19.172 1.225 1 98.88 358 ASP A N 1
ATOM 2739 C CA . ASP A 1 358 ? -18.125 18.688 -0.134 1 98.88 358 ASP A CA 1
ATOM 2740 C C . ASP A 1 358 ? -18.812 17.344 -0.342 1 98.88 358 ASP A C 1
ATOM 2742 O O . ASP A 1 358 ? -19.516 17.141 -1.338 1 98.88 358 ASP A O 1
ATOM 2746 N N . LEU A 1 359 ? -18.641 16.438 0.599 1 98.88 359 LEU A N 1
ATOM 2747 C CA . LEU A 1 359 ? -19.172 15.086 0.465 1 98.88 359 LEU A CA 1
ATOM 2748 C C . LEU A 1 359 ? -20.688 15.094 0.558 1 98.88 359 LEU A C 1
ATOM 2750 O O . LEU A 1 359 ? -21.359 14.359 -0.169 1 98.88 359 LEU A O 1
ATOM 2754 N N . VAL A 1 360 ? -21.25 15.945 1.449 1 98.69 360 VAL A N 1
ATOM 2755 C CA . VAL A 1 360 ? -22.703 16.078 1.529 1 98.69 360 VAL A CA 1
ATOM 2756 C C . VAL A 1 360 ? -23.25 16.609 0.209 1 98.69 360 VAL A C 1
ATOM 2758 O O . VAL A 1 360 ? -24.266 16.141 -0.285 1 98.69 360 VAL A O 1
ATOM 2761 N N . LYS A 1 361 ? -22.562 17.562 -0.339 1 98.44 361 LYS A N 1
ATOM 2762 C CA . LYS A 1 361 ? -22.969 18.109 -1.633 1 98.44 361 LYS A CA 1
ATOM 2763 C C . LYS A 1 361 ? -22.969 17.031 -2.707 1 98.44 361 LYS A C 1
ATOM 2765 O O . LYS A 1 361 ? -23.875 16.984 -3.555 1 98.44 361 LYS A O 1
ATOM 2770 N N . ILE A 1 362 ? -22 16.156 -2.703 1 98.38 362 ILE A N 1
ATOM 2771 C CA . ILE A 1 362 ? -21.875 15.078 -3.676 1 98.38 362 ILE A CA 1
ATOM 2772 C C . ILE A 1 362 ? -22.984 14.047 -3.465 1 98.38 362 ILE A C 1
ATOM 2774 O O . ILE A 1 362 ? -23.625 13.617 -4.422 1 98.38 362 ILE A O 1
ATOM 2778 N N . PHE A 1 363 ? -23.234 13.695 -2.211 1 98.25 363 PHE A N 1
ATOM 2779 C CA . PHE A 1 363 ? -24.156 12.617 -1.896 1 98.25 363 PHE A CA 1
ATOM 2780 C C . PHE A 1 363 ? -25.594 13.117 -1.9 1 98.25 363 PHE A C 1
ATOM 2782 O O . PHE A 1 363 ? -26.5 12.398 -2.314 1 98.25 363 PHE A O 1
ATOM 2789 N N . HIS A 1 364 ? -25.781 14.352 -1.408 1 97.69 364 HIS A N 1
ATOM 2790 C CA . HIS A 1 364 ? -27.094 14.961 -1.227 1 97.69 364 HIS A CA 1
ATOM 2791 C C . HIS A 1 364 ? -27.078 16.422 -1.64 1 97.69 364 HIS A C 1
ATOM 2793 O O . HIS A 1 364 ? -27.25 17.312 -0.799 1 97.69 364 HIS A O 1
ATOM 2799 N N . PRO A 1 365 ? -27.047 16.641 -2.906 1 96.62 365 PRO A N 1
ATOM 2800 C CA . PRO A 1 365 ? -26.891 18.016 -3.379 1 96.62 365 PRO A CA 1
ATOM 2801 C C . PRO A 1 365 ? -28.016 18.922 -2.904 1 96.62 365 PRO A C 1
ATOM 2803 O O . PRO A 1 365 ? -27.844 20.141 -2.836 1 96.62 365 PRO A O 1
ATOM 2806 N N . GLU A 1 366 ? -29.078 18.406 -2.471 1 96.06 366 GLU A N 1
ATOM 2807 C CA . GLU A 1 366 ? -30.234 19.203 -2.031 1 96.06 366 GLU A CA 1
ATOM 2808 C C . GLU A 1 366 ? -29.969 19.828 -0.662 1 96.06 366 GLU A C 1
ATOM 2810 O O . GLU A 1 366 ? -30.656 20.766 -0.27 1 96.06 366 GLU A O 1
ATOM 2815 N N . LEU A 1 367 ? -28.969 19.312 0.021 1 97.44 367 LEU A N 1
ATOM 2816 C CA . LEU A 1 367 ? -28.75 19.75 1.393 1 97.44 367 LEU A CA 1
ATOM 2817 C C . LEU A 1 367 ? -27.734 20.891 1.438 1 97.44 367 LEU A C 1
ATOM 2819 O O . LEU A 1 367 ? -27.594 21.562 2.457 1 97.44 367 LEU A O 1
ATOM 2823 N N . VAL A 1 368 ? -26.953 21.031 0.421 1 97.12 368 VAL A N 1
ATOM 2824 C CA . VAL A 1 368 ? -25.875 22 0.399 1 97.12 368 VAL A CA 1
ATOM 2825 C C . VAL A 1 368 ? -25.938 22.828 -0.882 1 97.12 368 VAL A C 1
ATOM 2827 O O . VAL A 1 368 ? -25.984 22.266 -1.983 1 97.12 368 VAL A O 1
ATOM 2830 N N . GLN A 1 369 ? -25.906 24.125 -0.737 1 96.69 369 GLN A N 1
ATOM 2831 C CA . GLN A 1 369 ? -25.984 25.016 -1.892 1 96.69 369 GLN A CA 1
ATOM 2832 C C . GLN A 1 369 ? -24.594 25.422 -2.369 1 96.69 369 GLN A C 1
ATOM 2834 O O . GLN A 1 369 ? -24.391 25.719 -3.551 1 96.69 369 GLN A O 1
ATOM 2839 N N . GLU A 1 370 ? -23.656 25.453 -1.505 1 97.31 370 GLU A N 1
ATOM 2840 C CA . GLU A 1 370 ? -22.297 25.875 -1.825 1 97.31 370 GLU A CA 1
ATOM 2841 C C . GLU A 1 370 ? -21.625 24.891 -2.785 1 97.31 370 GLU A C 1
ATOM 2843 O O . GLU A 1 370 ? -21.938 23.703 -2.777 1 97.31 370 GLU A O 1
ATOM 2848 N N . GLU A 1 371 ? -20.719 25.391 -3.562 1 97.88 371 GLU A N 1
ATOM 2849 C CA . GLU A 1 371 ? -19.922 24.531 -4.426 1 97.88 371 GLU A CA 1
ATOM 2850 C C . GLU A 1 371 ? -18.844 23.812 -3.627 1 97.88 371 GLU A C 1
ATOM 2852 O O . GLU A 1 371 ? -18.438 24.266 -2.561 1 97.88 371 GLU A O 1
ATOM 2857 N N . CYS A 1 372 ? -18.391 22.688 -4.195 1 98.56 372 CYS A N 1
ATOM 2858 C CA . CYS A 1 372 ? -17.312 21.922 -3.566 1 98.56 372 CYS A CA 1
ATOM 2859 C C . CYS A 1 372 ? -16.016 22.734 -3.543 1 98.56 372 CYS A C 1
ATOM 2861 O O . CYS A 1 372 ? -15.773 23.547 -4.438 1 98.56 372 CYS A O 1
ATOM 2863 N N . VAL A 1 373 ? -15.273 22.516 -2.539 1 98.62 373 VAL A N 1
ATOM 2864 C CA . VAL A 1 373 ? -14 23.203 -2.387 1 98.62 373 VAL A CA 1
ATOM 2865 C C . VAL A 1 373 ? -12.852 22.266 -2.74 1 98.62 373 VAL A C 1
ATOM 2867 O O . VAL A 1 373 ? -11.992 22.609 -3.555 1 98.62 373 VAL A O 1
ATOM 2870 N N . TYR A 1 374 ? -12.812 21.062 -2.227 1 98.56 374 TYR A N 1
ATOM 2871 C CA . TYR A 1 374 ? -11.68 20.156 -2.385 1 98.56 374 TYR A CA 1
ATOM 2872 C C . TYR A 1 374 ? -11.977 19.094 -3.428 1 98.56 374 TYR A C 1
ATOM 2874 O O . TYR A 1 374 ? -11.062 18.547 -4.055 1 98.56 374 TYR A O 1
ATOM 2882 N N . TYR A 1 375 ? -13.258 18.75 -3.584 1 98.75 375 TYR A N 1
ATOM 2883 C CA . TYR A 1 375 ? -13.656 17.688 -4.492 1 98.75 375 TYR A CA 1
ATOM 2884 C C . TYR A 1 375 ? -14.148 18.25 -5.82 1 98.75 375 TYR A C 1
ATOM 2886 O O . TYR A 1 375 ? -14.641 19.375 -5.875 1 98.75 375 TYR A O 1
ATOM 2894 N N . LYS A 1 376 ? -13.992 17.438 -6.859 1 98.5 376 LYS A N 1
ATOM 2895 C CA . LYS A 1 376 ? -14.578 17.734 -8.164 1 98.5 376 LYS A CA 1
ATOM 2896 C C . LYS A 1 376 ? -15.086 16.469 -8.836 1 98.5 376 LYS A C 1
ATOM 2898 O O . LYS A 1 376 ? -14.547 15.375 -8.609 1 98.5 376 LYS A O 1
ATOM 2903 N N . GLN A 1 377 ? -16.094 16.594 -9.57 1 98.38 377 GLN A N 1
ATOM 2904 C CA . GLN A 1 377 ? -16.562 15.5 -10.414 1 98.38 377 GLN A CA 1
ATOM 2905 C C . GLN A 1 377 ? -15.719 15.367 -11.672 1 98.38 377 GLN A C 1
ATOM 2907 O O . GLN A 1 377 ? -15.375 16.359 -12.305 1 98.38 377 GLN A O 1
ATOM 2912 N N . LEU A 1 378 ? -15.352 14.156 -11.93 1 97.25 378 LEU A N 1
ATOM 2913 C CA . LEU A 1 378 ? -14.633 13.922 -13.18 1 97.25 378 LEU A CA 1
ATOM 2914 C C . LEU A 1 378 ? -15.586 13.945 -14.367 1 97.25 378 LEU A C 1
ATOM 2916 O O . LEU A 1 378 ? -16.703 13.422 -14.281 1 97.25 378 LEU A O 1
ATOM 2920 N N . LYS A 1 379 ? -15.172 14.578 -15.453 1 93.62 379 LYS A N 1
ATOM 2921 C CA . LYS A 1 379 ? -15.977 14.648 -16.672 1 93.62 379 LYS A CA 1
ATOM 2922 C C . LYS A 1 379 ? -15.234 14.031 -17.859 1 93.62 379 LYS A C 1
ATOM 2924 O O . LYS A 1 379 ? -14.008 13.961 -17.859 1 93.62 379 LYS A O 1
ATOM 2929 N N . MET B 1 1 ? -5.82 -104.438 30.188 1 20.38 1 MET B N 1
ATOM 2930 C CA . MET B 1 1 ? -4.809 -104.188 29.156 1 20.38 1 MET B CA 1
ATOM 2931 C C . MET B 1 1 ? -5.059 -102.938 28.391 1 20.38 1 MET B C 1
ATOM 2933 O O . MET B 1 1 ? -4.152 -102.125 28.219 1 20.38 1 MET B O 1
ATOM 2937 N N . ASN B 1 2 ? -5.898 -103 27.312 1 18.64 2 ASN B N 1
ATOM 2938 C CA . ASN B 1 2 ? -5.512 -102.438 26.016 1 18.64 2 ASN B CA 1
ATOM 2939 C C . ASN B 1 2 ? -5.801 -100.938 25.922 1 18.64 2 ASN B C 1
ATOM 2941 O O . ASN B 1 2 ? -5.547 -100.312 24.875 1 18.64 2 ASN B O 1
ATOM 2945 N N . ALA B 1 3 ? -7.117 -100.625 26.422 1 24.02 3 ALA B N 1
ATOM 2946 C CA . ALA B 1 3 ? -7.703 -99.438 25.734 1 24.02 3 ALA B CA 1
ATOM 2947 C C . ALA B 1 3 ? -6.867 -98.188 25.953 1 24.02 3 ALA B C 1
ATOM 2949 O O . ALA B 1 3 ? -6.988 -97.562 26.984 1 24.02 3 ALA B O 1
ATOM 2950 N N . LEU B 1 4 ? -5.422 -98.312 25.688 1 22.22 4 LEU B N 1
ATOM 2951 C CA . LEU B 1 4 ? -4.344 -97.375 25.453 1 22.22 4 LEU B CA 1
ATOM 2952 C C . LEU B 1 4 ? -4.773 -96.312 24.453 1 22.22 4 LEU B C 1
ATOM 2954 O O . LEU B 1 4 ? -4.742 -96.5 23.234 1 22.22 4 LEU B O 1
ATOM 2958 N N . LYS B 1 5 ? -6.168 -95.875 24.625 1 28.06 5 LYS B N 1
ATOM 2959 C CA . LYS B 1 5 ? -6.719 -94.812 23.781 1 28.06 5 LYS B CA 1
ATOM 2960 C C . LYS B 1 5 ? -5.672 -93.75 23.484 1 28.06 5 LYS B C 1
ATOM 2962 O O . LYS B 1 5 ? -5.152 -93.125 24.406 1 28.06 5 LYS B O 1
ATOM 2967 N N . ASN B 1 6 ? -4.895 -93.875 22.406 1 22.8 6 ASN B N 1
ATOM 2968 C CA . ASN B 1 6 ? -3.828 -93.25 21.594 1 22.8 6 ASN B CA 1
ATOM 2969 C C . ASN B 1 6 ? -4.059 -91.812 21.359 1 22.8 6 ASN B C 1
ATOM 2971 O O . ASN B 1 6 ? -3.207 -91.125 20.781 1 22.8 6 ASN B O 1
ATOM 2975 N N . LEU B 1 7 ? -5.391 -91.438 21.109 1 29.14 7 LEU B N 1
ATOM 2976 C CA . LEU B 1 7 ? -5.445 -90.375 20.094 1 29.14 7 LEU B CA 1
ATOM 2977 C C . LEU B 1 7 ? -4.512 -89.188 20.453 1 29.14 7 LEU B C 1
ATOM 2979 O O . LEU B 1 7 ? -4.246 -89 21.641 1 29.14 7 LEU B O 1
ATOM 2983 N N . SER B 1 8 ? -4.164 -88.25 19.328 1 28.25 8 SER B N 1
ATOM 2984 C CA . SER B 1 8 ? -3.436 -87.312 18.5 1 28.25 8 SER B CA 1
ATOM 2985 C C . SER B 1 8 ? -3.428 -85.938 19.141 1 28.25 8 SER B C 1
ATOM 2987 O O . SER B 1 8 ? -4.465 -85.438 19.594 1 28.25 8 SER B O 1
ATOM 2989 N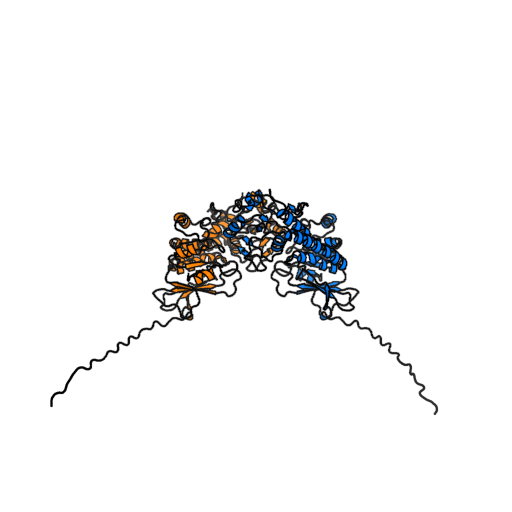 N . LEU B 1 9 ? -2.289 -85.5 19.719 1 31.84 9 LEU B N 1
ATOM 2990 C CA . LEU B 1 9 ? -1.601 -84.25 20.062 1 31.84 9 LEU B CA 1
ATOM 2991 C C . LEU B 1 9 ? -1.842 -83.188 19 1 31.84 9 LEU B C 1
ATOM 2993 O O . LEU B 1 9 ? -1.253 -83.25 17.906 1 31.84 9 LEU B O 1
ATOM 2997 N N . ILE B 1 10 ? -3.109 -83 18.484 1 33.62 10 ILE B N 1
ATOM 2998 C CA . ILE B 1 10 ? -3.314 -81.812 17.656 1 33.62 10 ILE B CA 1
ATOM 2999 C C . ILE B 1 10 ? -2.66 -80.625 18.297 1 33.62 10 ILE B C 1
ATOM 3001 O O . ILE B 1 10 ? -3.045 -80.188 19.391 1 33.62 10 ILE B O 1
ATOM 3005 N N . LEU B 1 11 ? -1.325 -80.438 18.062 1 32.12 11 LEU B N 1
ATOM 3006 C CA . LEU B 1 11 ? -0.504 -79.25 18.25 1 32.12 11 LEU B CA 1
ATOM 3007 C C . LEU B 1 11 ? -1.224 -78 17.734 1 32.12 11 LEU B C 1
ATOM 3009 O O . LEU B 1 11 ? -1.51 -77.938 16.547 1 32.12 11 LEU B O 1
ATOM 3013 N N . LEU B 1 12 ? -2.178 -77.438 18.516 1 35.66 12 LEU B N 1
ATOM 3014 C CA . LEU B 1 12 ? -2.705 -76.125 18.344 1 35.66 12 LEU B CA 1
ATOM 3015 C C . LEU B 1 12 ? -1.59 -75.125 17.984 1 35.66 12 LEU B C 1
ATOM 3017 O O . LEU B 1 12 ? -0.717 -74.812 18.812 1 35.66 12 LEU B O 1
ATOM 3021 N N . LEU B 1 13 ? -0.988 -75.25 16.688 1 33.81 13 LEU B N 1
ATOM 3022 C CA . LEU B 1 13 ? -0.202 -74.125 16.125 1 33.81 13 LEU B CA 1
ATOM 3023 C C . LEU B 1 13 ? -0.877 -72.812 16.391 1 33.81 13 LEU B C 1
ATOM 3025 O O . LEU B 1 13 ? -1.947 -72.5 15.852 1 33.81 13 LEU B O 1
ATOM 3029 N N . SER B 1 14 ? -0.908 -72.312 17.625 1 35.84 14 SER B N 1
ATOM 3030 C CA . SER B 1 14 ? -1.197 -70.938 17.875 1 35.84 14 SER B CA 1
ATOM 3031 C C . SER B 1 14 ? -0.535 -70 16.828 1 35.84 14 SER B C 1
ATOM 3033 O O . SER B 1 14 ? 0.692 -70 16.734 1 35.84 14 SER B O 1
ATOM 3035 N N . LEU B 1 15 ? -1.102 -70 15.609 1 38.19 15 LEU B N 1
ATOM 3036 C CA . LEU B 1 15 ? -0.769 -68.938 14.664 1 38.19 15 LEU B CA 1
ATOM 3037 C C . LEU B 1 15 ? -0.613 -67.562 15.383 1 38.19 15 LEU B C 1
ATOM 3039 O O . LEU B 1 15 ? -1.579 -67.062 15.945 1 38.19 15 LEU B O 1
ATOM 3043 N N . ALA B 1 16 ? 0.498 -67.312 16.078 1 38.03 16 ALA B N 1
ATOM 3044 C CA . ALA B 1 16 ? 0.921 -65.938 16.391 1 38.03 16 ALA B CA 1
ATOM 3045 C C . ALA B 1 16 ? 0.685 -65 15.211 1 38.03 16 ALA B C 1
ATOM 3047 O O . ALA B 1 16 ? 1.478 -65 14.266 1 38.03 16 ALA B O 1
ATOM 3048 N N . PHE B 1 17 ? -0.583 -64.938 14.805 1 37.25 17 PHE B N 1
ATOM 3049 C CA . PHE B 1 17 ? -0.773 -63.688 14.062 1 37.25 17 PHE B CA 1
ATOM 3050 C C . PHE B 1 17 ? -0.079 -62.531 14.766 1 37.25 17 PHE B C 1
ATOM 3052 O O . PHE B 1 17 ? -0.578 -62.031 15.766 1 37.25 17 PHE B O 1
ATOM 3059 N N . THR B 1 18 ? 1.265 -62.625 14.977 1 37.22 18 THR B N 1
ATOM 3060 C CA . THR B 1 18 ? 1.843 -61.281 15.141 1 37.22 18 THR B CA 1
ATOM 3061 C C . THR B 1 18 ? 1.159 -60.281 14.211 1 37.22 18 THR B C 1
ATOM 3063 O O . THR B 1 18 ? 1.381 -60.312 13 1 37.22 18 THR B O 1
ATOM 3066 N N . GLY B 1 19 ? -0.102 -60.156 14.367 1 37.06 19 GLY B N 1
ATOM 3067 C CA . GLY B 1 19 ? -0.59 -58.906 13.773 1 37.06 19 GLY B CA 1
ATOM 3068 C C . GLY B 1 19 ? 0.436 -57.812 13.789 1 37.06 19 GLY B C 1
ATOM 3069 O O . GLY B 1 19 ? 0.882 -57.375 14.859 1 37.06 19 GLY B O 1
ATOM 3070 N N . CYS B 1 20 ? 1.51 -57.875 12.984 1 39.31 20 CYS B N 1
ATOM 3071 C CA . CYS B 1 20 ? 2.121 -56.562 12.727 1 39.31 20 CYS B CA 1
ATOM 3072 C C . CYS B 1 20 ? 1.112 -55.438 12.906 1 39.31 20 CYS B C 1
ATOM 3074 O O . CYS B 1 20 ? 0.313 -55.156 12.016 1 39.31 20 CYS B O 1
ATOM 3076 N N . HIS B 1 21 ? 0.483 -55.344 14.039 1 41.91 21 HIS B N 1
ATOM 3077 C CA . HIS B 1 21 ? -0.193 -54.062 14.305 1 41.91 21 HIS B CA 1
ATOM 3078 C C . HIS B 1 21 ? 0.58 -52.906 13.711 1 41.91 21 HIS B C 1
ATOM 3080 O O . HIS B 1 21 ? 1.729 -52.656 14.086 1 41.91 21 HIS B O 1
ATOM 3086 N N . ASN B 1 22 ? 0.491 -52.656 12.469 1 48.16 22 ASN B N 1
ATOM 3087 C CA . ASN B 1 22 ? 0.876 -51.375 11.898 1 48.16 22 ASN B CA 1
ATOM 3088 C C . ASN B 1 22 ? 0.788 -50.25 12.938 1 48.16 22 ASN B C 1
ATOM 3090 O O . ASN B 1 22 ? -0.307 -49.875 13.352 1 48.16 22 ASN B O 1
ATOM 3094 N N . LYS B 1 23 ? 1.575 -50.219 13.898 1 53.69 23 LYS B N 1
ATOM 3095 C CA . LYS B 1 23 ? 1.659 -49.156 14.898 1 53.69 23 LYS B CA 1
ATOM 3096 C C . LYS B 1 23 ? 1.358 -47.781 14.273 1 53.69 23 LYS B C 1
ATOM 3098 O O . LYS B 1 23 ? 1.887 -47.469 13.211 1 53.69 23 LYS B O 1
ATOM 3103 N N . SER B 1 24 ? 0.3 -47.219 14.781 1 65.31 24 SER B N 1
ATOM 3104 C CA . SER B 1 24 ? -0.085 -45.875 14.43 1 65.31 24 SER B CA 1
ATOM 3105 C C . SER B 1 24 ? 1.109 -44.906 14.492 1 65.31 24 SER B C 1
ATOM 3107 O O . SER B 1 24 ? 1.85 -44.906 15.477 1 65.31 24 SER B O 1
ATOM 3109 N N . SER B 1 25 ? 1.646 -44.406 13.359 1 73.12 25 SER B N 1
ATOM 3110 C CA . SER B 1 25 ? 2.768 -43.469 13.273 1 73.12 25 SER B CA 1
ATOM 3111 C C . SER B 1 25 ? 2.451 -42.156 13.977 1 73.12 25 SER B C 1
ATOM 3113 O O . SER B 1 25 ? 1.284 -41.812 14.125 1 73.12 25 SER B O 1
ATOM 3115 N N . LYS B 1 26 ? 3.449 -41.594 14.672 1 82.38 26 LYS B N 1
ATOM 3116 C CA . LYS B 1 26 ? 3.402 -40.25 15.211 1 82.38 26 LYS B CA 1
ATOM 3117 C C . LYS B 1 26 ? 3.92 -39.219 14.203 1 82.38 26 LYS B C 1
ATOM 3119 O O . LYS B 1 26 ? 4.707 -39.562 13.32 1 82.38 26 LYS B O 1
ATOM 3124 N N . ILE B 1 27 ? 3.383 -38.125 14.242 1 87.31 27 ILE B N 1
ATOM 3125 C CA . ILE B 1 27 ? 3.766 -37.094 13.297 1 87.31 27 ILE B CA 1
ATOM 3126 C C . ILE B 1 27 ? 5.281 -36.906 13.312 1 87.31 27 ILE B C 1
ATOM 3128 O O . ILE B 1 27 ? 5.891 -36.625 12.281 1 87.31 27 ILE B O 1
ATOM 3132 N N . ASN B 1 28 ? 5.898 -37.156 14.477 1 89.38 28 ASN B N 1
ATOM 3133 C CA . ASN B 1 28 ? 7.336 -37 14.625 1 89.38 28 ASN B CA 1
ATOM 3134 C C . ASN B 1 28 ? 8.117 -38.031 13.844 1 89.38 28 ASN B C 1
ATOM 3136 O O . ASN B 1 28 ? 9.32 -37.906 13.617 1 89.38 28 ASN B O 1
ATOM 3140 N N . ASP B 1 29 ? 7.473 -39.094 13.477 1 91.88 29 ASP B N 1
ATOM 3141 C CA . ASP B 1 29 ? 8.117 -40.094 12.648 1 91.88 29 ASP B CA 1
ATOM 3142 C C . ASP B 1 29 ? 8.414 -39.562 11.25 1 91.88 29 ASP B C 1
ATOM 3144 O O . ASP B 1 29 ? 9.242 -40.125 10.523 1 91.88 29 ASP B O 1
ATOM 3148 N N . PHE B 1 30 ? 7.738 -38.562 10.852 1 94.5 30 PHE B N 1
ATOM 3149 C CA . PHE B 1 30 ? 7.945 -37.969 9.547 1 94.5 30 PHE B CA 1
ATOM 3150 C C . PHE B 1 30 ? 9.062 -36.906 9.602 1 94.5 30 PHE B C 1
ATOM 3152 O O . PHE B 1 30 ? 8.805 -35.719 9.492 1 94.5 30 PHE B O 1
ATOM 3159 N N . ASN B 1 31 ? 10.289 -37.375 9.68 1 94.06 31 ASN B N 1
ATOM 3160 C CA . ASN B 1 31 ? 11.461 -36.5 9.859 1 94.06 31 ASN B CA 1
ATOM 3161 C C . ASN B 1 31 ? 12.469 -36.688 8.727 1 94.06 31 ASN B C 1
ATOM 3163 O O . ASN B 1 31 ? 13.547 -36.094 8.734 1 94.06 31 ASN B O 1
ATOM 3167 N N . LEU B 1 32 ? 12.094 -37.625 7.742 1 95.81 32 LEU B N 1
ATOM 3168 C CA . LEU B 1 32 ? 12.953 -37.812 6.582 1 95.81 32 LEU B CA 1
ATOM 3169 C C . LEU B 1 32 ? 12.672 -36.75 5.52 1 95.81 32 LEU B C 1
ATOM 3171 O O . LEU B 1 32 ? 11.562 -36.688 4.977 1 95.81 32 LEU B O 1
ATOM 3175 N N . LEU B 1 33 ? 13.68 -35.969 5.246 1 96.12 33 LEU B N 1
ATOM 3176 C CA . LEU B 1 33 ? 13.539 -34.938 4.223 1 96.12 33 LEU B CA 1
ATOM 3177 C C . LEU B 1 33 ? 13.516 -35.562 2.83 1 96.12 33 LEU B C 1
ATOM 3179 O O . LEU B 1 33 ? 14.539 -36.031 2.346 1 96.12 33 LEU B O 1
ATOM 3183 N N . LEU B 1 34 ? 12.375 -35.594 2.248 1 96.88 34 LEU B N 1
ATOM 3184 C CA . LEU B 1 34 ? 12.234 -36.156 0.913 1 96.88 34 LEU B CA 1
ATOM 3185 C C . LEU B 1 34 ? 12.664 -35.156 -0.154 1 96.88 34 LEU B C 1
ATOM 3187 O O . LEU B 1 34 ? 13.117 -35.531 -1.231 1 96.88 34 LEU B O 1
ATOM 3191 N N . TYR B 1 35 ? 12.414 -33.875 0.116 1 96.62 35 TYR B N 1
ATOM 3192 C CA . TYR B 1 35 ? 12.82 -32.781 -0.761 1 96.62 35 TYR B CA 1
ATOM 3193 C C . TYR B 1 35 ? 13.258 -31.578 0.049 1 96.62 35 TYR B C 1
ATOM 3195 O O . TYR B 1 35 ? 12.508 -31.094 0.904 1 96.62 35 TYR B O 1
ATOM 3203 N N . ALA B 1 36 ? 14.414 -31.141 -0.259 1 91.62 36 ALA B N 1
ATOM 3204 C CA . ALA B 1 36 ? 14.969 -29.938 0.358 1 91.62 36 ALA B CA 1
ATOM 3205 C C . ALA B 1 36 ? 15 -28.781 -0.636 1 91.62 36 ALA B C 1
ATOM 3207 O O . ALA B 1 36 ? 15.844 -28.75 -1.534 1 91.62 36 ALA B O 1
ATOM 3208 N N . PRO B 1 37 ? 14.086 -27.828 -0.43 1 96.94 37 PRO B N 1
ATOM 3209 C CA . PRO B 1 37 ? 14.148 -26.688 -1.354 1 96.94 37 PRO B CA 1
ATOM 3210 C C . PRO B 1 37 ? 15.5 -25.969 -1.322 1 96.94 37 PRO B C 1
ATOM 3212 O O . PRO B 1 37 ? 16.109 -25.844 -0.256 1 96.94 37 PRO B O 1
ATOM 3215 N N . GLU B 1 38 ? 15.938 -25.547 -2.451 1 97 38 GLU B N 1
ATOM 3216 C CA . GLU B 1 38 ? 17.219 -24.844 -2.561 1 97 38 GLU B CA 1
ATOM 3217 C C . GLU B 1 38 ? 17.016 -23.328 -2.502 1 97 38 GLU B C 1
ATOM 3219 O O . GLU B 1 38 ? 17.906 -22.609 -2.031 1 97 38 GLU B O 1
ATOM 3224 N N . TYR B 1 39 ? 15.883 -22.875 -2.961 1 97.75 39 TYR B N 1
ATOM 3225 C CA . TYR B 1 39 ? 15.672 -21.438 -3.127 1 97.75 39 TYR B CA 1
ATOM 3226 C C . TYR B 1 39 ? 14.492 -20.969 -2.291 1 97.75 39 TYR B C 1
ATOM 3228 O O . TYR B 1 39 ? 14.508 -19.859 -1.762 1 97.75 39 TYR B O 1
ATOM 3236 N N . ALA B 1 40 ? 13.461 -21.812 -2.172 1 97.75 40 ALA B N 1
ATOM 3237 C CA . ALA B 1 40 ? 12.266 -21.453 -1.419 1 97.75 40 ALA B CA 1
ATOM 3238 C C . ALA B 1 40 ? 12.484 -21.625 0.081 1 97.75 40 ALA B C 1
ATOM 3240 O O . ALA B 1 40 ? 13.266 -22.484 0.504 1 97.75 40 ALA B O 1
ATOM 3241 N N . SER B 1 41 ? 11.789 -20.828 0.884 1 95.94 41 SER B N 1
ATOM 3242 C CA . SER B 1 41 ? 11.922 -20.922 2.336 1 95.94 41 SER B CA 1
ATOM 3243 C C . SER B 1 41 ? 10.602 -21.328 2.986 1 95.94 41 SER B C 1
ATOM 3245 O O . SER B 1 41 ? 10.578 -21.688 4.164 1 95.94 41 SER B O 1
ATOM 3247 N N . GLY B 1 42 ? 9.547 -21.375 2.229 1 96.88 42 GLY B N 1
ATOM 3248 C CA . GLY B 1 42 ? 8.227 -21.406 2.836 1 96.88 42 GLY B CA 1
ATOM 3249 C C . GLY B 1 42 ? 7.672 -22.812 2.961 1 96.88 42 GLY B C 1
ATOM 3250 O O . GLY B 1 42 ? 6.555 -23.016 3.445 1 96.88 42 GLY B O 1
ATOM 3251 N N . PHE B 1 43 ? 8.531 -23.906 2.555 1 98.06 43 PHE B N 1
ATOM 3252 C CA . PHE B 1 43 ? 7.938 -25.25 2.635 1 98.06 43 PHE B CA 1
ATOM 3253 C C . PHE B 1 43 ? 9.016 -26.297 2.824 1 98.06 43 PHE B C 1
ATOM 3255 O O . PHE B 1 43 ? 10.203 -26.031 2.635 1 98.06 43 PHE B O 1
ATOM 3262 N N . ASP B 1 44 ? 8.578 -27.438 3.234 1 97.5 44 ASP B N 1
ATOM 3263 C CA . ASP B 1 44 ? 9.359 -28.656 3.109 1 97.5 44 ASP B CA 1
ATOM 3264 C C . ASP B 1 44 ? 8.453 -29.875 2.906 1 97.5 44 ASP B C 1
ATOM 3266 O O . ASP B 1 44 ? 7.234 -29.766 3.049 1 97.5 44 ASP B O 1
ATOM 3270 N N . ILE B 1 45 ? 9.062 -30.969 2.436 1 98.31 45 ILE B N 1
ATOM 3271 C CA . ILE B 1 45 ? 8.398 -32.25 2.197 1 98.31 45 ILE B CA 1
ATOM 3272 C C . ILE B 1 45 ? 9.133 -33.344 2.943 1 98.31 45 ILE B C 1
ATOM 3274 O O . ILE B 1 45 ? 10.305 -33.625 2.67 1 98.31 45 ILE B O 1
ATOM 3278 N N . LYS B 1 46 ? 8.375 -33.969 3.859 1 97.94 46 LYS B N 1
ATOM 3279 C CA . LYS B 1 46 ? 9.023 -35 4.68 1 97.94 46 LYS B CA 1
ATOM 3280 C C . LYS B 1 46 ? 8.273 -36.312 4.594 1 97.94 46 LYS B C 1
ATOM 3282 O O . LYS B 1 46 ? 7.055 -36.344 4.395 1 97.94 46 LYS B O 1
ATOM 3287 N N . GLY B 1 47 ? 9.023 -37.344 4.648 1 97.19 47 GLY B N 1
ATOM 3288 C CA . GLY B 1 47 ? 8.508 -38.719 4.758 1 97.19 47 GLY B CA 1
ATOM 3289 C C . GLY B 1 47 ? 8.945 -39.406 6.031 1 97.19 47 GLY B C 1
ATOM 3290 O O . GLY B 1 47 ? 9.477 -38.781 6.945 1 97.19 47 GLY B O 1
ATOM 3291 N N . ALA B 1 48 ? 8.523 -40.625 6.109 1 95.62 48 ALA B N 1
ATOM 3292 C CA . ALA B 1 48 ? 8.914 -41.5 7.211 1 95.62 48 ALA B CA 1
ATOM 3293 C C . ALA B 1 48 ? 9.445 -42.844 6.695 1 95.62 48 ALA B C 1
ATOM 3295 O O . ALA B 1 48 ? 9.078 -43.281 5.602 1 95.62 48 ALA B O 1
ATOM 3296 N N . GLY B 1 49 ? 10.359 -43.406 7.531 1 93.69 49 GLY B N 1
ATOM 3297 C CA . GLY B 1 49 ? 10.922 -44.688 7.137 1 93.69 49 GLY B CA 1
ATOM 3298 C C . GLY B 1 49 ? 9.867 -45.75 6.879 1 93.69 49 GLY B C 1
ATOM 3299 O O . GLY B 1 49 ? 9.008 -46 7.727 1 93.69 49 GLY B O 1
ATOM 3300 N N . GLY B 1 50 ? 10.016 -46.406 5.699 1 93.5 50 GLY B N 1
ATOM 3301 C CA . GLY B 1 50 ? 9.133 -47.5 5.355 1 93.5 50 GLY B CA 1
ATOM 3302 C C . GLY B 1 50 ? 7.73 -47.031 4.988 1 93.5 50 GLY B C 1
ATOM 3303 O O . GLY B 1 50 ? 6.824 -47.844 4.832 1 93.5 50 GLY B O 1
ATOM 3304 N N . LYS B 1 51 ? 7.484 -45.781 4.887 1 94.94 51 LYS B N 1
ATOM 3305 C CA . LYS B 1 51 ? 6.164 -45.25 4.559 1 94.94 51 LYS B CA 1
ATOM 3306 C C . LYS B 1 51 ? 6.172 -44.531 3.203 1 94.94 51 LYS B C 1
ATOM 3308 O O . LYS B 1 51 ? 7.219 -44.094 2.74 1 94.94 51 LYS B O 1
ATOM 3313 N N . GLU B 1 52 ? 4.98 -44.531 2.588 1 96.5 52 GLU B N 1
ATOM 3314 C CA . GLU B 1 52 ? 4.805 -43.812 1.327 1 96.5 52 GLU B CA 1
ATOM 3315 C C . GLU B 1 52 ? 4.086 -42.5 1.54 1 96.5 52 GLU B C 1
ATOM 3317 O O . GLU B 1 52 ? 4.145 -41.594 0.685 1 96.5 52 GLU B O 1
ATOM 3322 N N . SER B 1 53 ? 3.424 -42.344 2.695 1 97.5 53 SER B N 1
ATOM 3323 C CA . SER B 1 53 ? 2.738 -41.094 3.031 1 97.5 53 SER B CA 1
ATOM 3324 C C . SER B 1 53 ? 3.73 -39.969 3.248 1 97.5 53 SER B C 1
ATOM 3326 O O . SER B 1 53 ? 4.898 -40.188 3.561 1 97.5 53 SER B O 1
ATOM 3328 N N . VAL B 1 54 ? 3.213 -38.781 2.961 1 97.56 54 VAL B N 1
ATOM 3329 C CA . VAL B 1 54 ? 4.094 -37.625 2.979 1 97.56 54 VAL B CA 1
ATOM 3330 C C . VAL B 1 54 ? 3.461 -36.5 3.805 1 97.56 54 VAL B C 1
ATOM 3332 O O . VAL B 1 54 ? 2.234 -36.406 3.881 1 97.56 54 VAL B O 1
ATOM 3335 N N . LEU B 1 55 ? 4.344 -35.719 4.488 1 98 55 LEU B N 1
ATOM 3336 C CA . LEU B 1 55 ? 3.955 -34.531 5.215 1 98 55 LEU B CA 1
ATOM 3337 C C . LEU B 1 55 ? 4.508 -33.281 4.535 1 98 55 LEU B C 1
ATOM 3339 O O . LEU B 1 55 ? 5.723 -33.156 4.375 1 98 55 LEU B O 1
ATOM 3343 N N . ILE B 1 56 ? 3.588 -32.406 4.074 1 98.38 56 ILE B N 1
ATOM 3344 C CA . ILE B 1 56 ? 3.977 -31.109 3.553 1 98.38 56 ILE B CA 1
ATOM 3345 C C . ILE B 1 56 ? 3.783 -30.047 4.633 1 98.38 56 ILE B C 1
ATOM 3347 O O . ILE B 1 56 ? 2.699 -29.922 5.207 1 98.38 56 ILE B O 1
ATOM 3351 N N . THR B 1 57 ? 4.855 -29.359 4.887 1 97.75 57 THR B N 1
ATOM 3352 C CA . THR B 1 57 ? 4.812 -28.25 5.832 1 97.75 57 THR B CA 1
ATOM 3353 C C . THR B 1 57 ? 4.918 -26.922 5.102 1 97.75 57 THR B C 1
ATOM 3355 O O . THR B 1 57 ? 5.797 -26.734 4.254 1 97.75 57 THR B O 1
ATOM 3358 N N . VAL B 1 58 ? 3.973 -26.016 5.387 1 97.75 58 VAL B N 1
ATOM 3359 C CA . VAL B 1 58 ? 4.02 -24.656 4.867 1 97.75 58 VAL B CA 1
ATOM 3360 C C . VAL B 1 58 ? 4.215 -23.672 6.016 1 97.75 58 VAL B C 1
ATOM 3362 O O . VAL B 1 58 ? 3.482 -23.703 7.008 1 97.75 58 VAL B O 1
ATOM 3365 N N . ARG B 1 59 ? 5.223 -22.781 5.816 1 96.94 59 ARG B N 1
ATOM 3366 C CA . ARG B 1 59 ? 5.562 -21.828 6.867 1 96.94 59 ARG B CA 1
ATOM 3367 C C . ARG B 1 59 ? 5.227 -20.406 6.449 1 96.94 59 ARG B C 1
ATOM 3369 O O . ARG B 1 59 ? 5.5 -20 5.312 1 96.94 59 ARG B O 1
ATOM 3376 N N . ASN B 1 60 ? 4.59 -19.641 7.336 1 93.88 60 ASN B N 1
ATOM 3377 C CA . ASN B 1 60 ? 4.219 -18.234 7.145 1 93.88 60 ASN B CA 1
ATOM 3378 C C . ASN B 1 60 ? 3.52 -18.016 5.809 1 93.88 60 ASN B C 1
ATOM 3380 O O . ASN B 1 60 ? 3.994 -17.25 4.973 1 93.88 60 ASN B O 1
ATOM 3384 N N . PRO B 1 61 ? 2.336 -18.641 5.711 1 94.44 61 PRO B N 1
ATOM 3385 C CA . PRO B 1 61 ? 1.671 -18.75 4.41 1 94.44 61 PRO B CA 1
ATOM 3386 C C . PRO B 1 61 ? 0.96 -17.469 3.994 1 94.44 61 PRO B C 1
ATOM 3388 O O . PRO B 1 61 ? 0.33 -17.422 2.934 1 94.44 61 PRO B O 1
ATOM 3391 N N . TRP B 1 62 ? 1.034 -16.406 4.762 1 89.38 62 TRP B N 1
ATOM 3392 C CA . TRP B 1 62 ? 0.452 -15.117 4.371 1 89.38 62 TRP B CA 1
ATOM 3393 C C . TRP B 1 62 ? 1.284 -13.961 4.906 1 89.38 62 TRP B C 1
ATOM 3395 O O . TRP B 1 62 ? 2.135 -14.148 5.781 1 89.38 62 TRP B O 1
ATOM 3405 N N . GLN B 1 63 ? 1.031 -12.828 4.301 1 77.69 63 GLN B N 1
ATOM 3406 C CA . GLN B 1 63 ? 1.781 -11.648 4.703 1 77.69 63 GLN B CA 1
ATOM 3407 C C . GLN B 1 63 ? 1.592 -11.352 6.188 1 77.69 63 GLN B C 1
ATOM 3409 O O . GLN B 1 63 ? 0.468 -11.383 6.695 1 77.69 63 GLN B O 1
ATOM 3414 N N . GLY B 1 64 ? 2.635 -11.117 6.855 1 74.12 64 GLY B N 1
ATOM 3415 C CA . GLY B 1 64 ? 2.574 -10.766 8.266 1 74.12 64 GLY B CA 1
ATOM 3416 C C . GLY B 1 64 ? 2.596 -11.969 9.188 1 74.12 64 GLY B C 1
ATOM 3417 O O . GLY B 1 64 ? 2.709 -11.82 10.406 1 74.12 64 GLY B O 1
ATOM 3418 N N . ALA B 1 65 ? 2.455 -13.109 8.586 1 85.31 65 ALA B N 1
ATOM 3419 C CA . ALA B 1 65 ? 2.518 -14.312 9.414 1 85.31 65 ALA B CA 1
ATOM 3420 C C . ALA B 1 65 ? 3.896 -14.477 10.047 1 85.31 65 ALA B C 1
ATOM 3422 O O . ALA B 1 65 ? 4.918 -14.219 9.398 1 85.31 65 ALA B O 1
ATOM 3423 N N . ASP B 1 66 ? 3.807 -14.711 11.328 1 86.44 66 ASP B N 1
ATOM 3424 C CA . ASP B 1 66 ? 5.016 -15.008 12.094 1 86.44 66 ASP B CA 1
ATOM 3425 C C . ASP B 1 66 ? 4.859 -16.312 12.883 1 86.44 66 ASP B C 1
ATOM 3427 O O . ASP B 1 66 ? 3.979 -16.422 13.742 1 86.44 66 ASP B O 1
ATOM 3431 N N . SER B 1 67 ? 5.66 -17.234 12.539 1 92.81 67 SER B N 1
ATOM 3432 C CA . SER B 1 67 ? 5.684 -18.531 13.227 1 92.81 67 SER B CA 1
ATOM 3433 C C . SER B 1 67 ? 4.371 -19.281 13.023 1 92.81 67 SER B C 1
ATOM 3435 O O . SER B 1 67 ? 3.863 -19.906 13.953 1 92.81 67 SER B O 1
ATOM 3437 N N . VAL B 1 68 ? 3.803 -19.094 11.922 1 94.75 68 VAL B N 1
ATOM 3438 C CA . VAL B 1 68 ? 2.607 -19.844 11.555 1 94.75 68 VAL B CA 1
ATOM 3439 C C . VAL B 1 68 ? 2.988 -21.016 10.656 1 94.75 68 VAL B C 1
ATOM 3441 O O . VAL B 1 68 ? 3.721 -20.844 9.68 1 94.75 68 VAL B O 1
ATOM 3444 N N . THR B 1 69 ? 2.504 -22.156 11.055 1 96.19 69 THR B N 1
ATOM 3445 C CA . THR B 1 69 ? 2.764 -23.359 10.258 1 96.19 69 THR B CA 1
ATOM 3446 C C . THR B 1 69 ? 1.462 -24.078 9.938 1 96.19 69 THR B C 1
ATOM 3448 O O . THR B 1 69 ? 0.581 -24.203 10.789 1 96.19 69 THR B O 1
ATOM 3451 N N . THR B 1 70 ? 1.312 -24.484 8.734 1 96.81 70 THR B N 1
ATOM 3452 C CA . THR B 1 70 ? 0.207 -25.328 8.312 1 96.81 70 THR B CA 1
ATOM 3453 C C . THR B 1 70 ? 0.728 -26.625 7.695 1 96.81 70 THR B C 1
ATOM 3455 O O . THR B 1 70 ? 1.874 -26.688 7.246 1 96.81 70 THR B O 1
ATOM 3458 N N . TRP B 1 71 ? -0.15 -27.688 7.789 1 97.44 71 TRP B N 1
ATOM 3459 C CA . TRP B 1 71 ? 0.307 -29 7.355 1 97.44 71 TRP B CA 1
ATOM 3460 C C . TRP B 1 71 ? -0.722 -29.656 6.445 1 97.44 71 TRP B C 1
ATOM 3462 O O . TRP B 1 71 ? -1.929 -29.5 6.645 1 97.44 71 TRP B O 1
ATOM 3472 N N . LEU B 1 72 ? -0.179 -30.344 5.492 1 98.5 72 LEU B N 1
ATOM 3473 C CA . LEU B 1 72 ? -0.959 -31.297 4.703 1 98.5 72 LEU B CA 1
ATOM 3474 C C . LEU B 1 72 ? -0.339 -32.688 4.754 1 98.5 72 LEU B C 1
ATOM 3476 O O . LEU B 1 72 ? 0.839 -32.844 4.434 1 98.5 72 LEU B O 1
ATOM 3480 N N . PHE B 1 73 ? -1.096 -33.625 5.297 1 98.31 73 PHE B N 1
ATOM 3481 C CA . PHE B 1 73 ? -0.686 -35.031 5.301 1 98.31 73 PHE B CA 1
ATOM 3482 C C . PHE B 1 73 ? -1.316 -35.781 4.133 1 98.31 73 PHE B C 1
ATOM 3484 O O . PHE B 1 73 ? -2.541 -35.812 4.008 1 98.31 73 PHE B O 1
ATOM 3491 N N . ILE B 1 74 ? -0.488 -36.312 3.236 1 98.5 74 ILE B N 1
ATOM 3492 C CA . ILE B 1 74 ? -0.966 -37.062 2.094 1 98.5 74 ILE B CA 1
ATOM 3493 C C . ILE B 1 74 ? -0.863 -38.562 2.4 1 98.5 74 ILE B C 1
ATOM 3495 O O . ILE B 1 74 ? 0.239 -39.125 2.508 1 98.5 74 ILE B O 1
ATOM 3499 N N . VAL B 1 75 ? -1.991 -39.25 2.465 1 97.88 75 VAL B N 1
ATOM 3500 C CA . VAL B 1 75 ? -2.061 -40.656 2.807 1 97.88 75 VAL B CA 1
ATOM 3501 C C . VAL B 1 75 ? -1.879 -41.5 1.547 1 97.88 75 VAL B C 1
ATOM 3503 O O . VAL B 1 75 ? -2.631 -41.344 0.581 1 97.88 75 VAL B O 1
ATOM 3506 N N . ARG B 1 76 ? -0.913 -42.344 1.602 1 97.25 76 ARG B N 1
ATOM 3507 C CA . ARG B 1 76 ? -0.682 -43.25 0.48 1 97.25 76 ARG B CA 1
ATOM 3508 C C . ARG B 1 76 ? -0.602 -44.688 0.952 1 97.25 76 ARG B C 1
ATOM 3510 O O . ARG B 1 76 ? -0.274 -44.938 2.111 1 97.25 76 ARG B O 1
ATOM 3517 N N . ASN B 1 77 ? -1.012 -45.625 0.06 1 95.19 77 ASN B N 1
ATOM 3518 C CA . ASN B 1 77 ? -0.903 -47.062 0.266 1 95.19 77 ASN B CA 1
ATOM 3519 C C . ASN B 1 77 ? -1.731 -47.5 1.463 1 95.19 77 ASN B C 1
ATOM 3521 O O . ASN B 1 77 ? -1.304 -48.375 2.223 1 95.19 77 ASN B O 1
ATOM 3525 N N . GLY B 1 78 ? -2.777 -46.812 1.661 1 92.25 78 GLY B N 1
ATOM 3526 C CA . GLY B 1 78 ? -3.693 -47.219 2.719 1 92.25 78 GLY B CA 1
ATOM 3527 C C . GLY B 1 78 ? -3.119 -47 4.109 1 92.25 78 GLY B C 1
ATOM 3528 O O . GLY B 1 78 ? -3.641 -47.562 5.086 1 92.25 78 GLY B O 1
ATOM 3529 N N . GLU B 1 79 ? -2.141 -46.156 4.203 1 94.88 79 GLU B N 1
ATOM 3530 C CA . GLU B 1 79 ? -1.527 -45.906 5.5 1 94.88 79 GLU B CA 1
ATOM 3531 C C . GLU B 1 79 ? -2.434 -45.031 6.375 1 94.88 79 GLU B C 1
ATOM 3533 O O . GLU B 1 79 ? -3.373 -44.406 5.879 1 94.88 79 GLU B O 1
ATOM 3538 N N . GLU B 1 80 ? -2.158 -45.156 7.707 1 93.88 80 GLU B N 1
ATOM 3539 C CA . GLU B 1 80 ? -2.99 -44.406 8.648 1 93.88 80 GLU B CA 1
ATOM 3540 C C . GLU B 1 80 ? -2.41 -43 8.914 1 93.88 80 GLU B C 1
ATOM 3542 O O . GLU B 1 80 ? -1.191 -42.812 8.891 1 93.88 80 GLU B O 1
ATOM 3547 N N . VAL B 1 81 ? -3.357 -42.094 9.133 1 95.19 81 VAL B N 1
ATOM 3548 C CA . VAL B 1 81 ? -2.953 -40.75 9.578 1 95.19 81 VAL B CA 1
ATOM 3549 C C . VAL B 1 81 ? -2.373 -40.844 10.992 1 95.19 81 VAL B C 1
ATOM 3551 O O . VAL B 1 81 ? -2.891 -41.562 11.836 1 95.19 81 VAL B O 1
ATOM 3554 N N . PRO B 1 82 ? -1.311 -40.094 11.219 1 92.44 82 PRO B N 1
ATOM 3555 C CA . PRO B 1 82 ? -0.76 -40.125 12.578 1 92.44 82 PRO B CA 1
ATOM 3556 C C . PRO B 1 82 ? -1.781 -39.719 13.633 1 92.44 82 PRO B C 1
ATOM 3558 O O . PRO B 1 82 ? -2.598 -38.812 13.391 1 92.44 82 PRO B O 1
ATOM 3561 N N . GLU B 1 83 ? -1.647 -40.375 14.75 1 88.62 83 GLU B N 1
ATOM 3562 C CA . GLU B 1 83 ? -2.555 -40.062 15.852 1 88.62 83 GLU B CA 1
ATOM 3563 C C . GLU B 1 83 ? -2.434 -38.625 16.281 1 88.62 83 GLU B C 1
ATOM 3565 O O . GLU B 1 83 ? -1.324 -38.094 16.422 1 88.62 83 GLU B O 1
ATOM 3570 N N . GLY B 1 84 ? -3.553 -37.969 16.406 1 89.75 84 GLY B N 1
ATOM 3571 C CA . GLY B 1 84 ? -3.561 -36.625 16.922 1 89.75 84 GLY B CA 1
ATOM 3572 C C . GLY B 1 84 ? -3.191 -35.562 15.891 1 89.75 84 GLY B C 1
ATOM 3573 O O . GLY B 1 84 ? -3.037 -34.406 16.203 1 89.75 84 GLY B O 1
ATOM 3574 N N . PHE B 1 85 ? -3.09 -36.031 14.703 1 93.88 85 PHE B N 1
ATOM 3575 C CA . PHE B 1 85 ? -2.717 -35.094 13.656 1 93.88 85 PHE B CA 1
ATOM 3576 C C . PHE B 1 85 ? -3.795 -34.031 13.469 1 93.88 85 PHE B C 1
ATOM 3578 O O . PHE B 1 85 ? -4.969 -34.344 13.266 1 93.88 85 PHE B O 1
ATOM 3585 N N . ALA B 1 86 ? -3.383 -32.656 13.562 1 90.88 86 ALA B N 1
ATOM 3586 C CA . ALA B 1 86 ? -4.332 -31.547 13.547 1 90.88 86 ALA B CA 1
ATOM 3587 C C . ALA B 1 86 ? -4.281 -30.812 12.219 1 90.88 86 ALA B C 1
ATOM 3589 O O . ALA B 1 86 ? -5 -29.828 12.023 1 90.88 86 ALA B O 1
ATOM 3590 N N . GLY B 1 87 ? -3.623 -31.25 11.273 1 96.06 87 GLY B N 1
ATOM 3591 C CA . GLY B 1 87 ? -3.555 -30.594 9.977 1 96.06 87 GLY B CA 1
ATOM 3592 C C . GLY B 1 87 ? -4.543 -31.156 8.969 1 96.06 87 GLY B C 1
ATOM 3593 O O . GLY B 1 87 ? -5.508 -31.828 9.352 1 96.06 87 GLY B O 1
ATOM 3594 N N . GLN B 1 88 ? -4.383 -30.766 7.727 1 98 88 GLN B N 1
ATOM 3595 C CA . GLN B 1 88 ? -5.242 -31.234 6.645 1 98 88 GLN B CA 1
ATOM 3596 C C . GLN B 1 88 ? -4.793 -32.594 6.137 1 98 88 GLN B C 1
ATOM 3598 O O . GLN B 1 88 ? -3.6 -32.906 6.16 1 98 88 GLN B O 1
ATOM 3603 N N . VAL B 1 89 ? -5.777 -33.375 5.73 1 98.06 89 VAL B N 1
ATOM 3604 C CA . VAL B 1 89 ? -5.477 -34.719 5.254 1 98.06 89 VAL B CA 1
ATOM 3605 C C . VAL B 1 89 ? -5.988 -34.906 3.826 1 98.06 89 VAL B C 1
ATOM 3607 O O . VAL B 1 89 ? -7.16 -34.656 3.547 1 98.06 89 VAL B O 1
ATOM 3610 N N . LEU B 1 90 ? -5.105 -35.219 2.949 1 98.5 90 LEU B N 1
ATOM 3611 C CA . LEU B 1 90 ? -5.438 -35.594 1.581 1 98.5 90 LEU B CA 1
ATOM 3612 C C . LEU B 1 90 ? -5.352 -37.125 1.399 1 98.5 90 LEU B C 1
ATOM 3614 O O . LEU B 1 90 ? -4.289 -37.719 1.607 1 98.5 90 LEU B O 1
ATOM 3618 N N . LYS B 1 91 ? -6.434 -37.719 1.034 1 96.69 91 LYS B N 1
ATOM 3619 C CA . LYS B 1 91 ? -6.453 -39.156 0.836 1 96.69 91 LYS B CA 1
ATOM 3620 C C . LYS B 1 91 ? -6.02 -39.531 -0.579 1 96.69 91 LYS B C 1
ATOM 3622 O O . LYS B 1 91 ? -6.828 -39.5 -1.509 1 96.69 91 LYS B O 1
ATOM 3627 N N . GLY B 1 92 ? -4.781 -39.906 -0.72 1 96.69 92 GLY B N 1
ATOM 3628 C CA . GLY B 1 92 ? -4.227 -40.219 -2.029 1 96.69 92 GLY B CA 1
ATOM 3629 C C . GLY B 1 92 ? -3.758 -39 -2.779 1 96.69 92 GLY B C 1
ATOM 3630 O O . GLY B 1 92 ? -3.707 -37.906 -2.215 1 96.69 92 GLY B O 1
ATOM 3631 N N . ASP B 1 93 ? -3.375 -39.25 -4.039 1 97.75 93 ASP B N 1
ATOM 3632 C CA . ASP B 1 93 ? -2.938 -38.125 -4.891 1 97.75 93 ASP B CA 1
ATOM 3633 C C . ASP B 1 93 ? -4.129 -37.312 -5.391 1 97.75 93 ASP B C 1
ATOM 3635 O O . ASP B 1 93 ? -5.172 -37.875 -5.73 1 97.75 93 ASP B O 1
ATOM 3639 N N . ALA B 1 94 ? -4.02 -36.062 -5.371 1 98.38 94 ALA B N 1
ATOM 3640 C CA . ALA B 1 94 ? -5.121 -35.188 -5.777 1 98.38 94 ALA B CA 1
ATOM 3641 C C . ALA B 1 94 ? -5.426 -35.344 -7.266 1 98.38 94 ALA B C 1
ATOM 3643 O O . ALA B 1 94 ? -4.516 -35.312 -8.094 1 98.38 94 ALA B O 1
ATOM 3644 N N . LYS B 1 95 ? -6.719 -35.5 -7.562 1 98.12 95 LYS B N 1
ATOM 3645 C CA . LYS B 1 95 ? -7.176 -35.625 -8.945 1 98.12 95 LYS B CA 1
ATOM 3646 C C . LYS B 1 95 ? -8.148 -34.5 -9.312 1 98.12 95 LYS B C 1
ATOM 3648 O O . LYS B 1 95 ? -8.383 -34.25 -10.492 1 98.12 95 LYS B O 1
ATOM 3653 N N . ARG B 1 96 ? -8.766 -33.906 -8.375 1 98.69 96 ARG B N 1
ATOM 3654 C CA . ARG B 1 96 ? -9.68 -32.781 -8.523 1 98.69 96 ARG B CA 1
ATOM 3655 C C . ARG B 1 96 ? -9.273 -31.625 -7.621 1 98.69 96 ARG B C 1
ATOM 3657 O O . ARG B 1 96 ? -9.586 -31.625 -6.43 1 98.69 96 ARG B O 1
ATOM 3664 N N . ILE B 1 97 ? -8.672 -30.625 -8.227 1 98.81 97 ILE B N 1
ATOM 3665 C CA . ILE B 1 97 ? -8.109 -29.516 -7.469 1 98.81 97 ILE B CA 1
ATOM 3666 C C . ILE B 1 97 ? -8.852 -28.234 -7.812 1 98.81 97 ILE B C 1
ATOM 3668 O O . ILE B 1 97 ? -9.148 -27.969 -8.984 1 98.81 97 ILE B O 1
ATOM 3672 N N . VAL B 1 98 ? -9.227 -27.484 -6.824 1 98.81 98 VAL B N 1
ATOM 3673 C CA . VAL B 1 98 ? -9.672 -26.109 -7.004 1 98.81 98 VAL B CA 1
ATOM 3674 C C . VAL B 1 98 ? -8.516 -25.156 -6.715 1 98.81 98 VAL B C 1
ATOM 3676 O O . VAL B 1 98 ? -7.941 -25.188 -5.625 1 98.81 98 VAL B O 1
ATOM 3679 N N . ALA B 1 99 ? -8.133 -24.359 -7.684 1 98.38 99 ALA B N 1
ATOM 3680 C CA . ALA B 1 99 ? -7.02 -23.422 -7.59 1 98.38 99 ALA B CA 1
ATOM 3681 C C . ALA B 1 99 ? -7.527 -22 -7.371 1 98.38 99 ALA B C 1
ATOM 3683 O O . ALA B 1 99 ? -8.148 -21.406 -8.266 1 98.38 99 ALA B O 1
ATOM 3684 N N . MET B 1 100 ? -7.125 -21.391 -6.273 1 95.88 100 MET B N 1
ATOM 3685 C CA . MET B 1 100 ? -7.66 -20.078 -5.945 1 95.88 100 MET B CA 1
ATOM 3686 C C . MET B 1 100 ? -6.742 -18.969 -6.449 1 95.88 100 MET B C 1
ATOM 3688 O O . MET B 1 100 ? -7.105 -17.781 -6.426 1 95.88 100 MET B O 1
ATOM 3692 N N . SER B 1 101 ? -5.547 -19.281 -6.922 1 95.12 101 SER B N 1
ATOM 3693 C CA . SER B 1 101 ? -4.609 -18.344 -7.531 1 95.12 101 SER B CA 1
ATOM 3694 C C . SER B 1 101 ? -4.207 -18.812 -8.93 1 95.12 101 SER B C 1
ATOM 3696 O O . SER B 1 101 ? -4.066 -20 -9.188 1 95.12 101 SER B O 1
ATOM 3698 N N . SER B 1 102 ? -3.957 -17.828 -9.773 1 95.62 102 SER B N 1
ATOM 3699 C CA . SER B 1 102 ? -3.521 -18.156 -11.125 1 95.62 102 SER B CA 1
ATOM 3700 C C . SER B 1 102 ? -2.129 -18.781 -11.117 1 95.62 102 SER B C 1
ATOM 3702 O O . SER B 1 102 ? -1.779 -19.547 -12.023 1 95.62 102 SER B O 1
ATOM 3704 N N . THR B 1 103 ? -1.342 -18.516 -10.094 1 97.62 103 THR B N 1
ATOM 3705 C CA . THR B 1 103 ? -0.021 -19.125 -10.023 1 97.62 103 THR B CA 1
ATOM 3706 C C . THR B 1 103 ? -0.136 -20.625 -9.789 1 97.62 103 THR B C 1
ATOM 3708 O O . THR B 1 103 ? 0.702 -21.406 -10.258 1 97.62 103 THR B O 1
ATOM 3711 N N . HIS B 1 104 ? -1.212 -21.094 -9.094 1 98.56 104 HIS B N 1
ATOM 3712 C CA . HIS B 1 104 ? -1.446 -22.516 -8.914 1 98.56 104 HIS B CA 1
ATOM 3713 C C . HIS B 1 104 ? -1.633 -23.219 -10.258 1 98.56 104 HIS B C 1
ATOM 3715 O O . HIS B 1 104 ? -1.097 -24.297 -10.484 1 98.56 104 HIS B O 1
ATOM 3721 N N . ILE B 1 105 ? -2.293 -22.531 -11.094 1 98.69 105 ILE B N 1
ATOM 3722 C CA . ILE B 1 105 ? -2.59 -23.062 -12.422 1 98.69 105 ILE B CA 1
ATOM 3723 C C . ILE B 1 105 ? -1.298 -23.188 -13.227 1 98.69 105 ILE B C 1
ATOM 3725 O O . ILE B 1 105 ? -1.029 -24.219 -13.828 1 98.69 105 ILE B O 1
ATOM 3729 N N . ALA B 1 106 ? -0.534 -22.156 -13.172 1 98.62 106 ALA B N 1
ATOM 3730 C CA . ALA B 1 106 ? 0.729 -22.141 -13.906 1 98.62 106 ALA B CA 1
ATOM 3731 C C . ALA B 1 106 ? 1.654 -23.266 -13.422 1 98.62 106 ALA B C 1
ATOM 3733 O O . ALA B 1 106 ? 2.311 -23.922 -14.227 1 98.62 106 ALA B O 1
ATOM 3734 N N . MET B 1 107 ? 1.703 -23.453 -12.148 1 98.69 107 MET B N 1
ATOM 3735 C CA . MET B 1 107 ? 2.568 -24.484 -11.578 1 98.69 107 MET B CA 1
ATOM 3736 C C . MET B 1 107 ? 2.098 -25.875 -11.984 1 98.69 107 MET B C 1
ATOM 3738 O O . MET B 1 107 ? 2.906 -26.734 -12.367 1 98.69 107 MET B O 1
ATOM 3742 N N . LEU B 1 108 ? 0.816 -26.125 -11.922 1 98.75 108 LEU B N 1
ATOM 3743 C CA . LE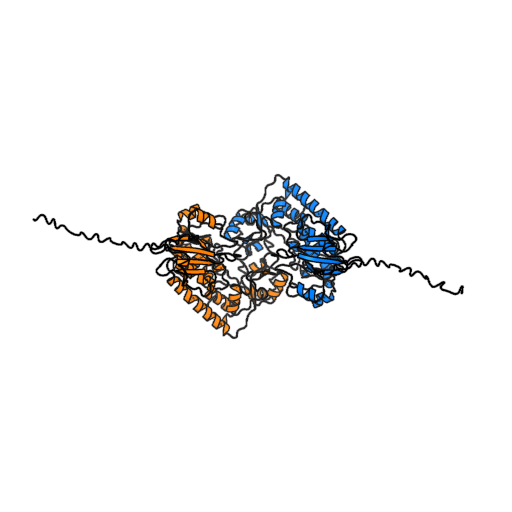U B 1 108 ? 0.274 -27.422 -12.32 1 98.75 108 LEU B CA 1
ATOM 3744 C C . LEU B 1 108 ? 0.456 -27.656 -13.82 1 98.75 108 LEU B C 1
ATOM 3746 O O . LEU B 1 108 ? 0.725 -28.766 -14.25 1 98.75 108 LEU B O 1
ATOM 3750 N N . ASP B 1 109 ? 0.357 -26.625 -14.555 1 98.44 109 ASP B N 1
ATOM 3751 C CA . ASP B 1 109 ? 0.591 -26.719 -15.992 1 98.44 109 ASP B CA 1
ATOM 3752 C C . ASP B 1 109 ? 2.051 -27.047 -16.297 1 98.44 109 ASP B C 1
ATOM 3754 O O . ASP B 1 109 ? 2.338 -27.875 -17.156 1 98.44 109 ASP B O 1
ATOM 3758 N N . ALA B 1 110 ? 2.939 -26.438 -15.602 1 98 110 ALA B N 1
ATOM 3759 C CA . ALA B 1 110 ? 4.375 -26.625 -15.812 1 98 110 ALA B CA 1
ATOM 3760 C C . ALA B 1 110 ? 4.77 -28.094 -15.609 1 98 110 ALA B C 1
ATOM 3762 O O . ALA B 1 110 ? 5.742 -28.562 -16.203 1 98 110 ALA B O 1
ATOM 3763 N N . ILE B 1 111 ? 3.99 -28.812 -14.844 1 97.75 111 ILE B N 1
ATOM 3764 C CA . ILE B 1 111 ? 4.332 -30.203 -14.586 1 97.75 111 ILE B CA 1
ATOM 3765 C C . ILE B 1 111 ? 3.375 -31.109 -15.352 1 97.75 111 ILE B C 1
ATOM 3767 O O . ILE B 1 111 ? 3.322 -32.312 -15.102 1 97.75 111 ILE B O 1
ATOM 3771 N N . GLY B 1 112 ? 2.574 -30.547 -16.172 1 96.88 112 GLY B N 1
ATOM 3772 C CA . GLY B 1 112 ? 1.718 -31.312 -17.062 1 96.88 112 GLY B CA 1
ATOM 3773 C C . GLY B 1 112 ? 0.473 -31.844 -16.391 1 96.88 112 GLY B C 1
ATOM 3774 O O . GLY B 1 112 ? -0.088 -32.844 -16.812 1 96.88 112 GLY B O 1
ATOM 3775 N N . GLU B 1 113 ? 0.032 -31.219 -15.305 1 97.25 113 GLU B N 1
ATOM 3776 C CA . GLU B 1 113 ? -1.088 -31.734 -14.531 1 97.25 113 GLU B CA 1
ATOM 3777 C C . GLU B 1 113 ? -2.24 -30.734 -14.484 1 97.25 113 GLU B C 1
ATOM 3779 O O . GLU B 1 113 ? -2.975 -30.688 -13.492 1 97.25 113 GLU B O 1
ATOM 3784 N N . VAL B 1 114 ? -2.396 -29.922 -15.484 1 97.06 114 VAL B N 1
ATOM 3785 C CA . VAL B 1 114 ? -3.43 -28.891 -15.5 1 97.06 114 VAL B CA 1
ATOM 3786 C C . VAL B 1 114 ? -4.809 -29.547 -15.539 1 97.06 114 VAL B C 1
ATOM 3788 O O . VAL B 1 114 ? -5.793 -28.969 -15.078 1 97.06 114 VAL B O 1
ATOM 3791 N N . ARG B 1 115 ? -4.914 -30.797 -15.977 1 96.75 115 ARG B N 1
ATOM 3792 C CA . ARG B 1 115 ? -6.188 -31.5 -16.141 1 96.75 115 ARG B CA 1
ATOM 3793 C C . ARG B 1 115 ? -6.832 -31.797 -14.797 1 96.75 115 ARG B C 1
ATOM 3795 O O . ARG B 1 115 ? -8.039 -32.031 -14.711 1 96.75 115 ARG B O 1
ATOM 3802 N N . CYS B 1 116 ? -6.055 -31.766 -13.75 1 98.12 116 CYS B N 1
ATOM 3803 C CA . CYS B 1 116 ? -6.609 -32.062 -12.438 1 98.12 116 CYS B CA 1
ATOM 3804 C C . CYS B 1 116 ? -7.371 -30.859 -11.883 1 98.12 116 CYS B C 1
ATOM 3806 O O . CYS B 1 116 ? -8.062 -30.984 -10.867 1 98.12 116 CYS B O 1
ATOM 3808 N N . ILE B 1 117 ? -7.312 -29.719 -12.531 1 98.69 117 ILE B N 1
ATOM 3809 C CA . ILE B 1 117 ? -8.008 -28.531 -12.07 1 98.69 117 ILE B CA 1
ATOM 3810 C C . ILE B 1 117 ? -9.484 -28.609 -12.461 1 98.69 117 ILE B C 1
ATOM 3812 O O . ILE B 1 117 ? -9.82 -28.719 -13.641 1 98.69 117 ILE B O 1
ATOM 3816 N N . THR B 1 118 ? -10.352 -28.562 -11.492 1 98.56 118 THR B N 1
ATOM 3817 C CA . THR B 1 118 ? -11.781 -28.641 -11.742 1 98.56 118 THR B CA 1
ATOM 3818 C C . THR B 1 118 ? -12.469 -27.328 -11.398 1 98.56 118 THR B C 1
ATOM 3820 O O . THR B 1 118 ? -13.617 -27.094 -11.797 1 98.56 118 THR B O 1
ATOM 3823 N N . GLY B 1 119 ? -11.812 -26.453 -10.648 1 98.62 119 GLY B N 1
ATOM 3824 C CA . GLY B 1 119 ? -12.344 -25.156 -10.266 1 98.62 119 GLY B CA 1
ATOM 3825 C C . GLY B 1 119 ? -11.273 -24.078 -10.148 1 98.62 119 GLY B C 1
ATOM 3826 O O . GLY B 1 119 ? -10.117 -24.391 -9.828 1 98.62 119 GLY B O 1
ATOM 3827 N N . VAL B 1 120 ? -11.648 -22.891 -10.43 1 97.94 120 VAL B N 1
ATOM 3828 C CA . VAL B 1 120 ? -10.727 -21.75 -10.367 1 97.94 120 VAL B CA 1
ATOM 3829 C C . VAL B 1 120 ? -11.453 -20.531 -9.797 1 97.94 120 VAL B C 1
ATOM 3831 O O . VAL B 1 120 ? -12.672 -20.562 -9.609 1 97.94 120 VAL B O 1
ATOM 3834 N N . SER B 1 121 ? -10.648 -19.531 -9.461 1 94.88 121 SER B N 1
ATOM 3835 C CA . SER B 1 121 ? -11.156 -18.219 -9.07 1 94.88 121 SER B CA 1
ATOM 3836 C C . SER B 1 121 ? -10.977 -17.188 -10.188 1 94.88 121 SER B C 1
ATOM 3838 O O . SER B 1 121 ? -9.852 -16.812 -10.508 1 94.88 121 SER B O 1
ATOM 3840 N N . GLY B 1 122 ? -12.031 -16.797 -10.82 1 91.81 122 GLY B N 1
ATOM 3841 C CA . GLY B 1 122 ? -11.953 -15.789 -11.867 1 91.81 122 GLY B CA 1
ATOM 3842 C C . GLY B 1 122 ? -11.461 -16.344 -13.195 1 91.81 122 GLY B C 1
ATOM 3843 O O . GLY B 1 122 ? -10.414 -15.922 -13.695 1 91.81 122 GLY B O 1
ATOM 3844 N N . ILE B 1 123 ? -12.281 -17.109 -13.766 1 95 123 ILE B N 1
ATOM 3845 C CA . ILE B 1 123 ? -11.859 -17.859 -14.945 1 95 123 ILE B CA 1
ATOM 3846 C C . ILE B 1 123 ? -11.586 -16.906 -16.094 1 95 123 ILE B C 1
ATOM 3848 O O . ILE B 1 123 ? -10.711 -17.156 -16.938 1 95 123 ILE B O 1
ATOM 3852 N N . ASP B 1 124 ? -12.25 -15.766 -16.172 1 91.12 124 ASP B N 1
ATOM 3853 C CA . ASP B 1 124 ? -12.094 -14.805 -17.25 1 91.12 124 ASP B CA 1
ATOM 3854 C C . ASP B 1 124 ? -10.688 -14.211 -17.266 1 91.12 124 ASP B C 1
ATOM 3856 O O . ASP B 1 124 ? -10.18 -13.812 -18.312 1 91.12 124 ASP B O 1
ATOM 3860 N N . TYR B 1 125 ? -10.039 -14.219 -16.172 1 90.12 125 TYR B N 1
ATOM 3861 C CA . TYR B 1 125 ? -8.766 -13.531 -16.031 1 90.12 125 TYR B CA 1
ATOM 3862 C C . TYR B 1 125 ? -7.598 -14.5 -16.172 1 90.12 125 TYR B C 1
ATOM 3864 O O . TYR B 1 125 ? -6.438 -14.086 -16.188 1 90.12 125 TYR B O 1
ATOM 3872 N N . ILE B 1 126 ? -7.918 -15.773 -16.281 1 95.75 126 ILE B N 1
ATOM 3873 C CA . ILE B 1 126 ? -6.887 -16.797 -16.406 1 95.75 126 ILE B CA 1
ATOM 3874 C C . ILE B 1 126 ? -6.387 -16.844 -17.859 1 95.75 126 ILE B C 1
ATOM 3876 O O . ILE B 1 126 ? -7.18 -16.844 -18.797 1 95.75 126 ILE B O 1
ATOM 3880 N N . SER B 1 127 ? -5.098 -16.859 -18.047 1 96.25 127 SER B N 1
ATOM 3881 C CA . SER B 1 127 ? -4.477 -16.828 -19.359 1 96.25 127 SER B CA 1
ATOM 3882 C C . SER B 1 127 ? -4.188 -18.234 -19.875 1 96.25 127 SER B C 1
ATOM 3884 O O . SER B 1 127 ? -4.016 -18.438 -21.078 1 96.25 127 SER B O 1
ATOM 3886 N N . ASN B 1 128 ? -4.148 -19.188 -19.047 1 97.88 128 ASN B N 1
ATOM 3887 C CA . ASN B 1 128 ? -3.77 -20.547 -19.438 1 97.88 128 ASN B CA 1
ATOM 3888 C C . ASN B 1 128 ? -4.676 -21.078 -20.531 1 97.88 128 ASN B C 1
ATOM 3890 O O . ASN B 1 128 ? -5.891 -21.172 -20.359 1 97.88 128 ASN B O 1
ATOM 3894 N N . PRO B 1 129 ? -4.023 -21.484 -21.641 1 96.81 129 PRO B N 1
ATOM 3895 C CA . PRO B 1 129 ? -4.844 -21.875 -22.781 1 96.81 129 PRO B CA 1
ATOM 3896 C C . PRO B 1 129 ? -5.656 -23.141 -22.531 1 96.81 129 PRO B C 1
ATOM 3898 O O . PRO B 1 129 ? -6.766 -23.281 -23.062 1 96.81 129 PRO B O 1
ATOM 3901 N N . ASP B 1 130 ? -5.156 -24.031 -21.75 1 97.25 130 ASP B N 1
ATOM 3902 C CA . ASP B 1 130 ? -5.891 -25.266 -21.453 1 97.25 130 ASP B CA 1
ATOM 3903 C C . ASP B 1 130 ? -7.152 -24.969 -20.656 1 97.25 130 ASP B C 1
ATOM 3905 O O . ASP B 1 130 ? -8.227 -25.484 -20.969 1 97.25 130 ASP B O 1
ATOM 3909 N N . ILE B 1 131 ? -6.996 -24.156 -19.625 1 98.12 131 ILE B N 1
ATOM 3910 C CA . ILE B 1 131 ? -8.141 -23.766 -18.812 1 98.12 131 ILE B CA 1
ATOM 3911 C C . ILE B 1 131 ? -9.18 -23.062 -19.688 1 98.12 131 ILE B C 1
ATOM 3913 O O . ILE B 1 131 ? -10.375 -23.359 -19.594 1 98.12 131 ILE B O 1
ATOM 3917 N N . GLN B 1 132 ? -8.727 -22.203 -20.547 1 97.06 132 GLN B N 1
ATOM 3918 C CA . GLN B 1 132 ? -9.648 -21.453 -21.391 1 97.06 132 GLN B CA 1
ATOM 3919 C C . GLN B 1 132 ? -10.336 -22.375 -22.391 1 97.06 132 GLN B C 1
ATOM 3921 O O . GLN B 1 132 ? -11.523 -22.203 -22.688 1 97.06 132 GLN B O 1
ATOM 3926 N N . ALA B 1 133 ? -9.641 -23.344 -22.906 1 96.81 133 ALA B N 1
ATOM 3927 C CA . ALA B 1 133 ? -10.203 -24.281 -23.859 1 96.81 133 ALA B CA 1
ATOM 3928 C C . ALA B 1 133 ? -11.312 -25.125 -23.234 1 96.81 133 ALA B C 1
ATOM 3930 O O . ALA B 1 133 ? -12.266 -25.516 -23.906 1 96.81 133 ALA B O 1
ATOM 3931 N N . ARG B 1 134 ? -11.242 -25.344 -21.984 1 96.69 134 ARG B N 1
ATOM 3932 C CA . ARG B 1 134 ? -12.227 -26.156 -21.281 1 96.69 134 ARG B CA 1
ATOM 3933 C C . ARG B 1 134 ? -13.023 -25.344 -20.281 1 96.69 134 ARG B C 1
ATOM 3935 O O . ARG B 1 134 ? -13.438 -25.844 -19.234 1 96.69 134 ARG B O 1
ATOM 3942 N N . ARG B 1 135 ? -13.156 -24.094 -20.469 1 96.25 135 ARG B N 1
ATOM 3943 C CA . ARG B 1 135 ? -13.727 -23.156 -19.516 1 96.25 135 ARG B CA 1
ATOM 3944 C C . ARG B 1 135 ? -15.133 -23.578 -19.094 1 96.25 135 ARG B C 1
ATOM 3946 O O . ARG B 1 135 ? -15.539 -23.375 -17.953 1 96.25 135 ARG B O 1
ATOM 3953 N N . ASP B 1 136 ? -15.859 -24.281 -20.016 1 96.06 136 ASP B N 1
ATOM 3954 C CA . ASP B 1 136 ? -17.234 -24.688 -19.719 1 96.06 136 ASP B CA 1
ATOM 3955 C C . ASP B 1 136 ? -17.266 -25.859 -18.75 1 96.06 136 ASP B C 1
ATOM 3957 O O . ASP B 1 136 ? -18.297 -26.141 -18.125 1 96.06 136 ASP B O 1
ATOM 3961 N N . SER B 1 137 ? -16.156 -26.547 -18.641 1 96.44 137 SER B N 1
ATOM 3962 C CA . SER B 1 137 ? -16.094 -27.719 -17.766 1 96.44 137 SER B CA 1
ATOM 3963 C C . SER B 1 137 ? -15.398 -27.391 -16.453 1 96.44 137 SER B C 1
ATOM 3965 O O . SER B 1 137 ? -15.281 -28.25 -15.57 1 96.44 137 SER B O 1
ATOM 3967 N N . ILE B 1 138 ? -14.93 -26.188 -16.25 1 97.81 138 ILE B N 1
ATOM 3968 C CA . ILE B 1 138 ? -14.242 -25.734 -15.055 1 97.81 138 ILE B CA 1
ATOM 3969 C C . ILE B 1 138 ? -15.156 -24.828 -14.25 1 97.81 138 ILE B C 1
ATOM 3971 O O . ILE B 1 138 ? -15.766 -23.906 -14.797 1 97.81 138 ILE B O 1
ATOM 3975 N N . GLY B 1 139 ? -15.305 -25.109 -12.977 1 98.12 139 GLY B N 1
ATOM 3976 C CA . GLY B 1 139 ? -16.141 -24.266 -12.125 1 98.12 139 GLY B CA 1
ATOM 3977 C C . GLY B 1 139 ? -15.438 -23 -11.688 1 98.12 139 GLY B C 1
ATOM 3978 O O . GLY B 1 139 ? -14.328 -23.047 -11.148 1 98.12 139 GLY B O 1
ATOM 3979 N N . ASP B 1 140 ? -15.992 -21.875 -11.969 1 97.25 140 ASP B N 1
ATOM 3980 C CA . ASP B 1 140 ? -15.547 -20.625 -11.367 1 97.25 140 ASP B CA 1
ATOM 3981 C C . ASP B 1 140 ? -16.219 -20.406 -10.008 1 97.25 140 ASP B C 1
ATOM 3983 O O . ASP B 1 140 ? -17.375 -20 -9.945 1 97.25 140 ASP B O 1
ATOM 3987 N N . VAL B 1 141 ? -15.445 -20.562 -8.977 1 96.81 141 VAL B N 1
ATOM 3988 C CA . VAL B 1 141 ? -16.047 -20.625 -7.656 1 96.81 141 VAL B CA 1
ATOM 3989 C C . VAL B 1 141 ? -16.156 -19.219 -7.066 1 96.81 141 VAL B C 1
ATOM 3991 O O . VAL B 1 141 ? -16.672 -19.031 -5.961 1 96.81 141 VAL B O 1
ATOM 3994 N N . GLY B 1 142 ? -15.641 -18.266 -7.77 1 91.69 142 GLY B N 1
ATOM 3995 C CA . GLY B 1 142 ? -15.719 -16.891 -7.293 1 91.69 142 GLY B CA 1
ATOM 3996 C C . GLY B 1 142 ? -14.461 -16.438 -6.59 1 91.69 142 GLY B C 1
ATOM 3997 O O . GLY B 1 142 ? -13.375 -16.953 -6.848 1 91.69 142 GLY B O 1
ATOM 3998 N N . TYR B 1 143 ? -14.562 -15.289 -5.781 1 85.06 143 TYR B N 1
ATOM 3999 C CA . TYR B 1 143 ? -13.453 -14.648 -5.09 1 85.06 143 TYR B CA 1
ATOM 4000 C C . TYR B 1 143 ? -13.672 -14.641 -3.584 1 85.06 143 TYR B C 1
ATOM 4002 O O . TYR B 1 143 ? -14.773 -14.945 -3.109 1 85.06 143 TYR B O 1
ATOM 4010 N N . GLU B 1 144 ? -12.492 -14.242 -3.008 1 75.25 144 GLU B N 1
ATOM 4011 C CA . GLU B 1 144 ? -12.609 -14.203 -1.554 1 75.25 144 GLU B CA 1
ATOM 4012 C C . GLU B 1 144 ? -13.727 -13.25 -1.121 1 75.25 144 GLU B C 1
ATOM 4014 O O . GLU B 1 144 ? -13.828 -12.133 -1.628 1 75.25 144 GLU B O 1
ATOM 4019 N N . GLY B 1 145 ? -14.656 -13.539 -0.434 1 71.5 145 GLY B N 1
ATOM 4020 C CA . GLY B 1 145 ? -15.781 -12.758 0.044 1 71.5 145 GLY B CA 1
ATOM 4021 C C . GLY B 1 145 ? -17.094 -13.109 -0.649 1 71.5 145 GLY B C 1
ATOM 4022 O O . GLY B 1 145 ? -18.172 -12.75 -0.172 1 71.5 145 GLY B O 1
ATOM 4023 N N . ASN B 1 146 ? -16.938 -13.695 -1.829 1 82.69 146 ASN B N 1
ATOM 4024 C CA . ASN B 1 146 ? -18.125 -14.102 -2.572 1 82.69 146 ASN B CA 1
ATOM 4025 C C . ASN B 1 146 ? -17.953 -15.484 -3.197 1 82.69 146 ASN B C 1
ATOM 4027 O O . ASN B 1 146 ? -18.172 -15.656 -4.395 1 82.69 146 ASN B O 1
ATOM 4031 N N . ILE B 1 147 ? -17.641 -16.406 -2.365 1 92.25 147 ILE B N 1
ATOM 4032 C CA . ILE B 1 147 ? -17.406 -17.75 -2.85 1 92.25 147 ILE B CA 1
ATOM 4033 C C . ILE B 1 147 ? -18.734 -18.484 -3.016 1 92.25 147 ILE B C 1
ATOM 4035 O O . ILE B 1 147 ? -19.594 -18.422 -2.146 1 92.25 147 ILE B O 1
ATOM 4039 N N . ASN B 1 148 ? -18.922 -19.172 -4.109 1 95.25 148 ASN B N 1
ATOM 4040 C CA . ASN B 1 148 ? -20.047 -20.078 -4.34 1 95.25 148 ASN B CA 1
ATOM 4041 C C . ASN B 1 148 ? -19.766 -21.484 -3.787 1 95.25 148 ASN B C 1
ATOM 4043 O O . ASN B 1 148 ? -19.344 -22.375 -4.527 1 95.25 148 ASN B O 1
ATOM 4047 N N . TYR B 1 149 ? -20.109 -21.688 -2.545 1 96.44 149 TYR B N 1
ATOM 4048 C CA . TYR B 1 149 ? -19.766 -22.938 -1.874 1 96.44 149 TYR B CA 1
ATOM 4049 C C . TYR B 1 149 ? -20.609 -24.094 -2.396 1 96.44 149 TYR B C 1
ATOM 4051 O O . TYR B 1 149 ? -20.172 -25.25 -2.395 1 96.44 149 TYR B O 1
ATOM 4059 N N . GLU B 1 150 ? -21.828 -23.797 -2.844 1 97.19 150 GLU B N 1
ATOM 4060 C CA . GLU B 1 150 ? -22.625 -24.844 -3.469 1 97.19 150 GLU B CA 1
ATOM 4061 C C . GLU B 1 150 ? -21.938 -25.406 -4.703 1 97.19 150 GLU B C 1
ATOM 4063 O O . GLU B 1 150 ? -21.859 -26.625 -4.871 1 97.19 150 GLU B O 1
ATOM 4068 N N . LEU B 1 151 ? -21.438 -24.516 -5.496 1 97.81 151 LEU B N 1
ATOM 4069 C CA . LEU B 1 151 ? -20.688 -24.953 -6.664 1 97.81 151 LEU B CA 1
ATOM 4070 C C . LEU B 1 151 ? -19.406 -25.688 -6.246 1 97.81 151 LEU B C 1
ATOM 4072 O O . LEU B 1 151 ? -19.094 -26.75 -6.801 1 97.81 151 LEU B O 1
ATOM 4076 N N . LEU B 1 152 ? -18.734 -25.156 -5.301 1 98.12 152 LEU B N 1
ATOM 4077 C CA . LEU B 1 152 ? -17.516 -25.781 -4.82 1 98.12 152 LEU B CA 1
ATOM 4078 C C . LEU B 1 152 ? -17.766 -27.234 -4.402 1 98.12 152 LEU B C 1
ATOM 4080 O O . LEU B 1 152 ? -17.016 -28.125 -4.773 1 98.12 152 LEU B O 1
ATOM 4084 N N . LEU B 1 153 ? -18.844 -27.469 -3.705 1 97.62 153 LEU B N 1
ATOM 4085 C CA . LEU B 1 153 ? -19.203 -28.797 -3.242 1 97.62 153 LEU B CA 1
ATOM 4086 C C . LEU B 1 153 ? -19.516 -29.719 -4.418 1 97.62 153 LEU B C 1
ATOM 4088 O O . LEU B 1 153 ? -19.141 -30.891 -4.41 1 97.62 153 LEU B O 1
ATOM 4092 N N . SER B 1 154 ? -20.156 -29.141 -5.375 1 97.81 154 SER B N 1
ATOM 4093 C CA . SER B 1 154 ? -20.578 -29.938 -6.523 1 97.81 154 SER B CA 1
ATOM 4094 C C . SER B 1 154 ? -19.375 -30.406 -7.328 1 97.81 154 SER B C 1
ATOM 4096 O O . SER B 1 154 ? -19.453 -31.422 -8.023 1 97.81 154 SER B O 1
ATOM 4098 N N . LEU B 1 155 ? -18.297 -29.703 -7.27 1 98.19 155 LEU B N 1
ATOM 4099 C CA . LEU B 1 155 ? -17.078 -30.062 -7.98 1 98.19 155 LEU B CA 1
ATOM 4100 C C . LEU B 1 155 ? -16.375 -31.219 -7.293 1 98.19 155 LEU B C 1
ATOM 4102 O O . LEU B 1 155 ? -15.453 -31.812 -7.863 1 98.19 155 LEU B O 1
ATOM 4106 N N . ASP B 1 156 ? -16.719 -31.5 -6.105 1 97.75 156 ASP B N 1
ATOM 4107 C CA . ASP B 1 156 ? -16.172 -32.594 -5.316 1 97.75 156 ASP B CA 1
ATOM 4108 C C . ASP B 1 156 ? -14.656 -32.594 -5.301 1 97.75 156 ASP B C 1
ATOM 4110 O O . ASP B 1 156 ? -14.008 -33.562 -5.672 1 97.75 156 ASP B O 1
ATOM 4114 N N . PRO B 1 157 ? -14.102 -31.484 -4.863 1 98.56 157 PRO B N 1
ATOM 4115 C CA . PRO B 1 157 ? -12.641 -31.391 -4.887 1 98.56 157 PRO B CA 1
ATOM 4116 C C . PRO B 1 157 ? -11.977 -32.312 -3.854 1 98.56 157 PRO B C 1
ATOM 4118 O O . PRO B 1 157 ? -12.508 -32.5 -2.758 1 98.56 157 PRO B O 1
ATOM 4121 N N . ASP B 1 158 ? -10.719 -32.812 -4.273 1 98.06 158 ASP B N 1
ATOM 4122 C CA . ASP B 1 158 ? -9.852 -33.5 -3.32 1 98.06 158 ASP B CA 1
ATOM 4123 C C . ASP B 1 158 ? -9.109 -32.5 -2.438 1 98.06 158 ASP B C 1
ATOM 4125 O O . ASP B 1 158 ? -8.75 -32.812 -1.301 1 98.06 158 ASP B O 1
ATOM 4129 N N . LEU B 1 159 ? -8.875 -31.406 -3.061 1 98.81 159 LEU B N 1
ATOM 4130 C CA . LEU B 1 159 ? -8.023 -30.422 -2.426 1 98.81 159 LEU B CA 1
ATOM 4131 C C . LEU B 1 159 ? -8.312 -29.016 -2.973 1 98.81 159 LEU B C 1
ATOM 4133 O O . LEU B 1 159 ? -8.523 -28.859 -4.176 1 98.81 159 LEU B O 1
ATOM 4137 N N . VAL B 1 160 ? -8.398 -28.062 -2.104 1 98.75 160 VAL B N 1
ATOM 4138 C CA . VAL B 1 160 ? -8.438 -26.641 -2.484 1 98.75 160 VAL B CA 1
ATOM 4139 C C . VAL B 1 160 ? -7.094 -25.984 -2.18 1 98.75 160 VAL B C 1
ATOM 4141 O O . VAL B 1 160 ? -6.586 -26.094 -1.062 1 98.75 160 VAL B O 1
ATOM 4144 N N . LEU B 1 161 ? -6.461 -25.391 -3.195 1 98.62 161 LEU B N 1
ATOM 4145 C CA . LEU B 1 161 ? -5.25 -24.594 -2.986 1 98.62 161 LEU B CA 1
ATOM 4146 C C . LEU B 1 161 ? -5.598 -23.156 -2.635 1 98.62 161 LEU B C 1
ATOM 4148 O O . LEU B 1 161 ? -6.32 -22.484 -3.377 1 98.62 161 LEU B O 1
ATOM 4152 N N . LEU B 1 162 ? -5.035 -22.734 -1.505 1 96.75 162 LEU B N 1
ATOM 4153 C CA . LEU B 1 162 ? -5.352 -21.406 -0.972 1 96.75 162 LEU B CA 1
ATOM 4154 C C . LEU B 1 162 ? -4.109 -20.531 -0.928 1 96.75 162 LEU B C 1
ATOM 4156 O O . LEU B 1 162 ? -2.988 -21.031 -1.071 1 96.75 162 LEU B O 1
ATOM 4160 N N . TYR B 1 163 ? -4.367 -19.266 -0.842 1 92.75 163 TYR B N 1
ATOM 4161 C CA . TYR B 1 163 ? -3.383 -18.266 -0.456 1 92.75 163 TYR B CA 1
ATOM 4162 C C . TYR B 1 163 ? -3.984 -17.25 0.513 1 92.75 163 TYR B C 1
ATOM 4164 O O . TYR B 1 163 ? -5.207 -17.109 0.59 1 92.75 163 TYR B O 1
ATOM 4172 N N . GLY B 1 164 ? -3.072 -16.672 1.349 1 85.19 164 GLY B N 1
ATOM 4173 C CA . GLY B 1 164 ? -3.523 -15.656 2.275 1 85.19 164 GLY B CA 1
ATOM 4174 C C . GLY B 1 164 ? -2.943 -14.281 1.979 1 85.19 164 GLY B C 1
ATOM 4175 O O . GLY B 1 164 ? -1.773 -14.164 1.605 1 85.19 164 GLY B O 1
ATOM 4176 N N . VAL B 1 165 ? -3.771 -13.289 2.096 1 76.19 165 VAL B N 1
ATOM 4177 C CA . VAL B 1 165 ? -3.281 -11.93 1.868 1 76.19 165 VAL B CA 1
ATOM 4178 C C . VAL B 1 165 ? -3.209 -11.18 3.195 1 76.19 165 VAL B C 1
ATOM 4180 O O . VAL B 1 165 ? -2.127 -10.781 3.629 1 76.19 165 VAL B O 1
ATOM 4183 N N . ASN B 1 166 ? -4.344 -11.039 3.795 1 74.56 166 ASN B N 1
ATOM 4184 C CA . ASN B 1 166 ? -4.426 -10.422 5.117 1 74.56 166 ASN B CA 1
ATOM 4185 C C . ASN B 1 166 ? -4.801 -11.445 6.188 1 74.56 166 ASN B C 1
ATOM 4187 O O . ASN B 1 166 ? -5.848 -11.328 6.828 1 74.56 166 ASN B O 1
ATOM 4191 N N . GLY B 1 167 ? -3.812 -12.336 6.375 1 79.5 167 GLY B N 1
ATOM 4192 C CA . GLY B 1 167 ? -4.125 -13.422 7.289 1 79.5 167 GLY B CA 1
ATOM 4193 C C . GLY B 1 167 ? -4.613 -14.672 6.582 1 79.5 167 GLY B C 1
ATOM 4194 O O . GLY B 1 167 ? -4.375 -14.852 5.387 1 79.5 167 GLY B O 1
ATOM 4195 N N . ALA B 1 168 ? -5.191 -15.523 7.395 1 85.38 168 ALA B N 1
ATOM 4196 C CA . ALA B 1 168 ? -5.727 -16.781 6.855 1 85.38 168 ALA B CA 1
ATOM 4197 C C . ALA B 1 168 ? -6.879 -16.5 5.895 1 85.38 168 ALA B C 1
ATOM 4199 O O . ALA B 1 168 ? -7.582 -15.5 6.02 1 85.38 168 ALA B O 1
ATOM 4200 N N . SER B 1 169 ? -6.984 -17.391 4.953 1 89.38 169 SER B N 1
ATOM 4201 C CA . SER B 1 169 ? -8.078 -17.281 3.994 1 89.38 169 SER B CA 1
ATOM 4202 C C . SER B 1 169 ? -9.438 -17.312 4.695 1 89.38 169 SER B C 1
ATOM 4204 O O . SER B 1 169 ? -9.633 -18.078 5.641 1 89.38 169 SER B O 1
ATOM 4206 N N . ALA B 1 170 ? -10.312 -16.547 4.184 1 84.19 170 ALA B N 1
ATOM 4207 C CA . ALA B 1 170 ? -11.672 -16.547 4.715 1 84.19 170 ALA B CA 1
ATOM 4208 C C . ALA B 1 170 ? -12.383 -17.859 4.418 1 84.19 170 ALA B C 1
ATOM 4210 O O . ALA B 1 170 ? -13.406 -18.172 5.027 1 84.19 170 ALA B O 1
ATOM 4211 N N . MET B 1 171 ? -11.828 -18.625 3.551 1 93.12 171 MET B N 1
ATOM 4212 C CA . MET B 1 171 ? -12.43 -19.891 3.152 1 93.12 171 MET B CA 1
ATOM 4213 C C . MET B 1 171 ? -12.109 -20.984 4.156 1 93.12 171 MET B C 1
ATOM 4215 O O . MET B 1 171 ? -12.734 -22.047 4.145 1 93.12 171 MET B O 1
ATOM 4219 N N . GLU B 1 172 ? -11.141 -20.75 4.961 1 94 172 GLU B N 1
ATOM 4220 C CA . GLU B 1 172 ? -10.586 -21.797 5.801 1 94 172 GLU B CA 1
ATOM 4221 C C . GLU B 1 172 ? -11.672 -22.453 6.656 1 94 172 GLU B C 1
ATOM 4223 O O . GLU B 1 172 ? -11.852 -23.672 6.625 1 94 172 GLU B O 1
ATOM 4228 N N . SER B 1 173 ? -12.391 -21.672 7.402 1 94.06 173 SER B N 1
ATOM 4229 C CA . SER B 1 173 ? -13.383 -22.172 8.344 1 94.06 173 SER B CA 1
ATOM 4230 C C . SER B 1 173 ? -14.477 -22.969 7.621 1 94.06 173 SER B C 1
ATOM 4232 O O . SER B 1 173 ? -14.883 -24.031 8.086 1 94.06 173 SER B O 1
ATOM 4234 N N . LYS B 1 174 ? -14.938 -22.422 6.547 1 95.56 174 LYS B N 1
ATOM 4235 C CA . LYS B 1 174 ? -16 -23.094 5.797 1 95.56 174 LYS B CA 1
ATOM 4236 C C . LYS B 1 174 ? -15.5 -24.406 5.191 1 95.56 174 LYS B C 1
ATOM 4238 O O . LYS B 1 174 ? -16.234 -25.391 5.148 1 95.56 174 LYS B O 1
ATOM 4243 N N . LEU B 1 175 ? -14.336 -24.422 4.699 1 97.69 175 LEU B N 1
ATOM 4244 C CA . LEU B 1 175 ? -13.766 -25.656 4.152 1 97.69 175 LEU B CA 1
ATOM 4245 C C . LEU B 1 175 ? -13.648 -26.734 5.234 1 97.69 175 LEU B C 1
ATOM 4247 O O . LEU B 1 175 ? -13.914 -27.906 4.98 1 97.69 175 LEU B O 1
ATOM 4251 N N . GLU B 1 176 ? -13.234 -26.328 6.43 1 96.56 176 GLU B N 1
ATOM 4252 C CA . GLU B 1 176 ? -13.164 -27.25 7.555 1 96.56 176 GLU B CA 1
ATOM 4253 C C . GLU B 1 176 ? -14.547 -27.812 7.895 1 96.56 176 GLU B C 1
ATOM 4255 O O . GLU B 1 176 ? -14.695 -29.016 8.109 1 96.56 176 GLU B O 1
ATOM 4260 N N . GLU B 1 177 ? -15.492 -26.938 7.887 1 96.5 177 GLU B N 1
ATOM 4261 C CA . GLU B 1 177 ? -16.875 -27.359 8.156 1 96.5 177 GLU B CA 1
ATOM 4262 C C . GLU B 1 177 ? -17.344 -28.391 7.129 1 96.5 177 GLU B C 1
ATOM 4264 O O . GLU B 1 177 ? -18.062 -29.328 7.473 1 96.5 177 GLU B O 1
ATOM 4269 N N . LEU B 1 178 ? -16.953 -28.188 5.945 1 96.75 178 LEU B N 1
ATOM 4270 C CA . LEU B 1 178 ? -17.406 -29.031 4.848 1 96.75 178 LEU B CA 1
ATOM 4271 C C . LEU B 1 178 ? -16.516 -30.266 4.699 1 96.75 178 LEU B C 1
ATOM 4273 O O . LEU B 1 178 ? -16.75 -31.109 3.834 1 96.75 178 LEU B O 1
ATOM 4277 N N . ASP B 1 179 ? -15.492 -30.328 5.461 1 96.31 179 ASP B N 1
ATOM 4278 C CA . ASP B 1 179 ? -14.531 -31.422 5.441 1 96.31 179 ASP B CA 1
ATOM 4279 C C . ASP B 1 179 ? -13.852 -31.531 4.078 1 96.31 179 ASP B C 1
ATOM 4281 O O . ASP B 1 179 ? -13.75 -32.625 3.51 1 96.31 179 ASP B O 1
ATOM 4285 N N . ILE B 1 180 ? -13.539 -30.406 3.48 1 97.94 180 ILE B N 1
ATOM 4286 C CA . ILE B 1 180 ? -12.766 -30.328 2.244 1 97.94 180 ILE B CA 1
ATOM 4287 C C . ILE B 1 180 ? -11.328 -29.953 2.557 1 97.94 180 ILE B C 1
ATOM 4289 O O . ILE B 1 180 ? -11.062 -28.844 3.059 1 97.94 180 ILE B O 1
ATOM 4293 N N . PRO B 1 181 ? -10.375 -30.812 2.248 1 98.31 181 PRO B N 1
ATOM 4294 C CA . PRO B 1 181 ? -8.969 -30.5 2.523 1 98.31 181 PRO B CA 1
ATOM 4295 C C . PRO B 1 181 ? -8.469 -29.297 1.73 1 98.31 181 PRO B C 1
ATOM 4297 O O . PRO B 1 181 ? -8.875 -29.094 0.585 1 98.31 181 PRO B O 1
ATOM 4300 N N . PHE B 1 182 ? -7.578 -28.5 2.35 1 98.62 182 PHE B N 1
ATOM 4301 C CA . PHE B 1 182 ? -6.953 -27.375 1.661 1 98.62 182 PHE B CA 1
ATOM 4302 C C . PHE B 1 182 ? -5.477 -27.266 2.023 1 98.62 182 PHE B C 1
ATOM 4304 O O . PHE B 1 182 ? -5.023 -27.891 2.982 1 98.62 182 PHE B O 1
ATOM 4311 N N . MET B 1 183 ? -4.727 -26.594 1.218 1 98.56 183 MET B N 1
ATOM 4312 C CA . MET B 1 183 ? -3.316 -26.297 1.439 1 98.56 183 MET B CA 1
ATOM 4313 C C . MET B 1 183 ? -2.984 -24.875 1.007 1 98.56 183 MET B C 1
ATOM 4315 O O . MET B 1 183 ? -3.449 -24.406 -0.037 1 98.56 183 MET B O 1
ATOM 4319 N N . TYR B 1 184 ? -2.227 -24.219 1.836 1 97.81 184 TYR B N 1
ATOM 4320 C CA . TYR B 1 184 ? -1.73 -22.891 1.451 1 97.81 184 TYR B CA 1
ATOM 4321 C C . TYR B 1 184 ? -0.517 -23.016 0.537 1 97.81 184 TYR B C 1
ATOM 4323 O O . TYR B 1 184 ? 0.349 -23.875 0.753 1 97.81 184 TYR B O 1
ATOM 4331 N N . VAL B 1 185 ? -0.543 -22.234 -0.458 1 97.94 185 VAL B N 1
ATOM 4332 C CA . VAL B 1 185 ? 0.613 -22.047 -1.33 1 97.94 185 VAL B CA 1
ATOM 4333 C C . VAL B 1 185 ? 1.182 -20.641 -1.151 1 97.94 185 VAL B C 1
ATOM 4335 O O . VAL B 1 185 ? 0.508 -19.656 -1.445 1 97.94 185 VAL B O 1
ATOM 4338 N N . GLY B 1 186 ? 2.432 -20.562 -0.678 1 96.12 186 GLY B N 1
ATOM 4339 C CA . GLY B 1 186 ? 3.004 -19.281 -0.304 1 96.12 186 GLY B CA 1
ATOM 4340 C C . GLY B 1 186 ? 4.051 -18.781 -1.285 1 96.12 186 GLY B C 1
ATOM 4341 O O . GLY B 1 186 ? 5.016 -18.125 -0.892 1 96.12 186 GLY B O 1
ATOM 4342 N N . ASP B 1 187 ? 3.848 -19.078 -2.537 1 96.56 187 ASP B N 1
ATOM 4343 C CA . ASP B 1 187 ? 4.844 -18.75 -3.555 1 96.56 187 ASP B CA 1
ATOM 4344 C C . ASP B 1 187 ? 5.102 -17.25 -3.607 1 96.56 187 ASP B C 1
ATOM 4346 O O . ASP B 1 187 ? 6.25 -16.812 -3.709 1 96.56 187 ASP B O 1
ATOM 4350 N N . TYR B 1 188 ? 4.109 -16.438 -3.504 1 90.94 188 TYR B N 1
ATOM 4351 C CA . TYR B 1 188 ? 4.215 -15 -3.707 1 90.94 188 TYR B CA 1
ATOM 4352 C C . TYR B 1 188 ? 4.988 -14.344 -2.566 1 90.94 188 TYR B C 1
ATOM 4354 O O . TYR B 1 188 ? 5.402 -13.188 -2.674 1 90.94 188 TYR B O 1
ATOM 4362 N N . LEU B 1 189 ? 5.242 -15.07 -1.529 1 91.19 189 LEU B N 1
ATOM 4363 C CA . LEU B 1 189 ? 5.926 -14.547 -0.353 1 91.19 189 LEU B CA 1
ATOM 4364 C C . LEU B 1 189 ? 7.434 -14.766 -0.454 1 91.19 189 LEU B C 1
ATOM 4366 O O . LEU B 1 189 ? 8.203 -14.203 0.332 1 91.19 189 LEU B O 1
ATOM 4370 N N . GLU B 1 190 ? 7.836 -15.57 -1.411 1 94.69 190 GLU B N 1
ATOM 4371 C CA . GLU B 1 190 ? 9.258 -15.836 -1.578 1 94.69 190 GLU B CA 1
ATOM 4372 C C . GLU B 1 190 ? 10 -14.602 -2.08 1 94.69 190 GLU B C 1
ATOM 4374 O O . GLU B 1 190 ? 9.516 -13.906 -2.977 1 94.69 190 GLU B O 1
ATOM 4379 N N . GLU B 1 191 ? 11.172 -14.32 -1.554 1 92.19 191 GLU B N 1
ATOM 4380 C CA . GLU B 1 191 ? 11.992 -13.211 -2.018 1 92.19 191 GLU B CA 1
ATOM 4381 C C . GLU B 1 191 ? 12.852 -13.617 -3.211 1 92.19 191 GLU B C 1
ATOM 4383 O O . GLU B 1 191 ? 13.352 -12.758 -3.941 1 92.19 191 GLU B O 1
ATOM 4388 N N . SER B 1 192 ? 13.008 -14.867 -3.408 1 95.56 192 SER B N 1
ATOM 4389 C CA . SER B 1 192 ? 13.766 -15.398 -4.539 1 95.56 192 SER B CA 1
ATOM 4390 C C . SER B 1 192 ? 12.844 -15.711 -5.719 1 95.56 192 SER B C 1
ATOM 4392 O O . SER B 1 192 ? 11.867 -16.438 -5.57 1 95.56 192 SER B O 1
ATOM 4394 N N . PRO B 1 193 ? 13.234 -15.141 -6.871 1 97.38 193 PRO B N 1
ATOM 4395 C CA . PRO B 1 193 ? 12.453 -15.539 -8.039 1 97.38 193 PRO B CA 1
ATOM 4396 C C . PRO B 1 193 ? 12.438 -17.047 -8.258 1 97.38 193 PRO B C 1
ATOM 4398 O O . PRO B 1 193 ? 11.406 -17.625 -8.609 1 97.38 193 PRO B O 1
ATOM 4401 N N . LEU B 1 194 ? 13.578 -17.688 -8.008 1 98.62 194 LEU B N 1
ATOM 4402 C CA . LEU B 1 194 ? 13.672 -19.125 -8.141 1 98.62 194 LEU B CA 1
ATOM 4403 C C . LEU B 1 194 ? 12.891 -19.828 -7.035 1 98.62 194 LEU B C 1
ATOM 4405 O O . LEU B 1 194 ? 12.32 -20.906 -7.25 1 98.62 194 LEU B O 1
ATOM 4409 N N . GLY B 1 195 ? 12.906 -19.219 -5.883 1 98.31 195 GLY B N 1
ATOM 4410 C CA . GLY B 1 195 ? 12.117 -19.766 -4.785 1 98.31 195 GLY B CA 1
ATOM 4411 C C . GLY B 1 195 ? 10.633 -19.797 -5.086 1 98.31 195 GLY B C 1
ATOM 4412 O O . GLY B 1 195 ? 9.945 -20.75 -4.695 1 98.31 195 GLY B O 1
ATOM 4413 N N . LYS B 1 196 ? 10.133 -18.781 -5.805 1 98.12 196 LYS B N 1
ATOM 4414 C CA . LYS B 1 196 ? 8.742 -18.781 -6.23 1 98.12 196 LYS B CA 1
ATOM 4415 C C . LYS B 1 196 ? 8.445 -19.969 -7.137 1 98.12 196 LYS B C 1
ATOM 4417 O O . LYS B 1 196 ? 7.469 -20.688 -6.926 1 98.12 196 LYS B O 1
ATOM 4422 N N . ALA B 1 197 ? 9.289 -20.203 -8.016 1 98.69 197 ALA B N 1
ATOM 4423 C CA . ALA B 1 197 ? 9.102 -21.281 -8.992 1 98.69 197 ALA B CA 1
ATOM 4424 C C . ALA B 1 197 ? 9.188 -22.656 -8.32 1 98.69 197 ALA B C 1
ATOM 4426 O O . ALA B 1 197 ? 8.508 -23.594 -8.734 1 98.69 197 ALA B O 1
ATOM 4427 N N . GLU B 1 198 ? 9.984 -22.719 -7.312 1 98.75 198 GLU B N 1
ATOM 4428 C CA . GLU B 1 198 ? 10.273 -24 -6.668 1 98.75 198 GLU B CA 1
ATOM 4429 C C . GLU B 1 198 ? 9.023 -24.578 -6.02 1 98.75 198 GLU B C 1
ATOM 4431 O O . GLU B 1 198 ? 8.961 -25.781 -5.746 1 98.75 198 GLU B O 1
ATOM 4436 N N . TRP B 1 199 ? 8.031 -23.812 -5.852 1 98.69 199 TRP B N 1
ATOM 4437 C CA . TRP B 1 199 ? 6.773 -24.266 -5.266 1 98.69 199 TRP B CA 1
ATOM 4438 C C . TRP B 1 199 ? 6.055 -25.234 -6.199 1 98.69 199 TRP B C 1
ATOM 4440 O O . TRP B 1 199 ? 5.16 -25.969 -5.773 1 98.69 199 TRP B O 1
ATOM 4450 N N . MET B 1 200 ? 6.461 -25.297 -7.461 1 98.69 200 MET B N 1
ATOM 4451 C CA . MET B 1 200 ? 5.867 -26.266 -8.375 1 98.69 200 MET B CA 1
ATOM 4452 C C . MET B 1 200 ? 6.152 -27.688 -7.906 1 98.69 200 MET B C 1
ATOM 4454 O O . MET B 1 200 ? 5.379 -28.609 -8.188 1 98.69 200 MET B O 1
ATOM 4458 N N . VAL B 1 201 ? 7.215 -27.844 -7.129 1 98.75 201 VAL B N 1
ATOM 4459 C CA . VAL B 1 201 ? 7.566 -29.156 -6.617 1 98.75 201 VAL B CA 1
ATOM 4460 C C . VAL B 1 201 ? 6.539 -29.609 -5.582 1 98.75 201 VAL B C 1
ATOM 4462 O O . VAL B 1 201 ? 6.152 -30.781 -5.543 1 98.75 201 VAL B O 1
ATOM 4465 N N . VAL B 1 202 ? 6.094 -28.703 -4.77 1 98.69 202 VAL B N 1
ATOM 4466 C CA . VAL B 1 202 ? 5.059 -29 -3.781 1 98.69 202 VAL B CA 1
ATOM 4467 C C . VAL B 1 202 ? 3.793 -29.484 -4.488 1 98.69 202 VAL B C 1
ATOM 4469 O O . VAL B 1 202 ? 3.201 -30.484 -4.098 1 98.69 202 VAL B O 1
ATOM 4472 N N . LEU B 1 203 ? 3.406 -28.766 -5.527 1 98.69 203 LEU B N 1
ATOM 4473 C CA . LEU B 1 203 ? 2.18 -29.125 -6.23 1 98.69 203 LEU B CA 1
ATOM 4474 C C . LEU B 1 203 ? 2.346 -30.453 -6.969 1 98.69 203 LEU B C 1
ATOM 4476 O O . LEU B 1 203 ? 1.382 -31.203 -7.125 1 98.69 203 LEU B O 1
ATOM 4480 N N . SER B 1 204 ? 3.586 -30.719 -7.371 1 98.62 204 SER B N 1
ATOM 4481 C CA . SER B 1 204 ? 3.832 -32.031 -7.98 1 98.62 204 SER B CA 1
ATOM 4482 C C . SER B 1 204 ? 3.705 -33.156 -6.949 1 98.62 204 SER B C 1
ATOM 4484 O O . SER B 1 204 ? 3.225 -34.219 -7.27 1 98.62 204 SER B O 1
ATOM 4486 N N . GLU B 1 205 ? 4.117 -32.875 -5.734 1 98.5 205 GLU B N 1
ATOM 4487 C CA . GLU B 1 205 ? 3.941 -33.875 -4.668 1 98.5 205 GLU B CA 1
ATOM 4488 C C . GLU B 1 205 ? 2.463 -34.156 -4.414 1 98.5 205 GLU B C 1
ATOM 4490 O O . GLU B 1 205 ? 2.061 -35.312 -4.273 1 98.5 205 GLU B O 1
ATOM 4495 N N . VAL B 1 206 ? 1.688 -33.156 -4.445 1 98.25 206 VAL B N 1
ATOM 4496 C CA . VAL B 1 206 ? 0.257 -33.25 -4.172 1 98.25 206 VAL B CA 1
ATOM 4497 C C . VAL B 1 206 ? -0.42 -34.094 -5.227 1 98.25 206 VAL B C 1
ATOM 4499 O O . VAL B 1 206 ? -1.371 -34.844 -4.926 1 98.25 206 VAL B O 1
ATOM 4502 N N . THR B 1 207 ? 0.104 -34.125 -6.43 1 98.31 207 THR B N 1
ATOM 4503 C CA . THR B 1 207 ? -0.489 -34.875 -7.527 1 98.31 207 THR B CA 1
ATOM 4504 C C . THR B 1 207 ? 0.214 -36.219 -7.703 1 98.31 207 THR B C 1
ATOM 4506 O O . THR B 1 207 ? -0.051 -36.938 -8.664 1 98.31 207 THR B O 1
ATOM 4509 N N . GLY B 1 208 ? 1.144 -36.531 -6.906 1 97.56 208 GLY B N 1
ATOM 4510 C CA . GLY B 1 208 ? 1.83 -37.812 -6.938 1 97.56 208 GLY B CA 1
ATOM 4511 C C . GLY B 1 208 ? 2.898 -37.875 -8.008 1 97.56 208 GLY B C 1
ATOM 4512 O O . GLY B 1 208 ? 3.221 -38.969 -8.5 1 97.56 208 GLY B O 1
ATOM 4513 N N . LYS B 1 209 ? 3.389 -36.75 -8.391 1 97.06 209 LYS B N 1
ATOM 4514 C CA . LYS B 1 209 ? 4.352 -36.656 -9.484 1 97.06 209 LYS B CA 1
ATOM 4515 C C . LYS B 1 209 ? 5.574 -35.844 -9.086 1 97.06 209 LYS B C 1
ATOM 4517 O O . LYS B 1 209 ? 6.023 -35 -9.836 1 97.06 209 LYS B O 1
ATOM 4522 N N . ARG B 1 210 ? 6.098 -36.094 -7.895 1 97.38 210 ARG B N 1
ATOM 4523 C CA . ARG B 1 210 ? 7.176 -35.25 -7.391 1 97.38 210 ARG B CA 1
ATOM 4524 C C . ARG B 1 210 ? 8.375 -35.25 -8.336 1 97.38 210 ARG B C 1
ATOM 4526 O O . ARG B 1 210 ? 8.969 -34.219 -8.609 1 97.38 210 ARG B O 1
ATOM 4533 N N . GLU B 1 211 ? 8.742 -36.406 -8.844 1 96.25 211 GLU B N 1
ATOM 4534 C CA . GLU B 1 211 ? 9.898 -36.531 -9.727 1 96.25 211 GLU B CA 1
ATOM 4535 C C . GLU B 1 211 ? 9.734 -35.656 -10.969 1 96.25 211 GLU B C 1
ATOM 4537 O O . GLU B 1 211 ? 10.695 -35.031 -11.438 1 96.25 211 GLU B O 1
ATOM 4542 N N . LYS B 1 212 ? 8.555 -35.656 -11.469 1 96.06 212 LYS B N 1
ATOM 4543 C CA . LYS B 1 212 ? 8.273 -34.812 -12.625 1 96.06 212 LYS B CA 1
ATOM 4544 C C . LYS B 1 212 ? 8.477 -33.312 -12.289 1 96.06 212 LYS B C 1
ATOM 4546 O O . LYS B 1 212 ? 9.016 -32.562 -13.102 1 96.06 212 LYS B O 1
ATOM 4551 N N . GLY B 1 213 ? 7.992 -32.938 -11.125 1 97.81 213 GLY B N 1
ATOM 4552 C CA . GLY B 1 213 ? 8.164 -31.562 -10.695 1 97.81 213 GLY B CA 1
ATOM 4553 C C . GLY B 1 213 ? 9.617 -31.188 -10.461 1 97.81 213 GLY B C 1
ATOM 4554 O O . GLY B 1 213 ? 10.047 -30.094 -10.844 1 97.81 213 GLY B O 1
ATOM 4555 N N . GLU B 1 214 ? 10.367 -32.062 -9.859 1 98 214 GLU B N 1
ATOM 4556 C CA . GLU B 1 214 ? 11.789 -31.844 -9.641 1 98 214 GLU B CA 1
ATOM 4557 C C . GLU B 1 214 ? 12.531 -31.656 -10.961 1 98 214 GLU B C 1
ATOM 4559 O O . GLU B 1 214 ? 13.367 -30.766 -11.086 1 98 214 GLU B O 1
ATOM 4564 N N . LYS B 1 215 ? 12.188 -32.5 -11.898 1 97.19 215 LYS B N 1
ATOM 4565 C CA . LYS B 1 215 ? 12.82 -32.406 -13.211 1 97.19 215 LYS B CA 1
ATOM 4566 C C . LYS B 1 215 ? 12.453 -31.109 -13.906 1 97.19 215 LYS B C 1
ATOM 4568 O O . LYS B 1 215 ? 13.312 -30.453 -14.492 1 97.19 215 LYS B O 1
ATOM 4573 N N . ALA B 1 216 ? 11.188 -30.766 -13.867 1 97.19 216 ALA B N 1
ATOM 4574 C CA . ALA B 1 216 ? 10.727 -29.516 -14.492 1 97.19 216 ALA B CA 1
ATOM 4575 C C . ALA B 1 216 ? 11.422 -28.312 -13.875 1 97.19 216 ALA B C 1
ATOM 4577 O O . ALA B 1 216 ? 11.82 -27.391 -14.594 1 97.19 216 ALA B O 1
ATOM 4578 N N . PHE B 1 217 ? 11.594 -28.375 -12.547 1 98.44 217 PHE B N 1
ATOM 4579 C CA . PHE B 1 217 ? 12.211 -27.25 -11.859 1 98.44 217 PHE B CA 1
ATOM 4580 C C . PHE B 1 217 ? 13.711 -27.203 -12.133 1 98.44 217 PHE B C 1
ATOM 4582 O O . PHE B 1 217 ? 14.297 -26.125 -12.281 1 98.44 217 PHE B O 1
ATOM 4589 N N . ALA B 1 218 ? 14.359 -28.281 -12.234 1 97.69 218 ALA B N 1
ATOM 4590 C CA . ALA B 1 218 ? 15.82 -28.391 -12.281 1 97.69 218 ALA B CA 1
ATOM 4591 C C . ALA B 1 218 ? 16.391 -27.609 -13.461 1 97.69 218 ALA B C 1
ATOM 4593 O O . ALA B 1 218 ? 17.5 -27.078 -13.383 1 97.69 218 ALA B O 1
ATOM 4594 N N . ALA B 1 219 ? 15.641 -27.469 -14.5 1 97.25 219 ALA B N 1
ATOM 4595 C CA . ALA B 1 219 ? 16.109 -26.812 -15.703 1 97.25 219 ALA B CA 1
ATOM 4596 C C . ALA B 1 219 ? 16.078 -25.281 -15.547 1 97.25 219 ALA B C 1
ATOM 4598 O O . ALA B 1 219 ? 16.844 -24.578 -16.203 1 97.25 219 ALA B O 1
ATOM 4599 N N . ILE B 1 220 ? 15.281 -24.75 -14.719 1 98.56 220 ILE B N 1
ATOM 4600 C CA . ILE B 1 220 ? 15.016 -23.328 -14.609 1 98.56 220 ILE B CA 1
ATOM 4601 C C . ILE B 1 220 ? 16.234 -22.625 -14.016 1 98.56 220 ILE B C 1
ATOM 4603 O O . ILE B 1 220 ? 16.75 -21.672 -14.602 1 98.56 220 ILE B O 1
ATOM 4607 N N . PRO B 1 221 ? 16.781 -23.094 -12.883 1 98.62 221 PRO B N 1
ATOM 4608 C CA . PRO B 1 221 ? 17.969 -22.422 -12.336 1 98.62 221 PRO B CA 1
ATOM 4609 C C . PRO B 1 221 ? 19.156 -22.469 -13.281 1 98.62 221 PRO B C 1
ATOM 4611 O O . PRO B 1 221 ? 19.969 -21.547 -13.297 1 98.62 221 PRO B O 1
ATOM 4614 N N . VAL B 1 222 ? 19.266 -23.516 -14.062 1 98.44 222 VAL B N 1
ATOM 4615 C CA . VAL B 1 222 ? 20.359 -23.625 -15.016 1 98.44 222 VAL B CA 1
ATOM 4616 C C . VAL B 1 222 ? 20.281 -22.484 -16.031 1 98.44 222 VAL B C 1
ATOM 4618 O O . VAL B 1 222 ? 21.266 -21.781 -16.25 1 98.44 222 VAL B O 1
ATOM 4621 N N . ARG B 1 223 ? 19.109 -22.312 -16.594 1 98.38 223 ARG B N 1
ATOM 4622 C CA . ARG B 1 223 ? 18.922 -21.266 -17.578 1 98.38 223 ARG B CA 1
ATOM 4623 C C . ARG B 1 223 ? 19.062 -19.891 -16.922 1 98.38 223 ARG B C 1
ATOM 4625 O O . ARG B 1 223 ? 19.703 -19 -17.484 1 98.38 223 ARG B O 1
ATOM 4632 N N . TYR B 1 224 ? 18.5 -19.719 -15.766 1 98.75 224 TYR B N 1
ATOM 4633 C CA . TYR B 1 224 ? 18.547 -18.453 -15.031 1 98.75 224 TYR B CA 1
ATOM 4634 C C . TYR B 1 224 ? 19.984 -18.047 -14.719 1 98.75 224 TYR B C 1
ATOM 4636 O O . TYR B 1 224 ? 20.391 -16.938 -15.016 1 98.75 224 TYR B O 1
ATOM 4644 N N . ASN B 1 225 ? 20.719 -18.953 -14.164 1 98.56 225 ASN B N 1
ATOM 4645 C CA . ASN B 1 225 ? 22.078 -18.641 -13.703 1 98.56 225 ASN B CA 1
ATOM 4646 C C . ASN B 1 225 ? 23.047 -18.484 -14.867 1 98.56 225 ASN B C 1
ATOM 4648 O O . ASN B 1 225 ? 24 -17.719 -14.781 1 98.56 225 ASN B O 1
ATOM 4652 N N . ALA B 1 226 ? 22.797 -19.203 -15.938 1 98.25 226 ALA B N 1
ATOM 4653 C CA . ALA B 1 226 ? 23.609 -19 -17.125 1 98.25 226 ALA B CA 1
ATOM 4654 C C . ALA B 1 226 ? 23.5 -17.578 -17.656 1 98.25 226 ALA B C 1
ATOM 4656 O O . ALA B 1 226 ? 24.5 -16.953 -18 1 98.25 226 ALA B O 1
ATOM 4657 N N . LEU B 1 227 ? 22.312 -17.125 -17.703 1 98.25 227 LEU B N 1
ATOM 4658 C CA . LEU B 1 227 ? 22.094 -15.766 -18.172 1 98.25 227 LEU B CA 1
ATOM 4659 C C . LEU B 1 227 ? 22.672 -14.75 -17.188 1 98.25 227 LEU B C 1
ATOM 4661 O O . LEU B 1 227 ? 23.281 -13.758 -17.594 1 98.25 227 LEU B O 1
ATOM 4665 N N . LYS B 1 228 ? 22.438 -14.938 -15.945 1 98.12 228 LYS B N 1
ATOM 4666 C CA . LYS B 1 228 ? 23 -14.078 -14.898 1 98.12 228 LYS B CA 1
ATOM 4667 C C . LYS B 1 228 ? 24.516 -13.969 -15.031 1 98.12 228 LYS B C 1
ATOM 4669 O O . LYS B 1 228 ? 25.078 -12.875 -14.93 1 98.12 228 LYS B O 1
ATOM 4674 N N . LYS B 1 229 ? 25.125 -15.07 -15.25 1 97.88 229 LYS B N 1
ATOM 4675 C CA . LYS B 1 229 ? 26.578 -15.094 -15.414 1 97.88 229 LYS B CA 1
ATOM 4676 C C . LYS B 1 229 ? 27 -14.336 -16.672 1 97.88 229 LYS B C 1
ATOM 4678 O O . LYS B 1 229 ? 28 -13.609 -16.656 1 97.88 229 LYS B O 1
ATOM 4683 N N . LYS B 1 230 ? 26.266 -14.547 -17.688 1 97.69 230 LYS B N 1
ATOM 4684 C CA . LYS B 1 230 ? 26.547 -13.828 -18.938 1 97.69 230 LYS B CA 1
ATOM 4685 C C . LYS B 1 230 ? 26.516 -12.32 -18.703 1 97.69 230 LYS B C 1
ATOM 4687 O O . LYS B 1 230 ? 27.375 -11.594 -19.219 1 97.69 230 LYS B O 1
ATOM 4692 N N . VAL B 1 231 ? 25.578 -11.852 -17.984 1 97.94 231 VAL B N 1
ATOM 4693 C CA . VAL B 1 231 ? 25.438 -10.438 -17.656 1 97.94 231 VAL B CA 1
ATOM 4694 C C . VAL B 1 231 ? 26.625 -9.977 -16.812 1 97.94 231 VAL B C 1
ATOM 4696 O O . VAL B 1 231 ? 27.25 -8.953 -17.109 1 97.94 231 VAL B O 1
ATOM 4699 N N . ALA B 1 232 ? 26.938 -10.703 -15.797 1 95.88 232 ALA B N 1
ATOM 4700 C CA . ALA B 1 232 ? 28.031 -10.367 -14.891 1 95.88 232 ALA B CA 1
ATOM 4701 C C . ALA B 1 232 ? 29.375 -10.305 -15.625 1 95.88 232 ALA B C 1
ATOM 4703 O O . ALA B 1 232 ? 30.234 -9.492 -15.289 1 95.88 232 ALA B O 1
ATOM 4704 N N . ASP B 1 233 ? 29.469 -11.133 -16.578 1 95.94 233 ASP B N 1
ATOM 4705 C CA . ASP B 1 233 ? 30.719 -11.227 -17.328 1 95.94 233 ASP B CA 1
ATOM 4706 C C . ASP B 1 233 ? 30.812 -10.109 -18.359 1 95.94 233 ASP B C 1
ATOM 4708 O O . ASP B 1 233 ? 31.891 -9.852 -18.906 1 95.94 233 ASP B O 1
ATOM 4712 N N . SER B 1 234 ? 29.688 -9.492 -18.422 1 91.12 234 SER B N 1
ATOM 4713 C CA . SER B 1 234 ? 29.688 -8.43 -19.422 1 91.12 234 SER B CA 1
ATOM 4714 C C . SER B 1 234 ? 30.266 -7.137 -18.859 1 91.12 234 SER B C 1
ATOM 4716 O O . SER B 1 234 ? 30.328 -6.961 -17.641 1 91.12 234 SER B O 1
ATOM 4718 N N . THR B 1 235 ? 31.047 -6.301 -19.531 1 85 235 THR B N 1
ATOM 4719 C CA . THR B 1 235 ? 31.625 -5.023 -19.125 1 85 235 THR B CA 1
ATOM 4720 C C . THR B 1 235 ? 30.656 -3.877 -19.438 1 85 235 THR B C 1
ATOM 4722 O O . THR B 1 235 ? 31.094 -2.754 -19.703 1 85 235 THR B O 1
ATOM 4725 N N . LEU B 1 236 ? 29.406 -4.219 -19.281 1 89.06 236 LEU B N 1
ATOM 4726 C CA . LEU B 1 236 ? 28.422 -3.209 -19.656 1 89.06 236 LEU B CA 1
ATOM 4727 C C . LEU B 1 236 ? 28.031 -2.361 -18.453 1 89.06 236 LEU B C 1
ATOM 4729 O O . LEU B 1 236 ? 28.312 -2.729 -17.312 1 89.06 236 LEU B O 1
ATOM 4733 N N . GLY B 1 237 ? 27.469 -1.167 -18.703 1 93.06 237 GLY B N 1
ATOM 4734 C CA . GLY B 1 237 ? 27.016 -0.272 -17.656 1 93.06 237 GLY B CA 1
ATOM 4735 C C . GLY B 1 237 ? 25.828 -0.816 -16.875 1 93.06 237 GLY B C 1
ATOM 4736 O O . GLY B 1 237 ? 25.25 -1.832 -17.25 1 93.06 237 GLY B O 1
ATOM 4737 N N . THR B 1 238 ? 25.578 -0.224 -15.758 1 97.06 238 THR B N 1
ATOM 4738 C CA . THR B 1 238 ? 24.5 -0.609 -14.867 1 97.06 238 THR B CA 1
ATOM 4739 C C . THR B 1 238 ? 23.438 0.485 -14.805 1 97.06 238 THR B C 1
ATOM 4741 O O . THR B 1 238 ? 23.5 1.388 -13.969 1 97.06 238 THR B O 1
ATOM 4744 N N . PRO B 1 239 ? 22.484 0.374 -15.734 1 98.06 239 PRO B N 1
ATOM 4745 C CA . PRO B 1 239 ? 21.438 1.406 -15.711 1 98.06 239 PRO B CA 1
ATOM 4746 C C . PRO B 1 239 ? 20.672 1.453 -14.391 1 98.06 239 PRO B C 1
ATOM 4748 O O . PRO B 1 239 ? 20.406 0.408 -13.797 1 98.06 239 PRO B O 1
ATOM 4751 N N . SER B 1 240 ? 20.359 2.676 -13.883 1 98.44 240 SER B N 1
ATOM 4752 C CA . SER B 1 240 ? 19.531 2.865 -12.695 1 98.44 240 SER B CA 1
ATOM 4753 C C . SER B 1 240 ? 18.047 2.701 -13.031 1 98.44 240 SER B C 1
ATOM 4755 O O . SER B 1 240 ? 17.594 3.156 -14.086 1 98.44 240 SER B O 1
ATOM 4757 N N . VAL B 1 241 ? 17.328 2.012 -12.133 1 98.69 241 VAL B N 1
ATOM 4758 C CA . VAL B 1 241 ? 15.977 1.59 -12.484 1 98.69 241 VAL B CA 1
ATOM 4759 C C . VAL B 1 241 ? 15 2.041 -11.398 1 98.69 241 VAL B C 1
ATOM 4761 O O . VAL B 1 241 ? 15.141 1.68 -10.234 1 98.69 241 VAL B O 1
ATOM 4764 N N . MET B 1 242 ? 14.008 2.9 -11.734 1 98.31 242 MET B N 1
ATOM 4765 C CA . MET B 1 242 ? 12.867 3.244 -10.891 1 98.31 242 MET B CA 1
ATOM 4766 C C . MET B 1 242 ? 11.742 2.23 -11.062 1 98.31 242 MET B C 1
ATOM 4768 O O . MET B 1 242 ? 11.625 1.599 -12.109 1 98.31 242 MET B O 1
ATOM 4772 N N . LEU B 1 243 ? 10.961 1.99 -9.922 1 97.5 243 LEU B N 1
ATOM 4773 C CA . LEU B 1 243 ? 9.883 1.008 -9.938 1 97.5 243 LEU B CA 1
ATOM 4774 C C . LEU B 1 243 ? 8.555 1.65 -9.555 1 97.5 243 LEU B C 1
ATOM 4776 O O . LEU B 1 243 ? 8.523 2.551 -8.711 1 97.5 243 LEU B O 1
ATOM 4780 N N . ASN B 1 244 ? 7.488 1.143 -10.18 1 95.81 244 ASN B N 1
ATOM 4781 C CA . ASN B 1 244 ? 6.109 1.368 -9.75 1 95.81 244 ASN B CA 1
ATOM 4782 C C . ASN B 1 244 ? 5.656 2.795 -10.047 1 95.81 244 ASN B C 1
ATOM 4784 O O . ASN B 1 244 ? 6.207 3.455 -10.93 1 95.81 244 ASN B O 1
ATOM 4788 N N . VAL B 1 245 ? 4.496 3.178 -9.461 1 94 245 VAL B N 1
ATOM 4789 C CA . VAL B 1 245 ? 3.859 4.473 -9.672 1 94 245 VAL B CA 1
ATOM 4790 C C . VAL B 1 245 ? 3.338 5.02 -8.344 1 94 245 VAL B C 1
ATOM 4792 O O . VAL B 1 245 ? 3.277 4.293 -7.348 1 94 245 VAL B O 1
ATOM 4795 N N . PRO B 1 246 ? 3.012 6.262 -8.383 1 91.69 246 PRO B N 1
ATOM 4796 C CA . PRO B 1 246 ? 2.453 6.836 -7.156 1 91.69 246 PRO B CA 1
ATOM 4797 C C . PRO B 1 246 ? 1.138 6.18 -6.742 1 91.69 246 PRO B C 1
ATOM 4799 O O . PRO B 1 246 ? 0.374 5.727 -7.602 1 91.69 246 PRO B O 1
ATOM 4802 N N . TYR B 1 247 ? 0.919 6.105 -5.441 1 88.94 247 TYR B N 1
ATOM 4803 C CA . TYR B 1 247 ? -0.353 5.734 -4.832 1 88.94 247 TYR B CA 1
ATOM 4804 C C . TYR B 1 247 ? -0.77 6.75 -3.775 1 88.94 247 TYR B C 1
ATOM 4806 O O . TYR B 1 247 ? -0.146 6.844 -2.715 1 88.94 247 TYR B O 1
ATOM 4814 N N . GLY B 1 248 ? -1.872 7.422 -4.172 1 80.31 248 GLY B N 1
ATOM 4815 C CA . GLY B 1 248 ? -2.18 8.57 -3.33 1 80.31 248 GLY B CA 1
ATOM 4816 C C . GLY B 1 248 ? -1.09 9.625 -3.336 1 80.31 248 GLY B C 1
ATOM 4817 O O . GLY B 1 248 ? -0.652 10.062 -4.402 1 80.31 248 GLY B O 1
ATOM 4818 N N . ASP B 1 249 ? -0.666 10.008 -2.105 1 78.56 249 ASP B N 1
ATOM 4819 C CA . ASP B 1 249 ? 0.361 11.039 -1.978 1 78.56 249 ASP B CA 1
ATOM 4820 C C . ASP B 1 249 ? 1.711 10.422 -1.611 1 78.56 249 ASP B C 1
ATOM 4822 O O . ASP B 1 249 ? 2.564 11.094 -1.028 1 78.56 249 ASP B O 1
ATOM 4826 N N . SER B 1 250 ? 1.819 9.188 -1.924 1 87 250 SER B N 1
ATOM 4827 C CA . SER B 1 250 ? 3.055 8.492 -1.579 1 87 250 SER B CA 1
ATOM 4828 C C . SER B 1 250 ? 3.518 7.59 -2.717 1 87 250 SER B C 1
ATOM 4830 O O . SER B 1 250 ? 2.781 7.367 -3.682 1 87 250 SER B O 1
ATOM 4832 N N . TRP B 1 251 ? 4.75 7.266 -2.635 1 92.31 251 TRP B N 1
ATOM 4833 C CA . TRP B 1 251 ? 5.367 6.277 -3.512 1 92.31 251 TRP B CA 1
ATOM 4834 C C . TRP B 1 251 ? 5.918 5.102 -2.709 1 92.31 251 TRP B C 1
ATOM 4836 O O . TRP B 1 251 ? 6.828 5.27 -1.896 1 92.31 251 TRP B O 1
ATOM 4846 N N . PHE B 1 252 ? 5.402 3.904 -2.971 1 92.44 252 PHE B N 1
ATOM 4847 C CA . PHE B 1 252 ? 5.84 2.742 -2.207 1 92.44 252 PHE B CA 1
ATOM 4848 C C . PHE B 1 252 ? 7.066 2.104 -2.846 1 92.44 252 PHE B C 1
ATOM 4850 O O . PHE B 1 252 ? 7.016 1.658 -3.994 1 92.44 252 PHE B O 1
ATOM 4857 N N . MET B 1 253 ? 8.102 2.104 -2.061 1 94.75 253 MET B N 1
ATOM 4858 C CA . MET B 1 253 ? 9.367 1.576 -2.561 1 94.75 253 MET B CA 1
ATOM 4859 C C . MET B 1 253 ? 9.625 0.17 -2.025 1 94.75 253 MET B C 1
ATOM 4861 O O . MET B 1 253 ? 9.703 -0.032 -0.812 1 94.75 253 MET B O 1
ATOM 4865 N N . PRO B 1 254 ? 9.82 -0.8 -2.938 1 94.75 254 PRO B N 1
ATOM 4866 C CA . PRO B 1 254 ? 10.156 -2.156 -2.494 1 94.75 254 PRO B CA 1
ATOM 4867 C C . PRO B 1 254 ? 11.484 -2.219 -1.744 1 94.75 254 PRO B C 1
ATOM 4869 O O . PRO B 1 254 ? 12.312 -1.311 -1.866 1 94.75 254 PRO B O 1
ATOM 4872 N N . SER B 1 255 ? 11.633 -3.311 -0.995 1 94.38 255 SER B N 1
ATOM 4873 C CA . SER B 1 255 ? 12.898 -3.611 -0.333 1 94.38 255 SER B CA 1
ATOM 4874 C C . SER B 1 255 ? 13.969 -3.996 -1.346 1 94.38 255 SER B C 1
ATOM 4876 O O . SER B 1 255 ? 13.664 -4.531 -2.412 1 94.38 255 SER B O 1
ATOM 4878 N N . THR B 1 256 ? 15.219 -3.734 -0.937 1 95.81 256 THR B N 1
ATOM 4879 C CA . THR B 1 256 ? 16.344 -4.156 -1.774 1 95.81 256 THR B CA 1
ATOM 4880 C C . THR B 1 256 ? 16.422 -5.68 -1.837 1 95.81 256 THR B C 1
ATOM 4882 O O . THR B 1 256 ? 17.125 -6.234 -2.686 1 95.81 256 THR B O 1
ATOM 4885 N N . GLN B 1 257 ? 15.617 -6.344 -0.999 1 92.69 257 GLN B N 1
ATOM 4886 C CA . GLN B 1 257 ? 15.617 -7.801 -0.949 1 92.69 257 GLN B CA 1
ATOM 4887 C C . GLN B 1 257 ? 14.43 -8.383 -1.701 1 92.69 257 GLN B C 1
ATOM 4889 O O . GLN B 1 257 ? 14.297 -9.602 -1.82 1 92.69 257 GLN B O 1
ATOM 4894 N N . SER B 1 258 ? 13.586 -7.539 -2.172 1 93.75 258 SER B N 1
ATOM 4895 C CA . SER B 1 258 ? 12.398 -8.008 -2.879 1 93.75 258 SER B CA 1
ATOM 4896 C C . SER B 1 258 ? 12.773 -8.773 -4.145 1 93.75 258 SER B C 1
ATOM 4898 O O . SER B 1 258 ? 13.875 -8.594 -4.68 1 93.75 258 SER B O 1
ATOM 4900 N N . TYR B 1 259 ? 11.906 -9.656 -4.598 1 94.5 259 TYR B N 1
ATOM 4901 C CA . TYR B 1 259 ? 12.172 -10.453 -5.789 1 94.5 259 TYR B CA 1
ATOM 4902 C C . TYR B 1 259 ? 12.406 -9.562 -7.004 1 94.5 259 TYR B C 1
ATOM 4904 O O . TYR B 1 259 ? 13.25 -9.867 -7.852 1 94.5 259 TYR B O 1
ATOM 4912 N N . VAL B 1 260 ? 11.719 -8.414 -7.066 1 96.31 260 VAL B N 1
ATOM 4913 C CA . VAL B 1 260 ? 11.859 -7.535 -8.219 1 96.31 260 VAL B CA 1
ATOM 4914 C C . VAL B 1 260 ? 13.227 -6.852 -8.188 1 96.31 260 VAL B C 1
ATOM 4916 O O . VAL B 1 260 ? 13.891 -6.715 -9.219 1 96.31 260 VAL B O 1
ATOM 4919 N N . ALA B 1 261 ? 13.656 -6.391 -6.992 1 97.12 261 ALA B N 1
ATOM 4920 C CA . ALA B 1 261 ? 14.984 -5.789 -6.867 1 97.12 261 ALA B CA 1
ATOM 4921 C C . ALA B 1 261 ? 16.078 -6.789 -7.227 1 97.12 261 ALA B C 1
ATOM 4923 O O . ALA B 1 261 ? 17.062 -6.438 -7.891 1 97.12 261 ALA B O 1
ATOM 4924 N N . ARG B 1 262 ? 15.906 -7.992 -6.855 1 96.75 262 ARG B N 1
ATOM 4925 C CA . ARG B 1 262 ? 16.859 -9.039 -7.172 1 96.75 262 ARG B CA 1
ATOM 4926 C C . ARG B 1 262 ? 16.922 -9.297 -8.68 1 96.75 262 ARG B C 1
ATOM 4928 O O . ARG B 1 262 ? 18 -9.438 -9.25 1 96.75 262 ARG B O 1
ATOM 4935 N N . LEU B 1 263 ? 15.781 -9.383 -9.273 1 98.5 263 LEU B N 1
ATOM 4936 C CA . LEU B 1 263 ? 15.727 -9.562 -10.719 1 98.5 263 LEU B CA 1
ATOM 4937 C C . LEU B 1 263 ? 16.438 -8.43 -11.445 1 98.5 263 LEU B C 1
ATOM 4939 O O . LEU B 1 263 ? 17.188 -8.672 -12.398 1 98.5 263 LEU B O 1
ATOM 4943 N N . ILE B 1 264 ? 16.219 -7.207 -10.992 1 98.56 264 ILE B N 1
ATOM 4944 C CA . ILE B 1 264 ? 16.875 -6.043 -11.594 1 98.56 264 ILE B CA 1
ATOM 4945 C C . ILE B 1 264 ? 18.391 -6.176 -11.461 1 98.56 264 ILE B C 1
ATOM 4947 O O . ILE B 1 264 ? 19.125 -6 -12.438 1 98.56 264 ILE B O 1
ATOM 4951 N N . THR B 1 265 ? 18.844 -6.559 -10.281 1 97.81 265 THR B N 1
ATOM 4952 C CA . THR B 1 265 ? 20.266 -6.715 -10.023 1 97.81 265 THR B CA 1
ATOM 4953 C C . THR B 1 265 ? 20.859 -7.836 -10.875 1 97.81 265 THR B C 1
ATOM 4955 O O . THR B 1 265 ? 21.891 -7.664 -11.508 1 97.81 265 THR B O 1
ATOM 4958 N N . ASP B 1 266 ? 20.172 -8.945 -10.906 1 98.12 266 ASP B N 1
ATOM 4959 C CA . ASP B 1 266 ? 20.641 -10.094 -11.664 1 98.12 266 ASP B CA 1
ATOM 4960 C C . ASP B 1 266 ? 20.688 -9.789 -13.164 1 98.12 266 ASP B C 1
ATOM 4962 O O . ASP B 1 266 ? 21.484 -10.359 -13.898 1 98.12 266 ASP B O 1
ATOM 4966 N N . ALA B 1 267 ? 19.844 -8.906 -13.594 1 98.62 267 ALA B N 1
ATOM 4967 C CA . ALA B 1 267 ? 19.766 -8.531 -15.008 1 98.62 267 ALA B CA 1
ATOM 4968 C C . ALA B 1 267 ? 20.797 -7.445 -15.344 1 98.62 267 ALA B C 1
ATOM 4970 O O . ALA B 1 267 ? 20.891 -7.012 -16.484 1 98.62 267 ALA B O 1
ATOM 4971 N N . GLY B 1 268 ? 21.531 -6.941 -14.352 1 98.31 268 GLY B N 1
ATOM 4972 C CA . GLY B 1 268 ? 22.594 -5.965 -14.594 1 98.31 268 GLY B CA 1
ATOM 4973 C C . GLY B 1 268 ? 22.125 -4.531 -14.406 1 98.31 268 GLY B C 1
ATOM 4974 O O . GLY B 1 268 ? 22.797 -3.598 -14.859 1 98.31 268 GLY B O 1
ATOM 4975 N N . GLY B 1 269 ? 20.984 -4.359 -13.812 1 98.38 269 GLY B N 1
ATOM 4976 C CA . GLY B 1 269 ? 20.5 -3.033 -13.438 1 98.38 269 GLY B CA 1
ATOM 4977 C C . GLY B 1 269 ? 20.781 -2.689 -11.984 1 98.38 269 GLY B C 1
ATOM 4978 O O . GLY B 1 269 ? 21.219 -3.541 -11.211 1 98.38 269 GLY B O 1
ATOM 4979 N N . ARG B 1 270 ? 20.578 -1.413 -11.664 1 98.19 270 ARG B N 1
ATOM 4980 C CA . ARG B 1 270 ? 20.656 -0.936 -10.289 1 98.19 270 ARG B CA 1
ATOM 4981 C C . ARG B 1 270 ? 19.328 -0.344 -9.828 1 98.19 270 ARG B C 1
ATOM 4983 O O . ARG B 1 270 ? 18.906 0.692 -10.336 1 98.19 270 ARG B O 1
ATOM 4990 N N . TYR B 1 271 ? 18.734 -1.042 -8.875 1 98.06 271 TYR B N 1
ATOM 4991 C CA . TYR B 1 271 ? 17.531 -0.485 -8.25 1 98.06 271 TYR B CA 1
ATOM 4992 C C . TYR B 1 271 ? 17.859 0.822 -7.535 1 98.06 271 TYR B C 1
ATOM 4994 O O . TYR B 1 271 ? 18.781 0.881 -6.715 1 98.06 271 TYR B O 1
ATOM 5002 N N . ILE B 1 272 ? 17.062 1.812 -7.812 1 97.31 272 ILE B N 1
ATOM 5003 C CA . ILE B 1 272 ? 17.469 3.186 -7.531 1 97.31 272 ILE B CA 1
ATOM 5004 C C . ILE B 1 272 ? 17.344 3.463 -6.035 1 97.31 272 ILE B C 1
ATOM 5006 O O . ILE B 1 272 ? 18.062 4.297 -5.488 1 97.31 272 ILE B O 1
ATOM 5010 N N . TYR B 1 273 ? 16.453 2.818 -5.383 1 96.12 273 TYR B N 1
ATOM 5011 C CA . TYR B 1 273 ? 16.203 3.107 -3.975 1 96.12 273 TYR B CA 1
ATOM 5012 C C . TYR B 1 273 ? 16.859 2.07 -3.078 1 96.12 273 TYR B C 1
ATOM 5014 O O . TYR B 1 273 ? 16.312 0.992 -2.85 1 96.12 273 TYR B O 1
ATOM 5022 N N . GLN B 1 274 ? 17.891 2.471 -2.346 1 94.12 274 GLN B N 1
ATOM 5023 C CA . GLN B 1 274 ? 18.734 1.532 -1.628 1 94.12 274 GLN B CA 1
ATOM 5024 C C . GLN B 1 274 ? 18.5 1.606 -0.123 1 94.12 274 GLN B C 1
ATOM 5026 O O . GLN B 1 274 ? 19.016 0.788 0.637 1 94.12 274 GLN B O 1
ATOM 5031 N N . LYS B 1 275 ? 17.594 2.424 0.298 1 87.88 275 LYS B N 1
ATOM 5032 C CA . LYS B 1 275 ? 17.484 2.719 1.723 1 87.88 275 LYS B CA 1
ATOM 5033 C C . LYS B 1 275 ? 16.562 1.718 2.42 1 87.88 275 LYS B C 1
ATOM 5035 O O . LYS B 1 275 ? 16.562 1.618 3.648 1 87.88 275 LYS B O 1
ATOM 5040 N N . ASN B 1 276 ? 15.711 1.044 1.665 1 91.31 276 ASN B N 1
ATOM 5041 C CA . ASN B 1 276 ? 14.812 0.062 2.256 1 91.31 276 ASN B CA 1
ATOM 5042 C C . ASN B 1 276 ? 15.453 -1.318 2.332 1 91.31 276 ASN B C 1
ATOM 5044 O O . ASN B 1 276 ? 15.516 -2.037 1.333 1 91.31 276 ASN B O 1
ATOM 5048 N N . THR B 1 277 ? 15.859 -1.718 3.549 1 88.25 277 THR B N 1
ATOM 5049 C CA . THR B 1 277 ? 16.516 -3.006 3.725 1 88.25 277 THR B CA 1
ATOM 5050 C C . THR B 1 277 ? 15.633 -3.971 4.504 1 88.25 277 THR B C 1
ATOM 5052 O O . THR B 1 277 ? 16.109 -5.004 4.988 1 88.25 277 THR B O 1
ATOM 5055 N N . GLY B 1 278 ? 14.453 -3.594 4.613 1 82.69 278 GLY B N 1
ATOM 5056 C CA . GLY B 1 278 ? 13.5 -4.445 5.305 1 82.69 278 GLY B CA 1
ATOM 5057 C C . GLY B 1 278 ? 12.891 -5.508 4.41 1 82.69 278 GLY B C 1
ATOM 5058 O O . GLY B 1 278 ? 13.547 -6.008 3.494 1 82.69 278 GLY B O 1
ATOM 5059 N N . ASN B 1 279 ? 11.617 -5.961 4.707 1 78.94 279 ASN B N 1
ATOM 5060 C CA . ASN B 1 279 ? 10.961 -7.023 3.955 1 78.94 279 ASN B CA 1
ATOM 5061 C C . ASN B 1 279 ? 9.609 -6.578 3.41 1 78.94 279 ASN B C 1
ATOM 5063 O O . ASN B 1 279 ? 8.812 -7.402 2.965 1 78.94 279 ASN B O 1
ATOM 5067 N N . ALA B 1 280 ? 9.414 -5.32 3.572 1 80.81 280 ALA B N 1
ATOM 5068 C CA . ALA B 1 280 ? 8.172 -4.746 3.049 1 80.81 280 ALA B CA 1
ATOM 5069 C C . ALA B 1 280 ? 8.445 -3.457 2.283 1 80.81 280 ALA B C 1
ATOM 5071 O O . ALA B 1 280 ? 9.516 -2.855 2.43 1 80.81 280 ALA B O 1
ATOM 5072 N N . SER B 1 281 ? 7.488 -3.096 1.426 1 88.44 281 SER B N 1
ATOM 5073 C CA . SER B 1 281 ? 7.59 -1.787 0.789 1 88.44 281 SER B CA 1
ATOM 5074 C C . SER B 1 281 ? 7.375 -0.663 1.796 1 88.44 281 SER B C 1
ATOM 5076 O O . SER B 1 281 ? 6.605 -0.813 2.746 1 88.44 281 SER B O 1
ATOM 5078 N N . ILE B 1 282 ? 8.031 0.381 1.554 1 86.88 282 ILE B N 1
ATOM 5079 C CA . ILE B 1 282 ? 7.852 1.539 2.422 1 86.88 282 ILE B CA 1
ATOM 5080 C C . ILE B 1 282 ? 7.445 2.752 1.59 1 86.88 282 ILE B C 1
ATOM 5082 O O . ILE B 1 282 ? 7.902 2.914 0.454 1 86.88 282 ILE B O 1
ATOM 5086 N N . PRO B 1 283 ? 6.609 3.586 2.146 1 87.12 283 PRO B N 1
ATOM 5087 C CA . PRO B 1 283 ? 6.219 4.805 1.432 1 87.12 283 PRO B CA 1
ATOM 5088 C C . PRO B 1 283 ? 7.27 5.91 1.535 1 87.12 283 PRO B C 1
ATOM 5090 O O . PRO B 1 283 ? 7.902 6.066 2.582 1 87.12 283 PRO B O 1
ATOM 5093 N N . ILE B 1 284 ? 7.496 6.66 0.454 1 87.06 284 ILE B N 1
ATOM 5094 C CA . ILE B 1 284 ? 8.266 7.898 0.462 1 87.06 284 ILE B CA 1
ATOM 5095 C C . ILE B 1 284 ? 7.43 9.031 -0.13 1 87.06 284 ILE B C 1
ATOM 5097 O O . ILE B 1 284 ? 6.422 8.781 -0.793 1 87.06 284 ILE B O 1
ATOM 5101 N N . ASP B 1 285 ? 7.879 10.227 0.129 1 81.88 285 ASP B N 1
ATOM 5102 C CA . ASP B 1 285 ? 7.188 11.391 -0.409 1 81.88 285 ASP B CA 1
ATOM 5103 C C . ASP B 1 285 ? 7.336 11.469 -1.928 1 81.88 285 ASP B C 1
ATOM 5105 O O . ASP B 1 285 ? 8.359 11.055 -2.477 1 81.88 285 ASP B O 1
ATOM 5109 N N . LEU B 1 286 ? 6.293 12.039 -2.508 1 86.5 286 LEU B N 1
ATOM 5110 C CA . LEU B 1 286 ? 6.305 12.148 -3.961 1 86.5 286 LEU B CA 1
ATOM 5111 C C . LEU B 1 286 ? 7.465 13.023 -4.43 1 86.5 286 LEU B C 1
ATOM 5113 O O . LEU B 1 286 ? 8.023 12.797 -5.508 1 86.5 286 LEU B O 1
ATOM 5117 N N . GLU B 1 287 ? 7.852 13.977 -3.662 1 83.06 287 GLU B N 1
ATOM 5118 C CA . GLU B 1 287 ? 8.969 14.852 -4.016 1 83.06 287 GLU B CA 1
ATOM 5119 C C . GLU B 1 287 ? 10.281 14.07 -4.055 1 83.06 287 GLU B C 1
ATOM 5121 O O . GLU B 1 287 ? 11.086 14.25 -4.973 1 83.06 287 GLU B O 1
ATOM 5126 N N . GLU B 1 288 ? 10.43 13.266 -3.035 1 86.38 288 GLU B N 1
ATOM 5127 C CA . GLU B 1 288 ? 11.602 12.398 -3.049 1 86.38 288 GLU B CA 1
ATOM 5128 C C . GLU B 1 288 ? 11.562 11.43 -4.234 1 86.38 288 GLU B C 1
ATOM 5130 O O . GLU B 1 288 ? 12.586 11.211 -4.891 1 86.38 288 GLU B O 1
ATOM 5135 N N . ALA B 1 289 ? 10.43 10.891 -4.457 1 92.69 289 ALA B N 1
ATOM 5136 C CA . ALA B 1 289 ? 10.266 9.961 -5.578 1 92.69 289 ALA B CA 1
ATOM 5137 C C . ALA B 1 289 ? 10.586 10.648 -6.902 1 92.69 289 ALA B C 1
ATOM 5139 O O . ALA B 1 289 ? 11.188 10.039 -7.793 1 92.69 289 ALA B O 1
ATOM 5140 N N . TYR B 1 290 ? 10.211 11.875 -7.02 1 91.25 290 TYR B N 1
ATOM 5141 C CA . TYR B 1 290 ? 10.477 12.633 -8.234 1 91.25 290 TYR B CA 1
ATOM 5142 C C . TYR B 1 290 ? 11.977 12.758 -8.484 1 91.25 290 TYR B C 1
ATOM 5144 O O . TYR B 1 290 ? 12.438 12.602 -9.617 1 91.25 290 TYR B O 1
ATOM 5152 N N . LEU B 1 291 ? 12.688 13.086 -7.465 1 90.38 291 LEU B N 1
ATOM 5153 C CA . LEU B 1 291 ? 14.133 13.211 -7.594 1 90.38 291 LEU B CA 1
ATOM 5154 C C . LEU B 1 291 ? 14.758 11.883 -8.016 1 90.38 291 LEU B C 1
ATOM 5156 O O . LEU B 1 291 ? 15.641 11.859 -8.883 1 90.38 291 LEU B O 1
ATOM 5160 N N . LEU B 1 292 ? 14.305 10.828 -7.426 1 94.31 292 LEU B N 1
ATOM 5161 C CA . LEU B 1 292 ? 14.805 9.508 -7.773 1 94.31 292 LEU B CA 1
ATOM 5162 C C . LEU B 1 292 ? 14.5 9.172 -9.227 1 94.31 292 LEU B C 1
ATOM 5164 O O . LEU B 1 292 ? 15.383 8.742 -9.969 1 94.31 292 LEU B O 1
ATOM 5168 N N . ALA B 1 293 ? 13.266 9.367 -9.625 1 95.56 293 ALA B N 1
ATOM 5169 C CA . ALA B 1 293 ? 12.859 9.086 -11 1 95.56 293 ALA B CA 1
ATOM 5170 C C . ALA B 1 293 ? 13.641 9.953 -11.984 1 95.56 293 ALA B C 1
ATOM 5172 O O . ALA B 1 293 ? 13.984 9.5 -13.078 1 95.56 293 ALA B O 1
ATOM 5173 N N . SER B 1 294 ? 13.898 11.172 -11.617 1 94.88 294 SER B N 1
ATOM 5174 C CA . SER B 1 294 ? 14.633 12.094 -12.477 1 94.88 294 SER B CA 1
ATOM 5175 C C . SER B 1 294 ? 16.062 11.609 -12.711 1 94.88 294 SER B C 1
ATOM 5177 O O . SER B 1 294 ? 16.656 11.906 -13.75 1 94.88 294 SER B O 1
ATOM 5179 N N . ASP B 1 295 ? 16.562 10.875 -11.805 1 95.12 295 ASP B N 1
ATOM 5180 C CA . ASP B 1 295 ? 17.938 10.367 -11.898 1 95.12 295 ASP B CA 1
ATOM 5181 C C . ASP B 1 295 ? 17.953 8.969 -12.516 1 95.12 295 ASP B C 1
ATOM 5183 O O . ASP B 1 295 ? 19.016 8.453 -12.852 1 95.12 295 ASP B O 1
ATOM 5187 N N . ALA B 1 296 ? 16.844 8.383 -12.695 1 97.94 296 ALA B N 1
ATOM 5188 C CA . ALA B 1 296 ? 16.781 6.996 -13.141 1 97.94 296 ALA B CA 1
ATOM 5189 C C . ALA B 1 296 ? 16.938 6.906 -14.656 1 97.94 296 ALA B C 1
ATOM 5191 O O . ALA B 1 296 ? 16.406 7.742 -15.398 1 97.94 296 ALA B O 1
ATOM 5192 N N . ASP B 1 297 ? 17.625 5.871 -15.117 1 98.25 297 ASP B N 1
ATOM 5193 C CA . ASP B 1 297 ? 17.766 5.594 -16.547 1 98.25 297 ASP B CA 1
ATOM 5194 C C . ASP B 1 297 ? 16.516 4.938 -17.094 1 98.25 297 ASP B C 1
ATOM 5196 O O . ASP B 1 297 ? 16.125 5.188 -18.25 1 98.25 297 ASP B O 1
ATOM 5200 N N . MET B 1 298 ? 15.891 4.109 -16.312 1 98.12 298 MET B N 1
ATOM 5201 C CA . MET B 1 298 ? 14.734 3.324 -16.734 1 98.12 298 MET B CA 1
ATOM 5202 C C . MET B 1 298 ? 13.648 3.342 -15.664 1 98.12 298 MET B C 1
ATOM 5204 O O . MET B 1 298 ? 13.938 3.52 -14.477 1 98.12 298 MET B O 1
ATOM 5208 N N . TRP B 1 299 ? 12.398 3.223 -16.078 1 98.31 299 TRP B N 1
ATOM 5209 C CA . TRP B 1 299 ? 11.219 3.152 -15.234 1 98.31 299 TRP B CA 1
ATOM 5210 C C . TRP B 1 299 ? 10.383 1.916 -15.555 1 98.31 299 TRP B C 1
ATOM 5212 O O . TRP B 1 299 ? 9.898 1.768 -16.672 1 98.31 299 TRP B O 1
ATOM 5222 N N . LEU B 1 300 ? 10.266 0.996 -14.555 1 98.25 300 LEU B N 1
ATOM 5223 C CA . LEU B 1 300 ? 9.602 -0.282 -14.781 1 98.25 300 LEU B CA 1
ATOM 5224 C C . LEU B 1 300 ? 8.32 -0.387 -13.953 1 98.25 300 LEU B C 1
ATOM 5226 O O . LEU B 1 300 ? 8.188 0.276 -12.922 1 98.25 300 LEU B O 1
ATOM 5230 N N . ASN B 1 301 ? 7.422 -1.284 -14.391 1 96.44 301 ASN B N 1
ATOM 5231 C CA . ASN B 1 301 ? 6.223 -1.688 -13.664 1 96.44 301 ASN B CA 1
ATOM 5232 C C . ASN B 1 301 ? 5.34 -0.489 -13.328 1 96.44 301 ASN B C 1
ATOM 5234 O O . ASN B 1 301 ? 4.996 -0.268 -12.164 1 96.44 301 ASN B O 1
ATOM 5238 N N . VAL B 1 302 ? 4.879 0.135 -14.336 1 94.69 302 VAL B N 1
ATOM 5239 C CA . VAL B 1 302 ? 4.215 1.424 -14.18 1 94.69 302 VAL B CA 1
ATOM 5240 C C . VAL B 1 302 ? 2.701 1.22 -14.133 1 94.69 302 VAL B C 1
ATOM 5242 O O . VAL B 1 302 ? 1.952 1.921 -14.82 1 94.69 302 VAL B O 1
ATOM 5245 N N . GLY B 1 303 ? 2.246 0.239 -13.344 1 89.69 303 GLY B N 1
ATOM 5246 C CA . GLY B 1 303 ? 0.828 0.029 -13.094 1 89.69 303 GLY B CA 1
ATOM 5247 C C . GLY B 1 303 ? 0.105 -0.602 -14.273 1 89.69 303 GLY B C 1
ATOM 5248 O O . GLY B 1 303 ? 0.544 -1.626 -14.797 1 89.69 303 GLY B O 1
ATOM 5249 N N . MET B 1 304 ? -1.036 0.005 -14.641 1 87.69 304 MET B N 1
ATOM 5250 C CA . MET B 1 304 ? -1.853 -0.578 -15.703 1 87.69 304 MET B CA 1
ATOM 5251 C C . MET B 1 304 ? -1.627 0.147 -17.016 1 87.69 304 MET B C 1
ATOM 5253 O O . MET B 1 304 ? -2.336 -0.1 -18 1 87.69 304 MET B O 1
ATOM 5257 N N . ALA B 1 305 ? -0.647 1.058 -17.094 1 91.19 305 ALA B N 1
ATOM 5258 C CA . ALA B 1 305 ? -0.419 1.871 -18.281 1 91.19 305 ALA B CA 1
ATOM 5259 C C . ALA B 1 305 ? 0.029 1.009 -19.453 1 91.19 305 ALA B C 1
ATOM 5261 O O . ALA B 1 305 ? 0.831 0.086 -19.281 1 91.19 305 ALA B O 1
ATOM 5262 N N . ASN B 1 306 ? -0.526 1.317 -20.641 1 92.38 306 ASN B N 1
ATOM 5263 C CA . ASN B 1 306 ? -0.147 0.627 -21.875 1 92.38 306 ASN B CA 1
ATOM 5264 C C . ASN B 1 306 ? 0.627 1.544 -22.812 1 92.38 306 ASN B C 1
ATOM 5266 O O . ASN B 1 306 ? 1.221 1.081 -23.781 1 92.38 306 ASN B O 1
ATOM 5270 N N . SER B 1 307 ? 0.616 2.814 -22.531 1 94.25 307 SER B N 1
ATOM 5271 C CA . SER B 1 307 ? 1.291 3.822 -23.344 1 94.25 307 SER B CA 1
ATOM 5272 C C . SER B 1 307 ? 1.846 4.949 -22.484 1 94.25 307 SER B C 1
ATOM 5274 O O . SER B 1 307 ? 1.493 5.066 -21.312 1 94.25 307 SER B O 1
ATOM 5276 N N . LEU B 1 308 ? 2.717 5.723 -23.078 1 95.56 308 LEU B N 1
ATOM 5277 C CA . LEU B 1 308 ? 3.229 6.895 -22.391 1 95.56 308 LEU B CA 1
ATOM 5278 C C . LEU B 1 308 ? 2.105 7.883 -22.094 1 95.56 308 LEU B C 1
ATOM 5280 O O . LEU B 1 308 ? 2.123 8.555 -21.047 1 95.56 308 LEU B O 1
ATOM 5284 N N . ASP B 1 309 ? 1.144 7.906 -22.938 1 91.94 309 ASP B N 1
ATOM 5285 C CA . ASP B 1 309 ? -0.002 8.781 -22.719 1 91.94 309 ASP B CA 1
ATOM 5286 C C . ASP B 1 309 ? -0.812 8.32 -21.5 1 91.94 309 ASP B C 1
ATOM 5288 O O . ASP B 1 309 ? -1.275 9.148 -20.719 1 91.94 309 ASP B O 1
ATOM 5292 N N . ASP B 1 310 ? -0.996 6.973 -21.406 1 90.5 310 ASP B N 1
ATOM 5293 C CA . ASP B 1 310 ? -1.658 6.434 -20.219 1 90.5 310 ASP B CA 1
ATOM 5294 C C . ASP B 1 310 ? -0.924 6.844 -18.953 1 90.5 310 ASP B C 1
ATOM 5296 O O . ASP B 1 310 ? -1.552 7.234 -17.969 1 90.5 310 ASP B O 1
ATOM 5300 N N . LEU B 1 311 ? 0.375 6.738 -18.969 1 92.88 311 LEU B N 1
ATOM 5301 C CA . LEU B 1 311 ? 1.193 7.035 -17.797 1 92.88 311 LEU B CA 1
ATOM 5302 C C . LEU B 1 311 ? 1.154 8.523 -17.469 1 92.88 311 LEU B C 1
ATOM 5304 O O . LEU B 1 311 ? 1.077 8.906 -16.297 1 92.88 311 LEU B O 1
ATOM 5308 N N . LYS B 1 312 ? 1.214 9.344 -18.469 1 90.6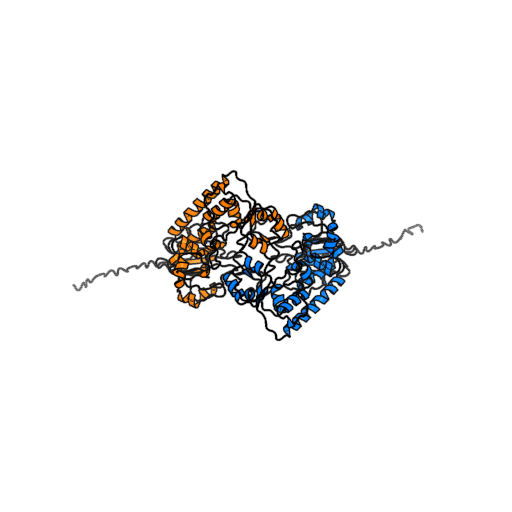2 312 LYS B N 1
ATOM 5309 C CA . LYS B 1 312 ? 1.115 10.789 -18.297 1 90.62 312 LYS B CA 1
ATOM 5310 C C . LYS B 1 312 ? -0.192 11.172 -17.594 1 90.62 312 LYS B C 1
ATOM 5312 O O . LYS B 1 312 ? -0.21 12.039 -16.734 1 90.62 312 LYS B O 1
ATOM 5317 N N . ALA B 1 313 ? -1.182 10.469 -18 1 83.69 313 ALA B N 1
ATOM 5318 C CA . ALA B 1 313 ? -2.492 10.742 -17.422 1 83.69 313 ALA B CA 1
ATOM 5319 C C . ALA B 1 313 ? -2.537 10.336 -15.945 1 83.69 313 ALA B C 1
ATOM 5321 O O . ALA B 1 313 ? -3.186 10.992 -15.133 1 83.69 313 ALA B O 1
ATOM 5322 N N . SER B 1 314 ? -1.869 9.289 -15.664 1 83.69 314 SER B N 1
ATOM 5323 C CA . SER B 1 314 ? -1.94 8.734 -14.312 1 83.69 314 SER B CA 1
ATOM 5324 C C . SER B 1 314 ? -0.979 9.445 -13.367 1 83.69 314 SER B C 1
ATOM 5326 O O . SER B 1 314 ? -1.226 9.523 -12.164 1 83.69 314 SER B O 1
ATOM 5328 N N . CYS B 1 315 ? 0.13 9.859 -13.875 1 87.62 315 CYS B N 1
ATOM 5329 C CA . CYS B 1 315 ? 1.078 10.555 -13.016 1 87.62 315 CYS B CA 1
ATOM 5330 C C . CYS B 1 315 ? 1.771 11.688 -13.773 1 87.62 315 CYS B C 1
ATOM 5332 O O . CYS B 1 315 ? 2.988 11.664 -13.953 1 87.62 315 CYS B O 1
ATOM 5334 N N . PRO B 1 316 ? 1.034 12.719 -13.961 1 84.69 316 PRO B N 1
ATOM 5335 C CA . PRO B 1 316 ? 1.513 13.828 -14.797 1 84.69 316 PRO B CA 1
ATOM 5336 C C . PRO B 1 316 ? 2.746 14.516 -14.211 1 84.69 316 PRO B C 1
ATOM 5338 O O . PRO B 1 316 ? 3.566 15.055 -14.961 1 84.69 316 PRO B O 1
ATOM 5341 N N . LYS B 1 317 ? 2.959 14.422 -12.984 1 84.69 317 LYS B N 1
ATOM 5342 C CA . LYS B 1 317 ? 4.066 15.086 -12.305 1 84.69 317 LYS B CA 1
ATOM 5343 C C . LYS B 1 317 ? 5.402 14.461 -12.688 1 84.69 317 LYS B C 1
ATOM 5345 O O . LYS B 1 317 ? 6.461 15.055 -12.461 1 84.69 317 LYS B O 1
ATOM 5350 N N . PHE B 1 318 ? 5.359 13.398 -13.266 1 91.5 318 PHE B N 1
ATOM 5351 C CA . PHE B 1 318 ? 6.602 12.656 -13.453 1 91.5 318 PHE B CA 1
ATOM 5352 C C . PHE B 1 318 ? 6.957 12.57 -14.93 1 91.5 318 PHE B C 1
ATOM 5354 O O . PHE B 1 318 ? 7.879 11.844 -15.312 1 91.5 318 PHE B O 1
ATOM 5361 N N . THR B 1 319 ? 6.281 13.344 -15.766 1 89 319 THR B N 1
ATOM 5362 C CA . THR B 1 319 ? 6.441 13.227 -17.203 1 89 319 THR B CA 1
ATOM 5363 C C . THR B 1 319 ? 7.664 14.008 -17.688 1 89 319 THR B C 1
ATOM 5365 O O . THR B 1 319 ? 8.047 13.93 -18.859 1 89 319 THR B O 1
ATOM 5368 N N . ASP B 1 320 ? 8.281 14.734 -16.875 1 92.44 320 ASP B N 1
ATOM 5369 C CA . ASP B 1 320 ? 9.484 15.453 -17.266 1 92.44 320 ASP B CA 1
ATOM 5370 C C . ASP B 1 320 ? 10.742 14.781 -16.719 1 92.44 320 ASP B C 1
ATOM 5372 O O . ASP B 1 320 ? 11.828 15.352 -16.781 1 92.44 320 ASP B O 1
ATOM 5376 N N . THR B 1 321 ? 10.57 13.633 -16.219 1 95.25 321 THR B N 1
ATOM 5377 C CA . THR B 1 321 ? 11.719 12.883 -15.727 1 95.25 321 THR B CA 1
ATOM 5378 C C . THR B 1 321 ? 12.523 12.305 -16.891 1 95.25 321 THR B C 1
ATOM 5380 O O . THR B 1 321 ? 12 12.133 -17.984 1 95.25 321 THR B O 1
ATOM 5383 N N . ARG B 1 322 ? 13.812 12.047 -16.609 1 95.44 322 ARG B N 1
ATOM 5384 C CA . ARG B 1 322 ? 14.75 11.578 -17.625 1 95.44 322 ARG B CA 1
ATOM 5385 C C . ARG B 1 322 ? 14.234 10.312 -18.297 1 95.44 322 ARG B C 1
ATOM 5387 O O . ARG B 1 322 ? 14.211 10.219 -19.531 1 95.44 322 ARG B O 1
ATOM 5394 N N . CYS B 1 323 ? 13.797 9.336 -17.578 1 96.5 323 CYS B N 1
ATOM 5395 C CA . CYS B 1 323 ? 13.359 8.062 -18.125 1 96.5 323 CYS B CA 1
ATOM 5396 C C . CYS B 1 323 ? 12.109 8.227 -18.984 1 96.5 323 CYS B C 1
ATOM 5398 O O . CYS B 1 323 ? 11.977 7.602 -20.031 1 96.5 323 CYS B O 1
ATOM 5400 N N . PHE B 1 324 ? 11.219 9.07 -18.531 1 97.06 324 PHE B N 1
ATOM 5401 C CA . PHE B 1 324 ? 10.008 9.305 -19.297 1 97.06 324 PHE B CA 1
ATOM 5402 C C . PHE B 1 324 ? 10.32 10.016 -20.609 1 97.06 324 PHE B C 1
ATOM 5404 O O . PHE B 1 324 ? 9.883 9.578 -21.672 1 97.06 324 PHE B O 1
ATOM 5411 N N . LYS B 1 325 ? 11.109 11.078 -20.562 1 96.62 325 LYS B N 1
ATOM 5412 C CA . LYS B 1 325 ? 11.438 11.883 -21.734 1 96.62 325 LYS B CA 1
ATOM 5413 C C . LYS B 1 325 ? 12.195 11.055 -22.781 1 96.62 325 LYS B C 1
ATOM 5415 O O . LYS B 1 325 ? 12.023 11.25 -23.984 1 96.62 325 LYS B O 1
ATOM 5420 N N . ASN B 1 326 ? 13.039 10.172 -22.312 1 97.19 326 ASN B N 1
ATOM 5421 C CA . ASN B 1 326 ? 13.836 9.344 -23.219 1 97.19 326 ASN B CA 1
ATOM 5422 C C . ASN B 1 326 ? 13.055 8.133 -23.703 1 97.19 326 ASN B C 1
ATOM 5424 O O . ASN B 1 326 ? 13.562 7.336 -24.5 1 97.19 326 ASN B O 1
ATOM 5428 N N . GLY B 1 327 ? 11.844 7.941 -23.188 1 97.38 327 GLY B N 1
ATOM 5429 C CA . GLY B 1 327 ? 11.008 6.824 -23.609 1 97.38 327 GLY B CA 1
ATOM 5430 C C . GLY B 1 327 ? 11.461 5.496 -23.031 1 97.38 327 GLY B C 1
ATOM 5431 O O . GLY B 1 327 ? 11.156 4.438 -23.594 1 97.38 327 GLY B O 1
ATOM 5432 N N . GLU B 1 328 ? 12.242 5.512 -21.953 1 98.31 328 GLU B N 1
ATOM 5433 C CA . GLU B 1 328 ? 12.742 4.301 -21.312 1 98.31 328 GLU B CA 1
ATOM 5434 C C . GLU B 1 328 ? 11.836 3.865 -20.156 1 98.31 328 GLU B C 1
ATOM 5436 O O . GLU B 1 328 ? 12.289 3.695 -19.031 1 98.31 328 GLU B O 1
ATOM 5441 N N . VAL B 1 329 ? 10.562 3.67 -20.531 1 98.5 329 VAL B N 1
ATOM 5442 C CA . VAL B 1 329 ? 9.508 3.244 -19.625 1 98.5 329 VAL B CA 1
ATOM 5443 C C . VAL B 1 329 ? 8.945 1.899 -20.078 1 98.5 329 VAL B C 1
ATOM 5445 O O . VAL B 1 329 ? 8.562 1.741 -21.234 1 98.5 329 VAL B O 1
ATOM 5448 N N . TYR B 1 330 ? 8.922 0.924 -19.156 1 98.62 330 TYR B N 1
ATOM 5449 C CA . TYR B 1 330 ? 8.523 -0.436 -19.5 1 98.62 330 TYR B CA 1
ATOM 5450 C C . TYR B 1 330 ? 7.504 -0.973 -18.5 1 98.62 330 TYR B C 1
ATOM 5452 O O . TYR B 1 330 ? 7.52 -0.594 -17.328 1 98.62 330 TYR B O 1
ATOM 5460 N N . ASN B 1 331 ? 6.613 -1.744 -18.984 1 97.38 331 ASN B N 1
ATOM 5461 C CA . ASN B 1 331 ? 5.617 -2.369 -18.125 1 97.38 331 ASN B CA 1
ATOM 5462 C C . ASN B 1 331 ? 5.578 -3.883 -18.312 1 97.38 331 ASN B C 1
ATOM 5464 O O . ASN B 1 331 ? 5.934 -4.387 -19.375 1 97.38 331 ASN B O 1
ATOM 5468 N N . ASN B 1 332 ? 5.129 -4.57 -17.281 1 97.56 332 ASN B N 1
ATOM 5469 C CA . ASN B 1 332 ? 5.094 -6.031 -17.297 1 97.56 332 ASN B CA 1
ATOM 5470 C C . ASN B 1 332 ? 3.74 -6.555 -17.766 1 97.56 332 ASN B C 1
ATOM 5472 O O . ASN B 1 332 ? 3.363 -7.684 -17.453 1 97.56 332 ASN B O 1
ATOM 5476 N N . ASN B 1 333 ? 2.99 -5.805 -18.5 1 95.31 333 ASN B N 1
ATOM 5477 C CA . ASN B 1 333 ? 1.647 -6.211 -18.906 1 95.31 333 ASN B CA 1
ATOM 5478 C C . ASN B 1 333 ? 1.571 -6.512 -20.406 1 95.31 333 ASN B C 1
ATOM 5480 O O . ASN B 1 333 ? 0.537 -6.285 -21.031 1 95.31 333 ASN B O 1
ATOM 5484 N N . ALA B 1 334 ? 2.688 -7.02 -21 1 97.31 334 ALA B N 1
ATOM 5485 C CA . ALA B 1 334 ? 2.734 -7.336 -22.422 1 97.31 334 ALA B CA 1
ATOM 5486 C C . ALA B 1 334 ? 1.758 -8.453 -22.766 1 97.31 334 ALA B C 1
ATOM 5488 O O . ALA B 1 334 ? 1.276 -8.539 -23.906 1 97.31 334 ALA B O 1
ATOM 5489 N N . ARG B 1 335 ? 1.501 -9.32 -21.812 1 96.94 335 ARG B N 1
ATOM 5490 C CA . ARG B 1 335 ? 0.61 -10.453 -22.031 1 96.94 335 ARG B CA 1
ATOM 5491 C C . ARG B 1 335 ? -0.641 -10.344 -21.156 1 96.94 335 ARG B C 1
ATOM 5493 O O . ARG B 1 335 ? -0.812 -11.102 -20.203 1 96.94 335 ARG B O 1
ATOM 5500 N N . THR B 1 336 ? -1.487 -9.406 -21.594 1 93.5 336 THR B N 1
ATOM 5501 C CA . THR B 1 336 ? -2.785 -9.211 -20.953 1 93.5 336 THR B CA 1
ATOM 5502 C C . THR B 1 336 ? -3.91 -9.727 -21.844 1 93.5 336 THR B C 1
ATOM 5504 O O . THR B 1 336 ? -3.943 -9.422 -23.047 1 93.5 336 THR B O 1
ATOM 5507 N N . ASN B 1 337 ? -4.75 -10.547 -21.312 1 91.62 337 ASN B N 1
ATOM 5508 C CA . ASN B 1 337 ? -5.832 -11.07 -22.141 1 91.62 337 ASN B CA 1
ATOM 5509 C C . ASN B 1 337 ? -6.977 -10.062 -22.25 1 91.62 337 ASN B C 1
ATOM 5511 O O . ASN B 1 337 ? -6.898 -8.961 -21.719 1 91.62 337 ASN B O 1
ATOM 5515 N N . THR B 1 338 ? -8.055 -10.414 -22.938 1 85.69 338 THR B N 1
ATOM 5516 C CA . THR B 1 338 ? -9.117 -9.484 -23.297 1 85.69 338 THR B CA 1
ATOM 5517 C C . THR B 1 338 ? -9.906 -9.062 -22.047 1 85.69 338 THR B C 1
ATOM 5519 O O . THR B 1 338 ? -10.438 -7.953 -22 1 85.69 338 THR B O 1
ATOM 5522 N N . ALA B 1 339 ? -9.875 -9.953 -21.031 1 84.12 339 ALA B N 1
ATOM 5523 C CA . ALA B 1 339 ? -10.625 -9.648 -19.812 1 84.12 339 ALA B CA 1
ATOM 5524 C C . ALA B 1 339 ? -9.773 -8.844 -18.828 1 84.12 339 ALA B C 1
ATOM 5526 O O . ALA B 1 339 ? -10.281 -8.352 -17.812 1 84.12 339 ALA B O 1
ATOM 5527 N N . GLY B 1 340 ? -8.484 -8.664 -19.125 1 84.12 340 GLY B N 1
ATOM 5528 C CA . GLY B 1 340 ? -7.613 -7.859 -18.281 1 84.12 340 GLY B CA 1
ATOM 5529 C C . GLY B 1 340 ? -6.684 -8.688 -17.422 1 84.12 340 GLY B C 1
ATOM 5530 O O . GLY B 1 340 ? -5.922 -8.141 -16.625 1 84.12 340 GLY B O 1
ATOM 5531 N N . GLY B 1 341 ? -6.797 -10.023 -17.578 1 90.25 341 GLY B N 1
ATOM 5532 C CA . GLY B 1 341 ? -5.848 -10.875 -16.875 1 90.25 341 GLY B CA 1
ATOM 5533 C C . GLY B 1 341 ? -4.426 -10.719 -17.375 1 90.25 341 GLY B C 1
ATOM 5534 O O . GLY B 1 341 ? -4.176 -10.75 -18.578 1 90.25 341 GLY B O 1
ATOM 5535 N N . ASN B 1 342 ? -3.486 -10.453 -16.5 1 93.81 342 ASN B N 1
ATOM 5536 C CA . ASN B 1 342 ? -2.076 -10.266 -16.828 1 93.81 342 ASN B CA 1
ATOM 5537 C C . ASN B 1 342 ? -1.267 -11.531 -16.578 1 93.81 342 ASN B C 1
ATOM 5539 O O . ASN B 1 342 ? -1.068 -11.93 -15.43 1 93.81 342 ASN B O 1
ATOM 5543 N N . ASP B 1 343 ? -0.775 -12.125 -17.641 1 97.38 343 ASP B N 1
ATOM 5544 C CA . ASP B 1 343 ? -0.087 -13.406 -17.594 1 97.38 343 ASP B CA 1
ATOM 5545 C C . ASP B 1 343 ? 1.202 -13.312 -16.781 1 97.38 343 ASP B C 1
ATOM 5547 O O . ASP B 1 343 ? 1.757 -14.336 -16.359 1 97.38 343 ASP B O 1
ATOM 5551 N N . TYR B 1 344 ? 1.759 -12.102 -16.594 1 97.12 344 TYR B N 1
ATOM 5552 C CA . TYR B 1 344 ? 2.91 -11.914 -15.719 1 97.12 344 TYR B CA 1
ATOM 5553 C C . TYR B 1 344 ? 2.629 -12.461 -14.32 1 97.12 344 TYR B C 1
ATOM 5555 O O . TYR B 1 344 ? 3.508 -13.055 -13.695 1 97.12 344 TYR B O 1
ATOM 5563 N N . TYR B 1 345 ? 1.446 -12.32 -13.891 1 94.94 345 TYR B N 1
ATOM 5564 C CA . TYR B 1 345 ? 1.087 -12.742 -12.547 1 94.94 345 TYR B CA 1
ATOM 5565 C C . TYR B 1 345 ? 0.618 -14.188 -12.531 1 94.94 345 TYR B C 1
ATOM 5567 O O . TYR B 1 345 ? 0.127 -14.68 -11.516 1 94.94 345 TYR B O 1
ATOM 5575 N N . GLU B 1 346 ? 0.718 -14.828 -13.625 1 97.06 346 GLU B N 1
ATOM 5576 C CA . GLU B 1 346 ? 0.334 -16.234 -13.742 1 97.06 346 GLU B CA 1
ATOM 5577 C C . GLU B 1 346 ? 1.528 -17.094 -14.125 1 97.06 346 GLU B C 1
ATOM 5579 O O . GLU B 1 346 ? 2.188 -17.672 -13.258 1 97.06 346 GLU B O 1
ATOM 5584 N N . SER B 1 347 ? 1.956 -16.969 -15.328 1 98.5 347 SER B N 1
ATOM 5585 C CA . SER B 1 347 ? 2.945 -17.938 -15.797 1 98.5 347 SER B CA 1
ATOM 5586 C C . SER B 1 347 ? 4.363 -17.484 -15.461 1 98.5 347 SER B C 1
ATOM 5588 O O . SER B 1 347 ? 5.297 -18.281 -15.492 1 98.5 347 SER B O 1
ATOM 5590 N N . ALA B 1 348 ? 4.594 -16.219 -15.156 1 98.25 348 ALA B N 1
ATOM 5591 C CA . ALA B 1 348 ? 5.949 -15.75 -14.852 1 98.25 348 ALA B CA 1
ATOM 5592 C C . ALA B 1 348 ? 6.504 -16.453 -13.617 1 98.25 348 ALA B C 1
ATOM 5594 O O . ALA B 1 348 ? 7.719 -16.609 -13.484 1 98.25 348 ALA B O 1
ATOM 5595 N N . VAL B 1 349 ? 5.652 -16.922 -12.75 1 98.19 349 VAL B N 1
ATOM 5596 C CA . VAL B 1 349 ? 6.07 -17.531 -11.5 1 98.19 349 VAL B CA 1
ATOM 5597 C C . VAL B 1 349 ? 6.91 -18.781 -11.781 1 98.19 349 VAL B C 1
ATOM 5599 O O . VAL B 1 349 ? 7.82 -19.109 -11.023 1 98.19 349 VAL B O 1
ATOM 5602 N N . VAL B 1 350 ? 6.66 -19.453 -12.906 1 98.56 350 VAL B N 1
ATOM 5603 C CA . VAL B 1 350 ? 7.391 -20.672 -13.234 1 98.56 350 VAL B CA 1
ATOM 5604 C C . VAL B 1 350 ? 8.398 -20.391 -14.352 1 98.56 350 VAL B C 1
ATOM 5606 O O . VAL B 1 350 ? 8.984 -21.312 -14.914 1 98.56 350 VAL B O 1
ATOM 5609 N N . ASN B 1 351 ? 8.531 -19.141 -14.727 1 98.69 351 ASN B N 1
ATOM 5610 C CA . ASN B 1 351 ? 9.469 -18.75 -15.773 1 98.69 351 ASN B CA 1
ATOM 5611 C C . ASN B 1 351 ? 10.336 -17.578 -15.344 1 98.69 351 ASN B C 1
ATOM 5613 O O . ASN B 1 351 ? 10.438 -16.578 -16.062 1 98.69 351 ASN B O 1
ATOM 5617 N N . PRO B 1 352 ? 10.984 -17.719 -14.172 1 98.75 352 PRO B N 1
ATOM 5618 C CA . PRO B 1 352 ? 11.82 -16.594 -13.742 1 98.75 352 PRO B CA 1
ATOM 5619 C C . PRO B 1 352 ? 12.992 -16.344 -14.688 1 98.75 352 PRO B C 1
ATOM 5621 O O . PRO B 1 352 ? 13.461 -15.203 -14.805 1 98.75 352 PRO B O 1
ATOM 5624 N N . ASP B 1 353 ? 13.484 -17.359 -15.391 1 98.75 353 ASP B N 1
ATOM 5625 C CA . ASP B 1 353 ? 14.555 -17.203 -16.375 1 98.75 353 ASP B CA 1
ATOM 5626 C C . ASP B 1 353 ? 14.102 -16.359 -17.547 1 98.75 353 ASP B C 1
ATOM 5628 O O . ASP B 1 353 ? 14.883 -15.57 -18.094 1 98.75 353 ASP B O 1
ATOM 5632 N N . ILE B 1 354 ? 12.852 -16.484 -17.938 1 98.81 354 ILE B N 1
ATOM 5633 C CA . ILE B 1 354 ? 12.312 -15.688 -19.031 1 98.81 354 ILE B CA 1
ATOM 5634 C C . ILE B 1 354 ? 12.117 -14.242 -18.578 1 98.81 354 ILE B C 1
ATOM 5636 O O . ILE B 1 354 ? 12.383 -13.305 -19.328 1 98.81 354 ILE B O 1
ATOM 5640 N N . VAL B 1 355 ? 11.656 -14.039 -17.344 1 98.81 355 VAL B N 1
ATOM 5641 C CA . VAL B 1 355 ? 11.531 -12.695 -16.797 1 98.81 355 VAL B CA 1
ATOM 5642 C C . VAL B 1 355 ? 12.898 -12.023 -16.75 1 98.81 355 VAL B C 1
ATOM 5644 O O . VAL B 1 355 ? 13.039 -10.859 -17.125 1 98.81 355 VAL B O 1
ATOM 5647 N N . LEU B 1 356 ? 13.883 -12.789 -16.281 1 98.88 356 LEU B N 1
ATOM 5648 C CA . LEU B 1 356 ? 15.25 -12.273 -16.281 1 98.88 356 LEU B CA 1
ATOM 5649 C C . LEU B 1 356 ? 15.703 -11.906 -17.688 1 98.88 356 LEU B C 1
ATOM 5651 O O . LEU B 1 356 ? 16.297 -10.844 -17.891 1 98.88 356 LEU B O 1
ATOM 5655 N N . ARG B 1 357 ? 15.406 -12.711 -18.594 1 98.81 357 ARG B N 1
ATOM 5656 C CA . ARG B 1 357 ? 15.797 -12.461 -19.984 1 98.81 357 ARG B CA 1
ATOM 5657 C C . ARG B 1 357 ? 15.156 -11.172 -20.5 1 98.81 357 ARG B C 1
ATOM 5659 O O . ARG B 1 357 ? 15.812 -10.391 -21.188 1 98.81 357 ARG B O 1
ATOM 5666 N N . ASP B 1 358 ? 13.844 -10.977 -20.234 1 98.88 358 ASP B N 1
ATOM 5667 C CA . ASP B 1 358 ? 13.195 -9.727 -20.609 1 98.88 358 ASP B CA 1
ATOM 5668 C C . ASP B 1 358 ? 13.961 -8.523 -20.062 1 98.88 358 ASP B C 1
ATOM 5670 O O . ASP B 1 358 ? 14.211 -7.562 -20.797 1 98.88 358 ASP B O 1
ATOM 5674 N N . LEU B 1 359 ? 14.344 -8.578 -18.812 1 98.88 359 LEU B N 1
ATOM 5675 C CA . LEU B 1 359 ? 15.008 -7.453 -18.172 1 98.88 359 LEU B CA 1
ATOM 5676 C C . LEU B 1 359 ? 16.406 -7.25 -18.734 1 98.88 359 LEU B C 1
ATOM 5678 O O . LEU B 1 359 ? 16.844 -6.113 -18.938 1 98.88 359 LEU B O 1
ATOM 5682 N N . VAL B 1 360 ? 17.109 -8.359 -19.031 1 98.75 360 VAL B N 1
ATOM 5683 C CA . VAL B 1 360 ? 18.422 -8.242 -19.656 1 98.75 360 VAL B CA 1
ATOM 5684 C C . VAL B 1 360 ? 18.281 -7.605 -21.031 1 98.75 360 VAL B C 1
ATOM 5686 O O . VAL B 1 360 ? 19.078 -6.75 -21.422 1 98.75 360 VAL B O 1
ATOM 5689 N N . LYS B 1 361 ? 17.281 -8 -21.75 1 98.5 361 LYS B N 1
ATOM 5690 C CA . LYS B 1 361 ? 17.016 -7.41 -23.047 1 98.5 361 LYS B CA 1
ATOM 5691 C C . LYS B 1 361 ? 16.781 -5.906 -22.938 1 98.5 361 LYS B C 1
ATOM 5693 O O . LYS B 1 361 ? 17.234 -5.133 -23.781 1 98.5 361 LYS B O 1
ATOM 5698 N N . ILE B 1 362 ? 16.062 -5.484 -21.938 1 98.44 362 ILE B N 1
ATOM 5699 C CA . ILE B 1 362 ? 15.734 -4.082 -21.703 1 98.44 362 ILE B CA 1
ATOM 5700 C C . ILE B 1 362 ? 17 -3.316 -21.312 1 98.44 362 ILE B C 1
ATOM 5702 O O . ILE B 1 362 ? 17.266 -2.236 -21.844 1 98.44 362 ILE B O 1
ATOM 5706 N N . PHE B 1 363 ? 17.797 -3.895 -20.438 1 98.31 363 PHE B N 1
ATOM 5707 C CA . PHE B 1 363 ? 18.938 -3.195 -19.875 1 98.31 363 PHE B CA 1
ATOM 5708 C C . PHE B 1 363 ? 20.141 -3.283 -20.812 1 98.31 363 PHE B C 1
ATOM 5710 O O . PHE B 1 363 ? 20.922 -2.332 -20.922 1 98.31 363 PHE B O 1
ATOM 5717 N N . HIS B 1 364 ? 20.297 -4.445 -21.453 1 97.75 364 HIS B N 1
ATOM 5718 C CA . HIS B 1 364 ? 21.438 -4.762 -22.297 1 97.75 364 HIS B CA 1
ATOM 5719 C C . HIS B 1 364 ? 21 -5.5 -23.562 1 97.75 364 HIS B C 1
ATOM 5721 O O . HIS B 1 364 ? 21.328 -6.672 -23.75 1 97.75 364 HIS B O 1
ATOM 5727 N N . PRO B 1 365 ? 20.406 -4.773 -24.438 1 96.69 365 PRO B N 1
ATOM 5728 C CA . PRO B 1 365 ? 19.828 -5.43 -25.625 1 96.69 365 PRO B CA 1
ATOM 5729 C C . PRO B 1 365 ? 20.859 -6.191 -26.438 1 96.69 365 PRO B C 1
ATOM 5731 O O . PRO B 1 365 ? 20.516 -7.117 -27.172 1 96.69 365 PRO B O 1
ATOM 5734 N N . GLU B 1 366 ? 22.094 -5.93 -26.25 1 96.12 366 GLU B N 1
ATOM 5735 C CA . GLU B 1 366 ? 23.156 -6.582 -27.016 1 96.12 366 GLU B CA 1
ATOM 5736 C C . GLU B 1 366 ? 23.391 -8.016 -26.531 1 96.12 366 GLU B C 1
ATOM 5738 O O . GLU B 1 366 ? 23.984 -8.82 -27.234 1 96.12 366 GLU B O 1
ATOM 5743 N N . LEU B 1 367 ? 22.859 -8.32 -25.359 1 97.5 367 LEU B N 1
ATOM 5744 C CA . LEU B 1 367 ? 23.141 -9.625 -24.781 1 97.5 367 LEU B CA 1
ATOM 5745 C C . LEU B 1 367 ? 22.047 -10.625 -25.125 1 97.5 367 LEU B C 1
ATOM 5747 O O . LEU B 1 367 ? 22.219 -11.836 -24.938 1 97.5 367 LEU B O 1
ATOM 5751 N N . VAL B 1 368 ? 20.906 -10.156 -25.5 1 97.19 368 VAL B N 1
ATOM 5752 C CA . VAL B 1 368 ? 19.75 -11.008 -25.734 1 97.19 368 VAL B CA 1
ATOM 5753 C C . VAL B 1 368 ? 19.141 -10.68 -27.094 1 97.19 368 VAL B C 1
ATOM 5755 O O . VAL B 1 368 ? 18.844 -9.523 -27.391 1 97.19 368 VAL B O 1
ATOM 5758 N N . GLN B 1 369 ? 18.922 -11.695 -27.906 1 96.75 369 GLN B N 1
ATOM 5759 C CA . GLN B 1 369 ? 18.375 -11.492 -29.25 1 96.75 369 GLN B CA 1
ATOM 5760 C C . GLN B 1 369 ? 16.859 -11.688 -29.25 1 96.75 369 GLN B C 1
ATOM 5762 O O . GLN B 1 369 ? 16.141 -11.102 -30.062 1 96.75 369 GLN B O 1
ATOM 5767 N N . GLU B 1 370 ? 16.375 -12.477 -28.359 1 97.38 370 GLU B N 1
ATOM 5768 C CA . GLU B 1 370 ? 14.953 -12.789 -28.281 1 97.38 370 GLU B CA 1
ATOM 5769 C C . GLU B 1 370 ? 14.141 -11.555 -27.906 1 97.38 370 GLU B C 1
ATOM 5771 O O . GLU B 1 370 ? 14.625 -10.688 -27.188 1 97.38 370 GLU B O 1
ATOM 5776 N N . GLU B 1 371 ? 12.93 -11.523 -28.359 1 97.88 371 GLU B N 1
ATOM 5777 C CA . GLU B 1 371 ? 12.016 -10.461 -27.938 1 97.88 371 GLU B CA 1
ATOM 5778 C C . GLU B 1 371 ? 11.5 -10.711 -26.516 1 97.88 371 GLU B C 1
ATOM 5780 O O . GLU B 1 371 ? 11.477 -11.852 -26.047 1 97.88 371 GLU B O 1
ATOM 5785 N N . CYS B 1 372 ? 11.062 -9.617 -25.891 1 98.56 372 CYS B N 1
ATOM 5786 C CA . CYS B 1 372 ? 10.492 -9.727 -24.562 1 98.56 372 CYS B CA 1
ATOM 5787 C C . CYS B 1 372 ? 9.195 -10.531 -24.578 1 98.56 372 CYS B C 1
ATOM 5789 O O . CYS B 1 372 ? 8.469 -10.508 -25.578 1 98.56 372 CYS B O 1
ATOM 5791 N N . VAL B 1 373 ? 8.969 -11.211 -23.531 1 98.62 373 VAL B N 1
ATOM 5792 C CA . VAL B 1 373 ? 7.77 -12.031 -23.406 1 98.62 373 VAL B CA 1
ATOM 5793 C C . VAL B 1 373 ? 6.766 -11.336 -22.484 1 98.62 373 VAL B C 1
ATOM 5795 O O . VAL B 1 373 ? 5.602 -11.156 -22.859 1 98.62 373 VAL B O 1
ATOM 5798 N N . TYR B 1 374 ? 7.156 -10.867 -21.344 1 98.56 374 TYR B N 1
ATOM 5799 C CA . TYR B 1 374 ? 6.238 -10.328 -20.344 1 98.56 374 TYR B CA 1
ATOM 5800 C C . TYR B 1 374 ? 6.27 -8.805 -20.328 1 98.56 374 TYR B C 1
ATOM 5802 O O . TYR B 1 374 ? 5.285 -8.164 -19.969 1 98.56 374 TYR B O 1
ATOM 5810 N N . TYR B 1 375 ? 7.414 -8.227 -20.703 1 98.75 375 TYR B N 1
ATOM 5811 C CA . TYR B 1 375 ? 7.59 -6.781 -20.656 1 98.75 375 TYR B CA 1
ATOM 5812 C C . TYR B 1 375 ? 7.395 -6.16 -22.031 1 98.75 375 TYR B C 1
ATOM 5814 O O . TYR B 1 375 ? 7.609 -6.816 -23.047 1 98.75 375 TYR B O 1
ATOM 5822 N N . LYS B 1 376 ? 6.969 -4.898 -22.016 1 98.5 376 LYS B N 1
ATOM 5823 C CA . LYS B 1 376 ? 6.914 -4.09 -23.234 1 98.5 376 LYS B CA 1
ATOM 5824 C C . LYS B 1 376 ? 7.32 -2.646 -22.953 1 98.5 376 LYS B C 1
ATOM 5826 O O . LYS B 1 376 ? 7.129 -2.146 -21.844 1 98.5 376 LYS B O 1
ATOM 5831 N N . GLN B 1 377 ? 7.895 -2.051 -23.906 1 98.44 377 GLN B N 1
ATOM 5832 C CA . GLN B 1 377 ? 8.172 -0.619 -23.828 1 98.44 377 GLN B CA 1
ATOM 5833 C C . GLN B 1 377 ? 6.914 0.198 -24.125 1 98.44 377 GLN B C 1
ATOM 5835 O O . GLN B 1 377 ? 6.176 -0.112 -25.062 1 98.44 377 GLN B O 1
ATOM 5840 N N . LEU B 1 378 ? 6.699 1.154 -23.281 1 97.25 378 LEU B N 1
ATOM 5841 C CA . LEU B 1 378 ? 5.586 2.053 -23.578 1 97.25 378 LEU B CA 1
ATOM 5842 C C . LEU B 1 378 ? 5.953 3.041 -24.672 1 97.25 378 LEU B C 1
ATOM 5844 O O . LEU B 1 378 ? 7.074 3.549 -24.703 1 97.25 378 LEU B O 1
ATOM 5848 N N . LYS B 1 379 ? 5.023 3.281 -25.594 1 93.5 379 LYS B N 1
ATOM 5849 C CA . LYS B 1 379 ? 5.23 4.219 -26.688 1 93.5 379 LYS B CA 1
ATOM 5850 C C . LYS B 1 379 ? 4.199 5.348 -26.641 1 93.5 379 LYS B C 1
ATOM 5852 O O . LYS B 1 379 ? 3.111 5.18 -26.094 1 93.5 379 LYS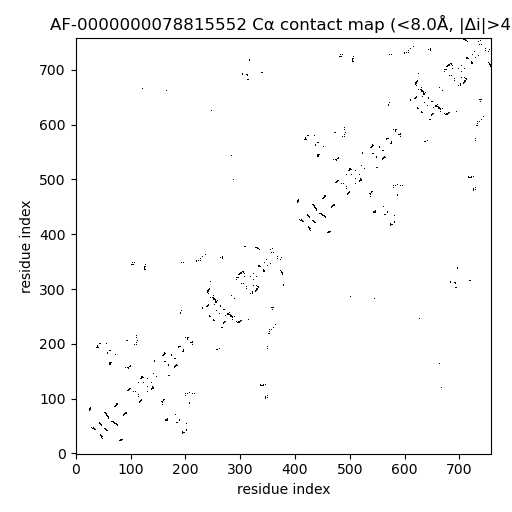 B O 1
#

Foldseek 3Di:
DVDDDPDDPPPPPVPPPVVPPVPQDAPVQFPAFPDDDDAADFWTKTGHPPAPKIKIKGHQQEPPDDRDIAIEIEHPPPHDDHPPDPHFYFDHAWQAEEEAFLQLQLLCVLLPNNNSYQEYAPLVQRPDPVCVVVVVRHHHQYHQPRGNVVSVVVSVGSEYEDGYYPDDGPCVVVCVVVSRGYDRDRLQLGQALLNSQLSSLVSCVNRVRNVSSCVSSVVQVVLQVVQLVLLVPDPDAAFEEAEEEDDPQWDWAAACSHNVVVLSVSLRYHHQDHPHHDSGTDIDGVVVSLVSQLRGQAYEAHDLDQALVSSCVVCVPNCPHNHNVVQRYKYQQPPGDPSGRRCCRRNCSNRVSLVSLQSNCSRPVVSHPDHRDRMDGHD/DDPVVDDDPPVPPPPPCPVPPVPQDAPVQFPAFPDDDDAADFWTKTGHPPAPKIKIKGHQQEPPDDRDIAIEIEHPPPHDDHPPDPHFYFDHAWQAEEEAFLQLQLLCVLLPNNNSYQEYAPLVQRPDPVCVVVVVRHHHQYHQPRGNVVSVVVSVGSEYEDGYYPDDGPCVVVCVVVSRGYDRDRLQLGQALLNSQLSSLVSCVNRVRNVSSCVSSVVQVVLQVVQLVLLVPDPDAAFEEAEEEDDDQWDWAAACSHNVVVLSVSLRYHHQDHPHHDSGTDIDGVVVSLVSQLRGQAYEAHDLDQALVSSCVVCVPNCPHNHNVVQRYKYQQPPGDPSGRRCCRRNCSNRVSLVSLQSNCSRPVVSHPDHRDRMDGHD